Protein AF-A0A8B6GYG6-F1 (afdb_monomer_lite)

Sequence (490 aa):
MTRCTFSVINLRQDWDQYVDLRQHSDSIQEIMFWKQNIHCLKPVSLLRNNSEFNVFTDASDIGAGGYLQGTDYIAHRQWSVTEATKSSTWREIKAIELTLDSFAKVLEHSSVTFFTDNQNAVSIIKKGSKLPHLQGLALSIFNTCVSCNISLYAQWIPREENEKADALSRIIDIDDWGISFEFFDFLNSIWGPFTVDRFANMHNTKLTRFNSKYWNPTTSAIDAFTCNWHGENNWLVPPISLVSNCINHLVSCGAEGTLVVPKWQSAAFWPLIFKQNSEYACYVVDVLEFHEAERIFVAGNNLNSLFANDQFHGKILATIFSVGFWSQNEQIKHPELKSLFNSLSSTILDARAKSTVEKYAGYFKRFVKWTEKYSEIKCVLPCQELYVGLYLQNLIQSANHYSVIESAFYGIKWAHNLAGVANPCDSEMVRLIVEASRRKLNRPIEKKSPVTSEIMIKLFSKYNSIGRSLKDLRLFTMCALSYTGFLRYQ

InterPro domains:
  IPR010998 Integrase/recombinase, N-terminal [G3DSA:1.10.150.130] (338-443)
  IPR012337 Ribonuclease H-like superfamily [SSF53098] (55-171)
  IPR036397 Ribonuclease H superfamily [G3DSA:3.30.420.10] (47-168)
  IPR041373 Reverse transcriptase, RNase H-like domain [PF17917] (50-138)
  IPR052055 Hepadnavirus polymerase/reverse transcriptase [PTHR33050] (9-279)

Foldseek 3Di:
DDDQVVVQVVVDPDDPDDGDCVVPPVSVVVVVVCVVCVVLDDPDPPDPDDFPWEKEKAADLFWIKIDIPPDPAIFIDGDFPVRSPDDRLLRRLVNVLRSCVLCLVVQFLGEYEYEYQDPSNQVCLVPNDPDPSRNVSSVSSVVSCSVRVYHYHYDYDHVVVRVVRVVRNPDDPLQPKAWDLVVVVVVCVVQDPFDEEEDDDPVHDNDQAYEYCGRDPSYPYHHSLVDQQAPGAYEEEHRLVCLLVVLQSCQLSLHKYKYKDFPDCPRPCNCQQAPPVRDGDQFWLDKDKAQDLQNTMDDDSDCPHCRHDSNDRTIMITIITGFAPLSCLVVDPDPVVNVVSVVVLVVVVVVDDPVLLVLLSVLLVVLVVVLVVDPVFSHLAVGALVSLLVVLVVCLVPPQALVSSVSNLVSQQVVNVSSNGDRSSPDPSNVVSSVVSCVSRPDPDDDDDDDDPVNLVVLCVVQVDPPDDPVSVVVNVVVVCCVVPVPDDD

Structure (mmCIF, N/CA/C/O backbone):
data_AF-A0A8B6GYG6-F1
#
_entry.id   AF-A0A8B6GYG6-F1
#
loop_
_atom_site.group_PDB
_atom_site.id
_atom_site.type_symbol
_atom_site.label_atom_id
_atom_site.label_alt_id
_atom_site.label_comp_id
_atom_site.label_asym_id
_atom_site.label_entity_id
_atom_site.label_seq_id
_atom_site.pdbx_PDB_ins_code
_atom_site.Cartn_x
_atom_site.Cartn_y
_atom_site.Cartn_z
_atom_site.occupancy
_atom_site.B_iso_or_equiv
_atom_site.auth_seq_id
_atom_site.auth_comp_id
_atom_site.auth_asym_id
_atom_site.auth_atom_id
_atom_site.pdbx_PDB_model_num
ATOM 1 N N . MET A 1 1 ? 17.867 -14.714 -42.332 1.00 55.47 1 MET A N 1
ATOM 2 C CA . MET A 1 1 ? 19.253 -14.808 -41.827 1.00 55.47 1 MET A CA 1
ATOM 3 C C . MET A 1 1 ? 19.347 -13.888 -40.626 1.00 55.47 1 MET A C 1
ATOM 5 O O . MET A 1 1 ? 18.907 -12.749 -40.741 1.00 55.47 1 MET A O 1
ATOM 9 N N . THR A 1 2 ? 19.770 -14.395 -39.473 1.00 69.25 2 THR A N 1
ATOM 10 C CA . THR A 1 2 ? 19.791 -13.615 -38.230 1.00 69.25 2 THR A CA 1
ATOM 11 C C . THR A 1 2 ? 20.993 -12.668 -38.206 1.00 69.25 2 THR A C 1
ATOM 13 O O . THR A 1 2 ? 21.871 -12.736 -39.074 1.00 69.25 2 THR A O 1
ATOM 16 N N . ARG A 1 3 ? 21.012 -11.717 -37.268 1.00 71.69 3 ARG A N 1
ATOM 17 C CA . ARG A 1 3 ? 21.944 -10.586 -37.325 1.00 71.69 3 ARG A CA 1
ATOM 18 C C . ARG A 1 3 ? 23.385 -11.017 -37.055 1.00 71.69 3 ARG A C 1
ATOM 20 O O . ARG A 1 3 ? 24.283 -10.544 -37.753 1.00 71.69 3 ARG A O 1
ATOM 27 N N . CYS A 1 4 ? 23.600 -11.916 -36.095 1.00 76.56 4 CYS A N 1
ATOM 28 C CA . CYS A 1 4 ? 24.937 -12.396 -35.752 1.00 76.56 4 CYS A CA 1
ATOM 29 C C . CYS A 1 4 ? 25.490 -13.284 -36.871 1.00 76.56 4 CYS A C 1
ATOM 31 O O . CYS A 1 4 ? 26.613 -13.072 -37.331 1.00 76.56 4 CYS A O 1
ATOM 33 N N . THR A 1 5 ? 24.669 -14.176 -37.430 1.00 78.19 5 THR A N 1
ATOM 34 C CA . THR A 1 5 ? 25.094 -15.015 -38.561 1.00 78.19 5 THR A CA 1
ATOM 35 C C . THR A 1 5 ? 25.392 -14.182 -39.810 1.00 78.19 5 THR A C 1
ATOM 37 O O . THR A 1 5 ? 26.354 -14.466 -40.516 1.00 78.19 5 THR A O 1
ATOM 40 N N . PHE A 1 6 ? 24.639 -13.102 -40.054 1.00 80.62 6 PHE A N 1
ATOM 41 C CA . PHE A 1 6 ? 24.930 -12.165 -41.145 1.00 80.62 6 PHE A CA 1
ATOM 42 C C . PHE A 1 6 ? 26.272 -11.438 -40.956 1.00 80.62 6 PHE A C 1
ATOM 44 O O . PHE A 1 6 ? 27.016 -11.277 -41.920 1.00 80.62 6 PHE A O 1
ATOM 51 N N . SER A 1 7 ? 26.624 -11.031 -39.727 1.00 80.06 7 SER A N 1
ATOM 52 C CA . SER A 1 7 ? 27.938 -10.417 -39.472 1.00 80.06 7 SER A CA 1
ATOM 53 C C . SER A 1 7 ? 29.103 -11.368 -39.734 1.00 80.06 7 SER A C 1
ATOM 55 O O . SER A 1 7 ? 30.092 -10.946 -40.321 1.00 80.06 7 SER A O 1
ATOM 57 N N . VAL A 1 8 ? 28.958 -12.644 -39.373 1.00 82.12 8 VAL A N 1
ATOM 58 C CA . VAL A 1 8 ? 29.976 -13.675 -39.616 1.00 82.12 8 VAL A CA 1
ATOM 59 C C . VAL A 1 8 ? 30.114 -13.969 -41.108 1.00 82.12 8 VAL A C 1
ATOM 61 O O . VAL A 1 8 ? 31.219 -14.079 -41.625 1.00 82.12 8 VAL A O 1
ATOM 64 N N . ILE A 1 9 ? 28.994 -14.006 -41.829 1.00 81.50 9 ILE A N 1
ATOM 65 C CA . ILE A 1 9 ? 28.982 -14.181 -43.282 1.00 81.50 9 ILE A CA 1
ATOM 66 C C . ILE A 1 9 ? 29.693 -13.029 -44.001 1.00 81.50 9 ILE A C 1
ATOM 68 O O . ILE A 1 9 ? 30.381 -13.275 -44.983 1.00 81.50 9 ILE A O 1
ATOM 72 N N . ASN A 1 10 ? 29.596 -11.792 -43.510 1.00 82.44 10 ASN A N 1
ATOM 73 C CA . ASN A 1 10 ? 30.305 -10.654 -44.109 1.00 82.44 10 ASN A CA 1
ATOM 74 C C . ASN A 1 10 ? 31.829 -10.677 -43.901 1.00 82.44 10 ASN A C 1
ATOM 76 O O . ASN A 1 10 ? 32.515 -9.846 -44.486 1.00 82.44 10 ASN A O 1
ATOM 80 N N . LEU A 1 11 ? 32.365 -11.596 -43.089 1.00 80.06 11 LEU A N 1
ATOM 81 C CA . LEU A 1 11 ? 33.814 -11.782 -42.945 1.00 80.06 11 LEU A CA 1
ATOM 82 C C . LEU A 1 11 ? 34.427 -12.584 -44.102 1.00 80.06 11 LEU A C 1
ATOM 84 O O . LEU A 1 11 ? 35.651 -12.646 -44.214 1.00 80.06 11 LEU A O 1
ATOM 88 N N . ARG A 1 12 ? 33.600 -13.204 -44.952 1.00 80.81 12 ARG A N 1
ATOM 89 C CA . ARG A 1 12 ? 34.073 -13.974 -46.106 1.00 80.81 12 ARG A CA 1
ATOM 90 C C . ARG A 1 12 ? 34.601 -13.056 -47.211 1.00 80.81 12 ARG A C 1
ATOM 92 O O . ARG A 1 12 ? 34.027 -11.999 -47.472 1.00 80.81 12 ARG A O 1
ATOM 99 N N . GLN A 1 13 ? 35.657 -13.487 -47.888 1.00 77.75 13 GLN A N 1
ATOM 100 C CA . GLN A 1 13 ? 36.210 -12.812 -49.063 1.00 77.75 13 GLN A CA 1
ATOM 101 C C . GLN A 1 13 ? 35.570 -13.298 -50.369 1.00 77.75 13 GLN A C 1
ATOM 103 O O . GLN A 1 13 ? 35.493 -12.537 -51.332 1.00 77.75 13 GLN A O 1
ATOM 108 N N . ASP A 1 14 ? 35.039 -14.520 -50.383 1.00 82.06 14 ASP A N 1
ATOM 109 C CA . ASP A 1 14 ? 34.346 -15.121 -51.520 1.00 82.06 14 ASP A CA 1
ATOM 110 C C . ASP A 1 14 ? 33.135 -15.959 -51.065 1.00 82.06 14 ASP A C 1
ATOM 112 O O . ASP A 1 14 ? 32.907 -16.173 -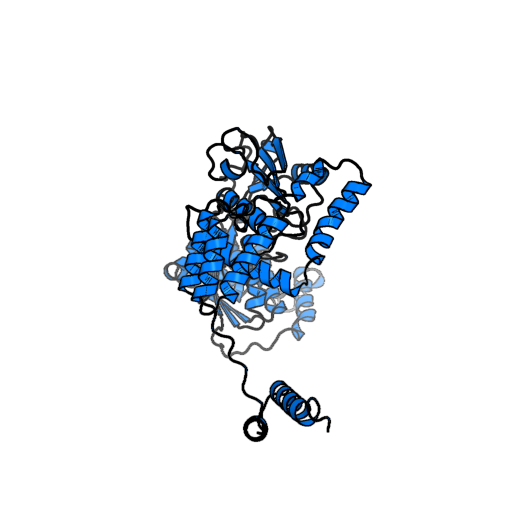49.872 1.00 82.06 14 ASP A O 1
ATOM 116 N N . TRP A 1 15 ? 32.286 -16.360 -52.016 1.00 75.06 15 TRP A N 1
ATOM 117 C CA . TRP A 1 15 ? 31.031 -17.062 -51.722 1.00 75.06 15 TRP A CA 1
ATOM 118 C C . TRP A 1 15 ? 31.221 -18.506 -51.244 1.00 75.06 15 TRP A C 1
ATOM 120 O O . TRP A 1 15 ? 30.349 -18.995 -50.522 1.00 75.06 15 TRP A O 1
ATOM 130 N N . ASP A 1 16 ? 32.330 -19.150 -51.612 1.00 81.38 16 ASP A N 1
ATOM 131 C CA . ASP A 1 16 ? 32.598 -20.568 -51.347 1.00 81.38 16 ASP A CA 1
ATOM 132 C C . ASP A 1 16 ? 33.474 -20.781 -50.099 1.00 81.38 16 ASP A C 1
ATOM 134 O O . ASP A 1 16 ? 33.673 -21.912 -49.648 1.00 81.38 16 ASP A O 1
ATOM 138 N N . GLN A 1 17 ? 33.970 -19.696 -49.497 1.00 81.50 17 GLN A N 1
ATOM 139 C CA . GLN A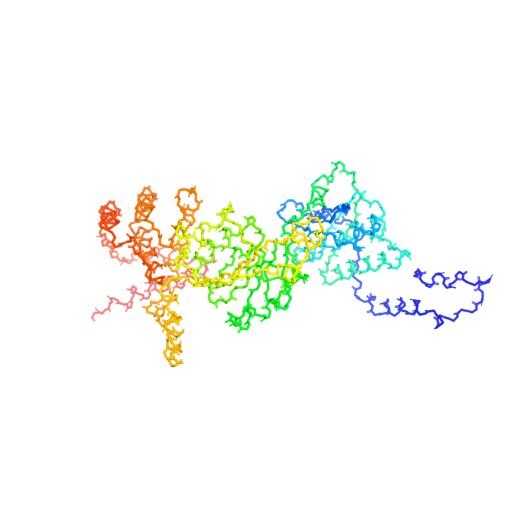 1 17 ? 34.771 -19.736 -48.285 1.00 81.50 17 GLN A CA 1
ATOM 140 C C . GLN A 1 17 ? 33.999 -20.361 -47.113 1.00 81.50 17 GLN A C 1
ATOM 142 O O . GLN A 1 17 ? 32.937 -19.892 -46.691 1.00 81.50 17 GLN A O 1
ATOM 147 N N . TYR A 1 18 ? 34.593 -21.399 -46.522 1.00 79.50 18 TYR A N 1
ATOM 148 C CA . TYR A 1 18 ? 34.073 -22.034 -45.318 1.00 79.50 18 TYR A CA 1
ATOM 149 C C . TYR A 1 18 ? 34.235 -21.118 -44.098 1.00 79.50 18 TYR A C 1
ATOM 151 O O . TYR A 1 18 ? 35.333 -20.632 -43.818 1.00 79.50 18 TYR A O 1
ATOM 159 N N . VAL A 1 19 ? 33.155 -20.932 -43.335 1.00 79.62 19 VAL A N 1
ATOM 160 C CA . VAL A 1 19 ? 33.164 -20.148 -42.094 1.00 79.62 19 VAL A CA 1
ATOM 161 C C . VAL A 1 19 ? 32.746 -21.029 -40.919 1.00 79.62 19 VAL A C 1
ATOM 163 O O . VAL A 1 19 ? 31.632 -21.552 -40.883 1.00 79.62 19 VAL A O 1
ATOM 166 N N . ASP A 1 20 ? 33.639 -21.194 -39.940 1.00 81.75 20 ASP A N 1
ATOM 167 C CA . ASP A 1 20 ? 33.365 -21.999 -38.748 1.00 81.75 20 ASP A CA 1
ATOM 168 C C . ASP A 1 20 ? 32.596 -21.193 -37.692 1.00 81.75 20 ASP A C 1
ATOM 170 O O . ASP A 1 20 ? 33.169 -20.459 -36.885 1.00 81.75 20 ASP A O 1
ATOM 174 N N . LEU A 1 21 ? 31.274 -21.376 -37.654 1.00 77.56 21 LEU A N 1
ATOM 175 C CA . LEU A 1 21 ? 30.396 -20.724 -36.678 1.00 77.56 21 LEU A CA 1
ATOM 176 C C . LEU A 1 21 ? 30.733 -21.074 -35.218 1.00 77.56 21 LEU A C 1
ATOM 178 O O . LEU A 1 21 ? 30.340 -20.325 -34.325 1.00 77.56 21 LEU A O 1
ATOM 182 N N . ARG A 1 22 ? 31.481 -22.159 -34.949 1.00 78.19 22 ARG A N 1
ATOM 183 C CA . ARG A 1 22 ? 31.887 -22.540 -33.581 1.00 78.19 22 ARG A CA 1
ATOM 184 C C . ARG A 1 22 ? 32.817 -21.519 -32.927 1.00 78.19 22 ARG A C 1
ATOM 186 O O . ARG A 1 22 ? 32.903 -21.473 -31.705 1.00 78.19 22 ARG A O 1
ATOM 193 N N . GLN A 1 23 ? 33.484 -20.695 -33.730 1.00 79.31 23 GLN A N 1
ATOM 194 C CA . GLN A 1 23 ? 34.378 -19.640 -33.255 1.00 79.31 23 GLN A CA 1
ATOM 195 C C . GLN A 1 23 ? 33.628 -18.350 -32.882 1.00 79.31 23 GLN A C 1
ATOM 197 O O . GLN A 1 23 ? 34.224 -17.425 -32.339 1.00 79.31 23 GLN A O 1
ATOM 202 N N . HIS A 1 24 ? 32.314 -18.287 -33.130 1.00 82.62 24 HIS A N 1
ATOM 203 C CA . HIS A 1 24 ? 31.483 -17.108 -32.897 1.00 82.62 24 HIS A CA 1
ATOM 204 C C . HIS A 1 24 ? 30.373 -17.420 -31.888 1.00 82.62 24 HIS A C 1
ATOM 206 O O . HIS A 1 24 ? 29.247 -17.755 -32.269 1.00 82.62 24 HIS A O 1
ATOM 212 N N . SER A 1 25 ? 30.690 -17.277 -30.596 1.00 80.56 25 SER A N 1
ATOM 213 C CA . SER A 1 25 ? 29.786 -17.561 -29.467 1.00 80.56 25 SER A CA 1
ATOM 214 C C . SER A 1 25 ? 28.391 -16.967 -29.648 1.00 80.56 25 SER A C 1
ATOM 216 O O . SER A 1 25 ? 27.398 -17.666 -29.463 1.00 80.56 25 SER A O 1
ATOM 218 N N . ASP A 1 26 ? 28.311 -15.713 -30.088 1.00 80.19 26 ASP A N 1
ATOM 219 C CA . ASP A 1 26 ? 27.052 -14.972 -30.204 1.00 80.19 26 ASP A CA 1
ATOM 220 C C . ASP A 1 26 ? 26.148 -15.558 -31.296 1.00 80.19 26 ASP A C 1
ATOM 222 O O . ASP A 1 26 ? 24.930 -15.627 -31.142 1.00 80.19 26 ASP A O 1
ATOM 226 N N . SER A 1 27 ? 26.743 -16.050 -32.390 1.00 82.44 27 SER A N 1
ATOM 227 C CA . SER A 1 27 ? 25.995 -16.719 -33.462 1.00 82.44 27 SER A CA 1
ATOM 228 C C . SER A 1 27 ? 25.462 -18.073 -33.006 1.00 82.44 27 SER A C 1
ATOM 230 O O . SER A 1 27 ? 24.329 -18.423 -33.327 1.00 82.44 27 SER A O 1
ATOM 232 N N . ILE A 1 28 ? 26.247 -18.826 -32.229 1.00 83.56 28 ILE A N 1
ATOM 233 C CA . ILE A 1 28 ? 25.799 -20.102 -31.656 1.00 83.56 28 ILE A CA 1
ATOM 234 C C . ILE A 1 28 ? 24.662 -19.866 -30.665 1.00 83.56 28 ILE A C 1
ATOM 236 O O . ILE A 1 28 ? 23.664 -20.581 -30.712 1.00 83.56 28 ILE A O 1
ATOM 240 N N . GLN A 1 29 ? 24.790 -18.867 -29.790 1.00 80.94 29 GLN A N 1
ATOM 241 C CA . GLN A 1 29 ? 23.750 -18.512 -28.825 1.00 80.94 29 GLN A CA 1
ATOM 242 C C . GLN A 1 29 ? 22.453 -18.100 -29.525 1.00 80.94 29 GLN A C 1
ATOM 244 O O . GLN A 1 29 ? 21.390 -18.592 -29.156 1.00 80.94 29 GLN A O 1
ATOM 249 N N . GLU A 1 30 ? 22.530 -17.277 -30.575 1.00 80.25 30 GLU A N 1
ATOM 250 C CA . GLU A 1 30 ? 21.361 -16.874 -31.365 1.00 80.25 30 GLU A CA 1
ATOM 251 C C . GLU A 1 30 ? 20.705 -18.084 -32.057 1.00 80.25 30 GLU A C 1
ATOM 253 O O . GLU A 1 30 ? 19.488 -18.255 -31.995 1.00 80.25 30 GLU A O 1
ATOM 258 N N . ILE A 1 31 ? 21.495 -18.982 -32.657 1.00 83.00 31 ILE A N 1
ATOM 259 C CA . ILE A 1 31 ? 20.981 -20.211 -33.285 1.00 83.00 31 ILE A CA 1
ATOM 260 C C . ILE A 1 31 ? 20.330 -21.136 -32.247 1.00 83.00 31 ILE A C 1
ATOM 262 O O . ILE A 1 31 ? 19.249 -21.675 -32.496 1.00 83.00 31 ILE A O 1
ATOM 266 N N . MET A 1 32 ? 20.957 -21.319 -31.082 1.00 83.31 32 MET A N 1
ATOM 267 C CA . MET A 1 32 ? 20.406 -22.131 -29.994 1.00 83.31 32 MET A CA 1
ATOM 268 C C . MET A 1 32 ? 19.116 -21.525 -29.440 1.00 83.31 32 MET A C 1
ATOM 270 O O . MET A 1 32 ? 18.158 -22.266 -29.225 1.00 83.31 32 MET A O 1
ATOM 274 N N . PHE A 1 33 ? 19.055 -20.198 -29.293 1.00 79.62 33 PHE A N 1
ATOM 275 C CA . PHE A 1 33 ? 17.840 -19.480 -28.921 1.00 79.62 33 PHE A CA 1
ATOM 276 C C . PHE A 1 33 ? 16.707 -19.783 -29.904 1.00 79.62 33 PHE A C 1
ATOM 278 O O . PHE A 1 33 ? 15.642 -20.229 -29.481 1.00 79.62 33 PHE A O 1
ATOM 285 N N . TRP A 1 34 ? 16.927 -19.633 -31.215 1.00 78.62 34 TRP A N 1
ATOM 286 C CA . TRP A 1 34 ? 15.881 -19.931 -32.198 1.00 78.62 34 TRP A CA 1
ATOM 287 C C . TRP A 1 34 ? 15.494 -21.409 -32.191 1.00 78.62 34 TRP A C 1
ATOM 289 O O . TRP A 1 34 ? 14.307 -21.716 -32.163 1.00 78.62 34 TRP A O 1
ATOM 299 N N . LYS A 1 35 ? 16.457 -22.336 -32.123 1.00 83.94 35 LYS A N 1
ATOM 300 C CA . LYS A 1 35 ? 16.178 -23.779 -32.020 1.00 83.94 35 LYS A CA 1
ATOM 301 C C . LYS A 1 35 ? 15.271 -24.105 -30.828 1.00 83.94 35 LYS A C 1
ATOM 303 O O . LYS A 1 35 ? 14.380 -24.942 -30.951 1.00 83.94 35 LYS A O 1
ATOM 308 N N . GLN A 1 36 ? 15.497 -23.450 -29.693 1.00 81.69 36 GLN A N 1
ATOM 309 C CA . GLN A 1 36 ? 14.724 -23.656 -28.471 1.00 81.69 36 GLN A CA 1
ATOM 310 C C . GLN A 1 36 ? 13.382 -22.923 -28.462 1.00 81.69 36 GLN A C 1
ATOM 312 O O . GLN A 1 36 ? 12.487 -23.373 -27.768 1.00 81.69 36 GLN A O 1
ATOM 317 N N . ASN A 1 37 ? 13.213 -21.830 -29.209 1.00 74.44 37 ASN A N 1
ATOM 318 C CA . ASN A 1 37 ? 12.033 -20.963 -29.082 1.00 74.44 37 ASN A CA 1
ATOM 319 C C . ASN A 1 37 ? 11.136 -20.927 -30.327 1.00 74.44 37 ASN A C 1
ATOM 321 O O . ASN A 1 37 ? 10.034 -20.387 -30.260 1.00 74.44 37 ASN A O 1
ATOM 325 N N . ILE A 1 38 ? 11.547 -21.521 -31.455 1.00 79.19 38 ILE A N 1
ATOM 326 C CA . ILE A 1 38 ? 10.784 -21.446 -32.716 1.00 79.19 38 ILE A CA 1
ATOM 327 C C . ILE A 1 38 ? 9.376 -22.043 -32.604 1.00 79.19 38 ILE A C 1
ATOM 329 O O . ILE A 1 38 ? 8.457 -21.560 -33.254 1.00 79.19 38 ILE A O 1
ATOM 333 N N . HIS A 1 39 ? 9.189 -23.052 -31.750 1.00 74.44 39 HIS A N 1
ATOM 334 C CA . HIS A 1 39 ? 7.890 -23.685 -31.510 1.00 74.44 39 HIS A CA 1
ATOM 335 C C . HIS A 1 39 ? 6.966 -22.851 -30.607 1.00 74.44 39 HIS A C 1
ATOM 337 O O . HIS A 1 39 ? 5.758 -23.065 -30.609 1.00 74.44 39 HIS A O 1
ATOM 343 N N . CYS A 1 40 ? 7.521 -21.894 -29.859 1.00 68.19 40 CYS A N 1
ATOM 344 C CA . CYS A 1 40 ? 6.771 -20.956 -29.023 1.00 68.19 40 CYS A CA 1
ATOM 345 C C . CYS A 1 40 ? 6.304 -19.717 -29.803 1.00 68.19 40 CYS A C 1
ATOM 347 O O . CYS A 1 40 ? 5.511 -18.929 -29.286 1.00 68.19 40 CYS A O 1
ATOM 349 N N . LEU A 1 41 ? 6.781 -19.525 -31.040 1.00 64.50 41 LEU A N 1
ATOM 350 C CA . LEU A 1 41 ? 6.354 -18.420 -31.891 1.00 64.50 41 LEU A CA 1
ATOM 351 C C . LEU A 1 41 ? 4.916 -18.658 -32.347 1.00 64.50 41 LEU A C 1
ATOM 353 O O . LEU A 1 41 ? 4.633 -19.529 -33.170 1.00 64.50 41 LEU A O 1
ATOM 357 N N . LYS A 1 42 ? 3.992 -17.858 -31.818 1.00 63.47 42 LYS A N 1
ATOM 358 C CA . LYS A 1 42 ? 2.610 -17.850 -32.294 1.00 63.47 42 LYS A CA 1
ATOM 359 C C . LYS A 1 42 ? 2.554 -17.213 -33.687 1.00 63.47 42 LYS A C 1
ATOM 361 O O . LYS A 1 42 ? 3.277 -16.245 -33.936 1.00 63.47 42 LYS A O 1
ATOM 366 N N . PRO A 1 43 ? 1.698 -17.709 -34.598 1.00 57.28 43 PRO A N 1
ATOM 367 C CA . PRO A 1 43 ? 1.453 -17.032 -35.863 1.00 57.28 43 PRO A CA 1
ATOM 368 C C . PRO A 1 43 ? 0.950 -15.612 -35.585 1.00 57.28 43 PRO A C 1
ATOM 370 O O . PRO A 1 43 ? -0.094 -15.417 -34.962 1.00 57.28 43 PRO A O 1
ATOM 373 N N . VAL A 1 44 ? 1.717 -14.615 -36.023 1.00 55.94 44 VAL A N 1
ATOM 374 C CA . VAL A 1 44 ? 1.323 -13.209 -35.933 1.00 55.94 44 VAL A CA 1
ATOM 375 C C . VAL A 1 44 ? 0.297 -12.950 -37.031 1.00 55.94 44 VAL A C 1
ATOM 377 O O . VAL A 1 44 ? 0.584 -13.147 -38.213 1.00 55.94 44 VAL A O 1
ATOM 380 N N . SER A 1 45 ? -0.908 -12.528 -36.647 1.00 50.31 45 SER A N 1
ATOM 381 C CA . SER A 1 45 ? -1.919 -12.078 -37.605 1.00 50.31 45 SER A CA 1
ATOM 382 C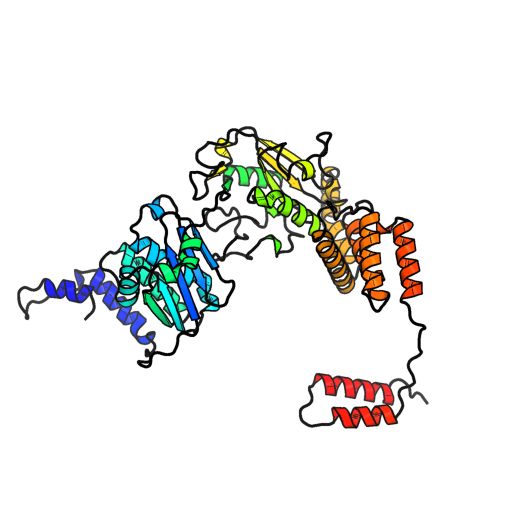 C . SER A 1 45 ? -1.362 -10.911 -38.423 1.00 50.31 45 SER A C 1
ATOM 384 O O . SER A 1 45 ? -0.936 -9.902 -37.866 1.00 50.31 45 SER A O 1
ATOM 386 N N . LEU A 1 46 ? -1.381 -11.035 -39.752 1.00 55.03 46 LEU A N 1
ATOM 387 C CA . LEU A 1 46 ? -1.030 -9.940 -40.666 1.00 55.03 46 LEU A CA 1
ATOM 388 C C . LEU A 1 46 ? -2.085 -8.822 -40.657 1.00 55.03 46 LEU A C 1
ATOM 390 O O . LEU A 1 46 ? -1.816 -7.708 -41.106 1.00 55.03 46 LEU A O 1
ATOM 394 N N . LEU A 1 47 ? -3.285 -9.115 -40.145 1.00 53.22 47 LEU A N 1
ATOM 395 C CA . LEU A 1 47 ? -4.322 -8.123 -39.908 1.00 53.22 47 LEU A CA 1
ATOM 396 C C . LEU A 1 47 ? -3.991 -7.395 -38.608 1.00 53.22 47 LEU A C 1
ATOM 398 O O . LEU A 1 47 ? -3.947 -8.004 -37.537 1.00 53.22 47 LEU A O 1
ATOM 402 N N . ARG A 1 48 ? -3.749 -6.088 -38.726 1.00 53.34 48 ARG A N 1
ATOM 403 C CA . ARG A 1 48 ? -3.576 -5.182 -37.592 1.00 53.34 48 ARG A CA 1
ATOM 404 C C . ARG A 1 48 ? -4.897 -5.163 -36.820 1.00 53.34 48 ARG A C 1
ATOM 406 O O . ARG A 1 48 ? -5.846 -4.505 -37.237 1.00 53.34 48 ARG A O 1
ATOM 413 N N . ASN A 1 49 ? -4.977 -5.923 -35.733 1.00 56.12 49 ASN A N 1
ATOM 414 C CA . ASN A 1 49 ? -6.076 -5.771 -34.788 1.00 56.12 49 ASN A CA 1
ATOM 415 C C . ASN A 1 49 ? -5.960 -4.369 -34.172 1.00 56.12 49 ASN A C 1
ATOM 417 O O . ASN A 1 49 ? -4.846 -3.914 -33.895 1.00 56.12 49 ASN A O 1
ATOM 421 N N . ASN A 1 50 ? -7.085 -3.671 -34.000 1.00 60.81 50 ASN A N 1
ATOM 422 C CA . ASN A 1 50 ? -7.090 -2.426 -33.232 1.00 60.81 50 ASN A CA 1
ATOM 423 C C . ASN A 1 50 ? -6.519 -2.718 -31.844 1.00 60.81 50 ASN A C 1
ATOM 425 O O . ASN A 1 50 ? -6.888 -3.729 -31.243 1.00 60.81 50 ASN A O 1
ATOM 429 N N . SER A 1 51 ? -5.611 -1.865 -31.364 1.00 66.50 51 SER A N 1
ATOM 430 C CA . SER A 1 51 ? -5.077 -2.027 -30.018 1.00 66.50 51 SER A CA 1
ATOM 431 C C . SER A 1 51 ? -6.207 -1.931 -29.007 1.00 66.50 51 SER A C 1
ATOM 433 O O . SER A 1 51 ? -7.007 -0.997 -29.038 1.00 66.50 51 SER A O 1
ATOM 435 N N . GLU A 1 52 ? -6.266 -2.920 -28.124 1.00 82.50 52 GLU A N 1
ATOM 436 C CA . GLU A 1 52 ? -7.214 -2.942 -27.0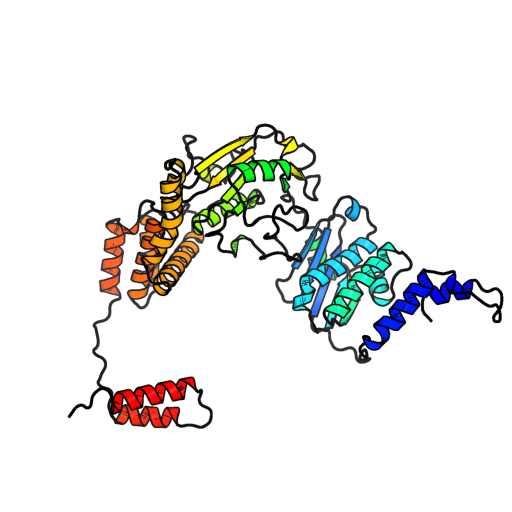12 1.00 82.50 52 GLU A CA 1
ATOM 437 C C . GLU A 1 52 ? -6.807 -1.912 -25.956 1.00 82.50 52 GLU A C 1
ATOM 439 O O . GLU A 1 52 ? -7.651 -1.241 -25.367 1.00 82.50 52 GLU A O 1
ATOM 444 N N . PHE A 1 53 ? -5.495 -1.731 -25.789 1.00 90.81 53 PHE A N 1
ATOM 445 C CA . PHE A 1 53 ? -4.916 -0.807 -24.830 1.00 90.81 53 PHE A CA 1
ATOM 446 C C . PHE A 1 53 ? -3.925 0.150 -25.487 1.00 90.81 53 PHE A C 1
ATOM 448 O O . PHE A 1 53 ? -3.092 -0.235 -26.310 1.00 90.81 53 PHE A O 1
ATOM 455 N N . ASN A 1 54 ? -3.994 1.406 -25.057 1.00 94.50 54 ASN A N 1
ATOM 456 C CA . ASN A 1 54 ? -3.090 2.471 -25.464 1.00 94.50 54 ASN A CA 1
ATOM 457 C C . ASN A 1 54 ? -2.314 2.940 -24.236 1.00 94.50 54 ASN A C 1
ATOM 459 O O . ASN A 1 54 ? -2.906 3.415 -23.264 1.00 94.50 54 ASN A O 1
ATOM 463 N N . VAL A 1 55 ? -0.997 2.796 -24.280 1.00 95.50 55 VAL A N 1
ATOM 464 C CA . VAL A 1 55 ? -0.089 3.155 -23.191 1.00 95.50 55 VAL A CA 1
ATOM 465 C C . VAL A 1 55 ? 0.819 4.270 -23.674 1.00 95.50 55 VAL A C 1
ATOM 467 O O . VAL A 1 55 ? 1.357 4.197 -24.772 1.00 95.50 55 VAL A O 1
ATOM 470 N N . PHE A 1 56 ? 0.996 5.299 -22.862 1.00 96.81 56 PHE A N 1
ATOM 471 C CA . PHE A 1 56 ? 1.851 6.440 -23.175 1.00 96.81 56 PHE A CA 1
ATOM 472 C C . PHE A 1 56 ? 3.025 6.438 -22.214 1.00 96.81 56 PHE A C 1
ATOM 474 O O . PHE A 1 56 ? 2.824 6.229 -21.018 1.00 96.81 56 PHE A O 1
ATOM 481 N N . THR A 1 57 ? 4.229 6.652 -22.730 1.00 96.25 57 THR A N 1
ATOM 482 C CA . THR A 1 57 ? 5.469 6.636 -21.950 1.00 96.25 57 THR A CA 1
ATOM 483 C C . THR A 1 57 ? 6.361 7.800 -22.330 1.00 96.25 57 THR A C 1
ATOM 485 O O . THR A 1 57 ? 6.361 8.227 -23.485 1.00 96.25 57 THR A O 1
ATOM 488 N N . ASP A 1 58 ? 7.142 8.267 -21.368 1.00 94.88 58 ASP A N 1
ATOM 489 C CA . ASP A 1 58 ? 8.138 9.313 -21.566 1.00 94.88 58 ASP A CA 1
ATOM 490 C C . ASP A 1 58 ? 9.299 9.142 -20.585 1.00 94.88 58 ASP A C 1
ATOM 492 O O . ASP A 1 58 ? 9.127 8.603 -19.478 1.00 94.88 58 ASP A O 1
ATOM 496 N N . ALA A 1 59 ? 10.479 9.620 -20.974 1.00 93.25 59 ALA A N 1
ATOM 497 C CA . ALA A 1 59 ? 11.633 9.682 -20.103 1.00 93.25 59 ALA A CA 1
ATOM 498 C C . ALA A 1 59 ? 12.298 11.064 -20.084 1.00 93.25 59 ALA A C 1
ATOM 500 O O . ALA A 1 59 ? 12.838 11.562 -21.072 1.00 93.25 59 ALA A O 1
ATOM 501 N N . SER A 1 60 ? 12.423 11.622 -18.883 1.00 91.00 60 SER A N 1
ATOM 502 C CA . SER A 1 60 ? 13.202 12.828 -18.626 1.00 91.00 60 SER A CA 1
ATOM 503 C C . SER A 1 60 ? 14.608 12.488 -18.122 1.00 91.00 60 SER A C 1
ATOM 505 O O . SER A 1 60 ? 15.007 11.325 -18.003 1.00 91.00 60 SER A O 1
ATOM 507 N N . ASP A 1 61 ? 15.414 13.516 -17.873 1.00 85.75 61 ASP A N 1
ATOM 508 C CA . ASP A 1 61 ? 16.692 13.446 -17.151 1.00 85.75 61 ASP A CA 1
ATOM 509 C C . ASP A 1 61 ? 16.536 13.094 -15.665 1.00 85.75 61 ASP A C 1
ATOM 511 O O . ASP A 1 61 ? 17.492 12.629 -15.050 1.00 85.75 61 ASP A O 1
ATOM 515 N N . ILE A 1 62 ? 15.323 13.223 -15.126 1.00 81.00 62 ILE A N 1
ATOM 516 C CA . ILE A 1 62 ? 14.970 12.923 -13.736 1.00 81.00 62 ILE A CA 1
ATOM 517 C C . ILE A 1 62 ? 14.469 11.482 -13.578 1.00 81.00 62 ILE A C 1
ATOM 519 O O . ILE A 1 62 ? 14.865 10.784 -12.646 1.00 81.00 62 ILE A O 1
ATOM 523 N N . GLY A 1 63 ? 13.583 11.027 -14.462 1.00 88.50 63 GLY A N 1
ATOM 524 C CA . GLY A 1 63 ? 12.881 9.754 -14.306 1.00 88.50 63 GLY A CA 1
ATOM 525 C C . GLY A 1 63 ? 12.144 9.296 -15.561 1.00 88.50 63 GLY A C 1
ATOM 526 O O . GLY A 1 63 ? 12.236 9.914 -16.621 1.00 88.50 63 GLY A O 1
ATOM 527 N N . ALA A 1 64 ? 11.402 8.200 -15.427 1.00 91.69 64 ALA A N 1
ATOM 528 C CA . ALA A 1 64 ? 10.442 7.718 -16.414 1.00 91.69 64 ALA A CA 1
ATOM 529 C C . ALA A 1 64 ? 9.028 7.725 -15.855 1.00 91.69 64 ALA A C 1
ATOM 531 O O . ALA A 1 64 ? 8.806 7.460 -14.671 1.00 91.69 64 ALA A O 1
ATOM 532 N N . GLY A 1 65 ? 8.077 7.967 -16.749 1.00 90.38 65 GLY A N 1
ATOM 533 C CA . GLY A 1 65 ? 6.655 7.906 -16.467 1.00 90.38 65 GLY A CA 1
ATOM 534 C C . GLY A 1 65 ? 5.910 7.178 -17.576 1.00 90.38 65 GLY A C 1
ATOM 535 O O . GLY A 1 65 ? 6.287 7.244 -18.746 1.00 90.38 65 GLY A O 1
ATOM 536 N N . GLY A 1 66 ? 4.829 6.502 -17.207 1.00 92.38 66 GLY A N 1
ATOM 537 C CA . GLY A 1 66 ? 3.905 5.920 -18.161 1.00 92.38 66 GLY A CA 1
ATOM 538 C C . GLY A 1 66 ? 2.501 5.781 -17.598 1.00 92.38 66 GLY A C 1
ATOM 539 O O . GLY A 1 66 ? 2.307 5.704 -16.386 1.00 92.38 66 GLY A O 1
ATOM 540 N N . TYR A 1 67 ? 1.496 5.777 -18.466 1.00 92.69 67 TYR A N 1
ATOM 541 C CA . TYR A 1 67 ? 0.107 5.599 -18.052 1.00 92.69 67 TYR A CA 1
ATOM 542 C C . TYR A 1 67 ? -0.709 4.841 -19.093 1.00 92.69 67 TYR A C 1
ATOM 544 O O . TYR A 1 67 ? -0.430 4.895 -20.292 1.00 92.69 67 TYR A O 1
ATOM 552 N N . LEU A 1 68 ? -1.749 4.158 -18.619 1.00 91.94 68 LEU A N 1
ATOM 553 C CA . LEU A 1 68 ? -2.719 3.472 -19.465 1.00 91.94 68 LEU A CA 1
ATOM 554 C C . LEU A 1 68 ? -3.924 4.384 -19.732 1.00 91.94 68 LEU A C 1
ATOM 556 O O . LEU A 1 68 ? -4.585 4.864 -18.806 1.00 91.94 68 LEU A O 1
ATOM 560 N N . GLN A 1 69 ? -4.215 4.637 -21.007 1.00 92.56 69 GLN A N 1
ATOM 561 C CA . GLN A 1 69 ? -5.288 5.537 -21.424 1.00 92.56 69 GLN A CA 1
ATOM 562 C C . GLN A 1 69 ? -6.659 5.063 -20.919 1.00 92.56 69 GLN A C 1
ATOM 564 O O . GLN A 1 69 ? -6.986 3.883 -20.990 1.00 92.56 69 GLN A O 1
ATOM 569 N N . GLY A 1 70 ? -7.475 6.003 -20.430 1.00 84.12 70 GLY A N 1
ATOM 570 C CA . GLY A 1 70 ? -8.827 5.713 -19.935 1.00 84.12 70 GLY A CA 1
ATOM 571 C C . GLY A 1 70 ? -8.879 5.094 -18.535 1.00 84.12 70 GLY A C 1
ATOM 572 O O . GLY A 1 70 ? -9.944 4.656 -18.111 1.00 84.12 70 GLY A O 1
ATOM 573 N N . THR A 1 71 ? -7.754 5.064 -17.815 1.00 85.75 71 THR A N 1
ATOM 574 C CA . THR A 1 71 ? -7.653 4.499 -16.464 1.00 85.75 71 THR A CA 1
ATOM 575 C C . THR A 1 71 ? -6.800 5.373 -15.540 1.00 85.75 71 THR A C 1
ATOM 577 O O . THR A 1 71 ? -6.110 6.287 -15.999 1.00 85.75 71 THR A O 1
ATOM 580 N N . ASP A 1 72 ? -6.797 5.034 -14.250 1.00 81.44 72 ASP A N 1
ATOM 581 C CA . ASP A 1 72 ? -5.927 5.645 -13.238 1.00 81.44 72 ASP A CA 1
ATOM 582 C C . ASP A 1 72 ? -4.572 4.915 -13.085 1.00 81.44 72 ASP A C 1
ATOM 584 O O . ASP A 1 72 ? -3.797 5.221 -12.179 1.00 81.44 72 ASP A O 1
ATOM 588 N N . TYR A 1 73 ? -4.257 3.941 -13.953 1.00 79.56 73 TYR A N 1
ATOM 589 C CA . TYR A 1 73 ? -2.988 3.209 -13.892 1.00 79.56 73 TYR A CA 1
ATOM 590 C C . TYR A 1 73 ? -1.823 4.084 -14.367 1.00 79.56 73 TYR A C 1
ATOM 592 O O . TYR A 1 73 ? -1.756 4.491 -15.531 1.00 79.56 73 TYR A O 1
ATOM 600 N N . ILE A 1 74 ? -0.884 4.330 -13.452 1.00 86.00 74 ILE A N 1
ATOM 601 C CA . ILE A 1 74 ? 0.328 5.122 -13.662 1.00 86.00 74 ILE A CA 1
ATOM 602 C C . ILE A 1 74 ? 1.537 4.314 -13.179 1.00 86.00 74 ILE A C 1
ATOM 604 O O . ILE A 1 74 ? 1.520 3.741 -12.088 1.00 86.00 74 ILE A O 1
ATOM 608 N N . ALA A 1 75 ? 2.587 4.293 -13.993 1.00 83.31 75 ALA A N 1
ATOM 609 C CA . ALA A 1 75 ? 3.911 3.797 -13.663 1.00 83.31 75 ALA A CA 1
ATOM 610 C C . ALA A 1 75 ? 4.874 4.989 -13.591 1.00 83.31 75 ALA A C 1
ATOM 612 O O . ALA A 1 75 ? 4.845 5.876 -14.444 1.00 83.31 75 ALA A O 1
ATOM 613 N N . HIS A 1 76 ? 5.723 5.024 -12.569 1.00 87.00 76 HIS A N 1
ATOM 614 C CA . HIS A 1 76 ? 6.732 6.066 -12.395 1.00 87.00 76 HIS A CA 1
ATOM 615 C C . HIS A 1 76 ? 7.969 5.492 -11.720 1.00 87.00 76 HIS A C 1
ATOM 617 O O . HIS A 1 76 ? 7.864 4.627 -10.847 1.00 87.00 76 HIS A O 1
ATOM 623 N N . ARG A 1 77 ? 9.142 5.981 -12.127 1.00 83.06 77 ARG A N 1
ATOM 624 C CA . ARG A 1 77 ? 10.408 5.678 -11.465 1.00 83.06 77 ARG A CA 1
ATOM 625 C C . ARG A 1 77 ? 11.401 6.810 -11.659 1.00 83.06 77 ARG A C 1
ATOM 627 O O . ARG A 1 77 ? 11.684 7.199 -12.790 1.00 83.06 77 ARG A O 1
ATOM 634 N N . GLN A 1 78 ? 11.993 7.271 -10.566 1.00 83.25 78 GLN A N 1
ATOM 635 C CA . GLN A 1 78 ? 13.118 8.197 -10.615 1.00 83.25 78 GLN A CA 1
ATOM 636 C C . GLN A 1 78 ? 14.418 7.454 -10.951 1.00 83.25 78 GLN A C 1
ATOM 638 O O . GLN A 1 78 ? 14.631 6.326 -10.502 1.00 83.25 78 GLN A O 1
ATOM 643 N N . TRP A 1 79 ? 15.287 8.077 -11.742 1.00 83.81 79 TRP A N 1
ATOM 644 C CA . TRP A 1 79 ? 16.580 7.508 -12.101 1.00 83.81 79 TRP A CA 1
ATOM 645 C C . TRP A 1 79 ? 17.568 7.559 -10.941 1.00 83.81 79 TRP A C 1
ATOM 647 O O . TRP A 1 79 ? 17.681 8.568 -10.248 1.00 83.81 79 TRP A O 1
ATOM 657 N N . SER A 1 80 ? 18.353 6.493 -10.782 1.00 77.62 80 SER A N 1
ATOM 658 C CA . SER A 1 80 ? 19.607 6.578 -10.031 1.00 77.62 80 SER A CA 1
ATOM 659 C C . SER A 1 80 ? 20.623 7.462 -10.769 1.00 77.62 80 SER A C 1
ATOM 661 O O . SER A 1 80 ? 20.525 7.675 -11.979 1.00 77.62 80 SER A O 1
ATOM 663 N N . VAL A 1 81 ? 21.677 7.906 -10.076 1.00 75.44 81 VAL A N 1
ATOM 664 C CA . VAL A 1 81 ? 22.771 8.711 -10.665 1.00 75.44 81 VAL A CA 1
ATOM 665 C C . VAL A 1 81 ? 23.368 8.041 -11.914 1.00 75.44 81 VAL A C 1
ATOM 667 O O . VAL A 1 81 ? 23.663 8.684 -12.923 1.00 75.44 81 VAL A O 1
ATOM 670 N N . THR A 1 82 ? 23.507 6.714 -11.880 1.00 81.75 82 THR A N 1
ATOM 671 C CA . THR A 1 82 ? 24.050 5.939 -13.006 1.00 81.75 82 THR A CA 1
ATOM 672 C C . THR A 1 82 ? 23.079 5.799 -14.177 1.00 81.75 82 THR A C 1
ATOM 674 O O . THR A 1 82 ? 23.518 5.629 -15.314 1.00 81.75 82 THR A O 1
ATOM 677 N N . GLU A 1 83 ? 21.773 5.859 -13.923 1.00 84.06 83 GLU A N 1
ATOM 678 C CA . GLU A 1 83 ? 20.729 5.766 -14.946 1.00 84.06 83 GLU A CA 1
ATOM 679 C C . GLU A 1 83 ? 20.454 7.131 -15.583 1.00 84.06 83 GLU A C 1
ATOM 681 O O . GLU A 1 83 ? 20.302 7.213 -16.801 1.00 84.06 83 GLU A O 1
ATOM 686 N N . ALA A 1 84 ? 20.484 8.209 -14.794 1.00 85.00 84 ALA A N 1
ATOM 687 C CA . ALA A 1 84 ? 20.309 9.580 -15.272 1.00 85.00 84 ALA A CA 1
ATOM 688 C C . ALA A 1 84 ? 21.391 9.974 -16.296 1.00 85.00 84 ALA A C 1
ATOM 690 O O . ALA A 1 84 ? 21.125 10.691 -17.260 1.00 85.00 84 ALA A O 1
ATOM 691 N N . THR A 1 85 ? 22.604 9.430 -16.140 1.00 88.12 85 THR A N 1
ATOM 692 C CA . THR A 1 85 ? 23.731 9.634 -17.069 1.00 88.12 85 THR A CA 1
ATOM 693 C C . THR A 1 85 ? 23.640 8.801 -18.353 1.00 88.12 85 THR A C 1
ATOM 695 O O . THR A 1 85 ? 24.448 8.983 -19.267 1.00 88.12 85 THR A O 1
ATOM 698 N N . LYS A 1 86 ? 22.665 7.888 -18.476 1.00 92.00 86 LYS A N 1
ATOM 699 C CA . LYS A 1 86 ? 22.459 7.116 -19.709 1.00 92.00 86 LYS A CA 1
ATOM 700 C C . LYS A 1 86 ? 21.837 7.981 -20.807 1.00 92.00 86 LYS A C 1
ATOM 702 O O . LYS A 1 86 ? 21.157 8.981 -20.570 1.00 92.00 86 LYS A O 1
ATOM 707 N N . SER A 1 87 ? 22.048 7.546 -22.051 1.00 92.69 87 SER A N 1
ATOM 708 C CA . SER A 1 87 ? 21.498 8.212 -23.238 1.00 92.69 87 SER A CA 1
ATOM 709 C C . SER A 1 87 ? 19.971 8.343 -23.174 1.00 92.69 87 SER A C 1
ATOM 711 O O . SER A 1 87 ? 19.306 7.454 -22.644 1.00 92.69 87 SER A O 1
ATOM 713 N N . SER A 1 88 ? 19.413 9.397 -23.781 1.00 91.38 88 SER A N 1
ATOM 714 C CA . SER A 1 88 ? 17.955 9.587 -23.881 1.00 91.38 88 SER A CA 1
ATOM 715 C C . SER A 1 88 ? 17.259 8.355 -24.479 1.00 91.38 88 SER A C 1
ATOM 717 O O . SER A 1 88 ? 16.320 7.849 -23.882 1.00 91.38 88 SER A O 1
ATOM 719 N N . THR A 1 89 ? 17.792 7.762 -25.555 1.00 93.94 89 THR A N 1
ATOM 720 C CA . THR A 1 89 ? 17.236 6.526 -26.141 1.00 93.94 89 THR A CA 1
ATOM 721 C C . THR A 1 89 ? 17.195 5.354 -25.154 1.00 93.94 89 THR A C 1
ATOM 723 O O . THR A 1 89 ? 16.249 4.573 -25.170 1.00 93.94 89 THR A O 1
ATOM 726 N N . TRP A 1 90 ? 18.211 5.209 -24.294 1.00 95.44 90 TRP A N 1
ATOM 727 C CA . TRP A 1 90 ? 18.201 4.180 -23.247 1.00 95.44 90 TRP A CA 1
ATOM 728 C C . TRP A 1 90 ? 17.085 4.447 -22.238 1.00 95.44 90 TRP A C 1
ATOM 730 O O . TRP A 1 90 ? 16.345 3.526 -21.904 1.00 95.44 90 TRP A O 1
ATOM 740 N N . ARG A 1 91 ? 16.947 5.702 -21.793 1.00 94.75 91 ARG A N 1
ATOM 741 C CA . ARG A 1 91 ? 15.934 6.111 -20.813 1.00 94.75 91 ARG A CA 1
ATOM 742 C C . ARG A 1 91 ? 14.515 5.910 -21.354 1.00 94.75 91 ARG A C 1
ATOM 744 O O . ARG A 1 91 ? 13.678 5.370 -20.643 1.00 94.75 91 ARG A O 1
ATOM 751 N N . GLU A 1 92 ? 14.287 6.214 -22.627 1.00 95.25 92 GLU A N 1
ATOM 752 C CA . GLU A 1 92 ? 13.011 5.988 -23.322 1.00 95.25 92 GLU A CA 1
ATOM 753 C C . GLU A 1 92 ? 12.637 4.504 -23.415 1.00 95.25 92 GLU A C 1
ATOM 755 O O . GLU A 1 92 ? 11.536 4.102 -23.048 1.00 95.25 92 GLU A O 1
ATOM 760 N N . ILE A 1 93 ? 13.571 3.642 -23.835 1.00 95.81 93 ILE A N 1
ATOM 761 C CA . ILE A 1 93 ? 13.313 2.192 -23.874 1.00 95.81 93 ILE A CA 1
ATOM 762 C C . ILE A 1 93 ? 13.092 1.653 -22.455 1.00 95.81 93 ILE A C 1
ATOM 764 O O . ILE A 1 93 ? 12.237 0.794 -22.248 1.00 95.81 93 ILE A O 1
ATOM 768 N N . LYS A 1 94 ? 13.825 2.176 -21.465 1.00 95.19 94 LYS A N 1
ATOM 769 C CA . LYS A 1 94 ? 13.646 1.807 -20.059 1.00 95.19 94 LYS A CA 1
ATOM 770 C C . LYS A 1 94 ? 12.282 2.243 -19.515 1.00 95.19 94 LYS A C 1
ATOM 772 O O . LYS A 1 94 ? 11.717 1.521 -18.701 1.00 95.19 94 LYS A O 1
ATOM 777 N N . ALA A 1 95 ? 11.736 3.373 -19.970 1.00 93.25 95 ALA A N 1
ATOM 778 C CA . ALA A 1 95 ? 10.382 3.812 -19.627 1.00 93.25 95 ALA A CA 1
ATOM 779 C C . ALA A 1 95 ? 9.315 2.849 -20.167 1.00 93.25 95 ALA A C 1
ATOM 781 O O . ALA A 1 95 ? 8.375 2.506 -19.445 1.00 93.25 95 ALA A O 1
ATOM 782 N N . ILE A 1 96 ? 9.495 2.361 -21.400 1.00 95.62 96 ILE A N 1
ATOM 783 C CA . ILE A 1 96 ? 8.633 1.330 -21.997 1.00 95.62 96 ILE A CA 1
ATOM 784 C C . ILE A 1 96 ? 8.702 0.037 -21.182 1.00 95.62 96 ILE A C 1
ATOM 786 O O . ILE A 1 96 ? 7.659 -0.494 -20.813 1.00 95.62 96 ILE A O 1
ATOM 790 N N . GLU A 1 97 ? 9.909 -0.444 -20.871 1.00 95.00 97 GLU A N 1
ATOM 791 C CA . GLU A 1 97 ? 10.111 -1.660 -20.071 1.00 95.00 97 GLU A CA 1
ATOM 792 C C . GLU A 1 97 ? 9.450 -1.550 -18.694 1.00 95.00 97 GLU A C 1
ATOM 794 O O . GLU A 1 97 ? 8.630 -2.390 -18.340 1.00 95.00 97 GLU A O 1
ATOM 799 N N . LEU A 1 98 ? 9.733 -0.470 -17.960 1.00 90.94 98 LEU A N 1
ATOM 800 C CA . LEU A 1 98 ? 9.143 -0.201 -16.650 1.00 90.94 98 LEU A CA 1
ATOM 801 C C . LEU A 1 98 ? 7.614 -0.241 -16.702 1.00 90.94 98 LEU A C 1
ATOM 803 O O . LEU A 1 98 ? 6.974 -0.899 -15.887 1.00 90.94 98 LEU A O 1
ATOM 807 N N . THR A 1 99 ? 7.031 0.479 -17.658 1.00 92.62 99 THR A N 1
ATOM 808 C CA . THR A 1 99 ? 5.578 0.610 -17.772 1.00 92.62 99 THR A CA 1
ATOM 809 C C . THR A 1 99 ? 4.934 -0.715 -18.184 1.00 92.62 99 THR A C 1
ATOM 811 O O . THR A 1 99 ? 3.875 -1.072 -17.667 1.00 92.62 99 THR A O 1
ATOM 814 N N . LEU A 1 100 ? 5.582 -1.471 -19.075 1.00 93.31 100 LEU A N 1
ATOM 815 C CA . LEU A 1 100 ? 5.140 -2.809 -19.457 1.00 93.31 100 LEU A CA 1
ATOM 816 C C . LEU A 1 100 ? 5.156 -3.757 -18.257 1.00 93.31 100 LEU A C 1
ATOM 818 O O . LEU A 1 100 ? 4.151 -4.415 -18.011 1.00 93.31 100 LEU A O 1
ATOM 822 N N . ASP A 1 101 ? 6.248 -3.794 -17.496 1.00 88.81 101 ASP A N 1
ATOM 823 C CA . ASP A 1 101 ? 6.380 -4.666 -16.329 1.00 88.81 101 ASP A CA 1
ATOM 824 C C . ASP A 1 101 ? 5.355 -4.306 -15.240 1.00 88.81 101 ASP A C 1
ATOM 826 O O . ASP A 1 101 ? 4.712 -5.191 -14.670 1.00 88.81 101 ASP A O 1
ATOM 830 N N . SER A 1 102 ? 5.128 -3.009 -14.992 1.00 85.75 102 SER A N 1
ATOM 831 C CA . SER A 1 102 ? 4.113 -2.537 -14.040 1.00 85.75 102 SER A CA 1
ATOM 832 C C . SER A 1 102 ? 2.693 -2.957 -14.427 1.00 85.75 102 SER A C 1
ATOM 834 O O . SER A 1 102 ? 1.871 -3.223 -13.549 1.00 85.75 102 SER A O 1
ATOM 836 N N . PHE A 1 103 ? 2.387 -3.018 -15.725 1.00 88.56 103 PHE A N 1
ATOM 837 C CA . PHE A 1 103 ? 1.046 -3.324 -16.228 1.00 88.56 103 PHE A CA 1
ATOM 838 C C . PHE A 1 103 ? 0.909 -4.745 -16.786 1.00 88.56 103 PHE A C 1
ATOM 840 O O . PHE A 1 103 ? -0.174 -5.105 -17.243 1.00 88.56 103 PHE A O 1
ATOM 847 N N . ALA A 1 104 ? 1.949 -5.582 -16.709 1.00 87.62 104 ALA A N 1
ATOM 848 C CA . ALA A 1 104 ? 2.014 -6.885 -17.374 1.00 87.62 104 ALA A CA 1
ATOM 849 C C . ALA A 1 104 ? 0.806 -7.786 -17.069 1.00 87.62 104 ALA A C 1
ATOM 851 O O . ALA A 1 104 ? 0.268 -8.430 -17.964 1.00 87.62 104 ALA A O 1
ATOM 852 N N . LYS A 1 105 ? 0.323 -7.768 -15.819 1.00 87.25 105 LYS A N 1
ATOM 853 C CA . LYS A 1 105 ? -0.856 -8.534 -15.384 1.00 87.25 105 LYS A CA 1
ATOM 854 C C . LYS A 1 105 ? -2.182 -7.979 -15.915 1.00 87.25 105 LYS A C 1
ATOM 856 O O . LYS A 1 105 ? -3.116 -8.735 -16.139 1.00 87.25 105 LYS A O 1
ATOM 861 N N . VAL A 1 106 ? -2.285 -6.661 -16.077 1.00 88.31 106 VAL A N 1
ATOM 862 C CA . VAL A 1 106 ? -3.487 -6.005 -16.626 1.00 88.31 106 VAL A CA 1
ATOM 863 C C . VAL A 1 106 ? -3.541 -6.184 -18.141 1.00 88.31 106 VAL A C 1
ATOM 865 O O . VAL A 1 106 ? -4.613 -6.360 -18.706 1.00 88.31 106 VAL A O 1
ATOM 868 N N . LEU A 1 107 ? -2.375 -6.165 -18.784 1.00 89.75 107 LEU A N 1
ATOM 869 C CA . LEU A 1 107 ? -2.210 -6.294 -20.228 1.00 89.75 107 LEU A CA 1
ATOM 870 C C . LEU A 1 107 ? -2.107 -7.756 -20.688 1.00 89.75 107 LEU A C 1
ATOM 872 O O . LEU A 1 107 ? -1.916 -8.005 -21.880 1.00 89.75 107 LEU A O 1
ATOM 876 N N . GLU A 1 108 ? -2.205 -8.725 -19.780 1.00 89.56 108 GLU A N 1
ATOM 877 C CA . GLU A 1 108 ? -2.028 -10.142 -20.086 1.00 89.56 108 GLU A CA 1
ATOM 878 C C . GLU A 1 108 ? -3.003 -10.596 -21.186 1.00 89.56 108 GLU A C 1
ATOM 880 O O . GLU A 1 108 ? -4.189 -10.273 -21.166 1.00 89.56 108 GLU A O 1
ATOM 885 N N . HIS A 1 109 ? -2.490 -11.335 -22.174 1.00 86.44 109 HIS A N 1
ATOM 886 C CA . HIS A 1 109 ? -3.257 -11.839 -23.324 1.00 86.44 109 HIS A CA 1
ATOM 887 C C . HIS A 1 109 ? -3.862 -10.772 -24.257 1.00 86.44 109 HIS A C 1
ATOM 889 O O . HIS A 1 109 ? -4.699 -11.112 -25.095 1.00 86.44 109 HIS A O 1
ATOM 895 N N . SER A 1 110 ? -3.428 -9.513 -24.162 1.00 88.62 110 SER A N 1
ATOM 896 C CA . SER A 1 110 ? -3.986 -8.401 -24.942 1.00 88.62 110 SER A CA 1
ATOM 897 C C . SER A 1 110 ? -3.054 -7.890 -26.051 1.00 88.62 110 SER A C 1
ATOM 899 O O . SER A 1 110 ? -1.892 -8.297 -26.185 1.00 88.62 110 SER A O 1
ATOM 901 N N . SER A 1 111 ? -3.578 -6.974 -26.873 1.00 90.06 111 SER A N 1
ATOM 902 C CA . SER A 1 111 ? -2.792 -6.205 -27.844 1.00 90.06 111 SER A CA 1
ATOM 903 C C . SER A 1 111 ? -2.670 -4.746 -27.409 1.00 90.06 111 SER A C 1
ATOM 905 O O . SER A 1 111 ? -3.670 -4.085 -27.125 1.00 90.06 111 SER A O 1
ATOM 907 N N . VAL A 1 112 ? -1.436 -4.243 -27.358 1.00 93.06 112 VAL A N 1
ATOM 908 C CA . VAL A 1 112 ? -1.115 -2.965 -26.711 1.00 93.06 112 VAL A CA 1
ATOM 909 C C . VAL A 1 112 ? -0.274 -2.103 -27.637 1.00 93.06 112 VAL A C 1
ATOM 911 O O . VAL A 1 112 ? 0.725 -2.576 -28.182 1.00 93.06 112 VAL A O 1
ATOM 914 N N . THR A 1 113 ? -0.642 -0.831 -27.780 1.00 95.06 113 THR A N 1
ATOM 915 C CA . THR A 1 113 ? 0.188 0.172 -28.459 1.00 95.06 113 THR A CA 1
ATOM 916 C C . THR A 1 113 ? 0.838 1.091 -27.433 1.00 95.06 113 THR A C 1
ATOM 918 O O . THR A 1 113 ? 0.144 1.778 -26.688 1.00 95.06 113 THR A O 1
ATOM 921 N N . PHE A 1 114 ? 2.168 1.114 -27.418 1.00 95.56 114 PHE A N 1
ATOM 922 C CA . PHE A 1 114 ? 2.986 2.068 -26.681 1.00 95.56 114 PHE A CA 1
ATOM 923 C C . PHE A 1 114 ? 3.279 3.294 -27.544 1.00 95.56 114 PHE A C 1
ATOM 925 O O . PHE A 1 114 ? 3.807 3.170 -28.654 1.00 95.56 114 PHE A O 1
ATOM 932 N N . PHE A 1 115 ? 2.965 4.466 -27.012 1.00 95.94 115 PHE A N 1
ATOM 933 C CA . PHE A 1 115 ? 3.230 5.768 -27.601 1.00 95.94 115 PHE A CA 1
ATOM 934 C C . PHE A 1 115 ? 4.399 6.439 -26.868 1.00 95.94 115 PHE A C 1
ATOM 936 O O . PHE A 1 115 ? 4.395 6.533 -25.643 1.00 95.94 115 PHE A O 1
ATOM 943 N N . THR A 1 116 ? 5.407 6.876 -27.624 1.00 94.31 116 THR A N 1
ATOM 944 C CA . THR A 1 116 ? 6.608 7.587 -27.138 1.00 94.31 116 THR A CA 1
ATOM 945 C C . THR A 1 116 ? 6.970 8.684 -28.136 1.00 94.31 116 THR A C 1
ATOM 947 O O . THR A 1 116 ? 6.723 8.541 -29.339 1.00 94.31 116 THR A O 1
ATOM 950 N N . ASP A 1 117 ? 7.581 9.765 -27.664 1.00 91.00 117 ASP A N 1
ATOM 951 C CA . ASP A 1 117 ? 8.077 10.852 -28.510 1.00 91.00 117 ASP A CA 1
ATOM 952 C C . ASP A 1 117 ? 9.460 10.547 -29.136 1.00 91.00 117 ASP A C 1
ATOM 954 O O . ASP A 1 117 ? 9.993 11.334 -29.927 1.00 91.00 117 ASP A O 1
ATOM 958 N N . ASN A 1 118 ? 10.027 9.362 -28.871 1.00 93.19 118 ASN A N 1
ATOM 959 C CA . ASN A 1 118 ? 11.347 8.970 -29.347 1.00 93.19 118 ASN A CA 1
ATOM 960 C C . ASN A 1 118 ? 11.297 7.944 -30.493 1.00 93.19 118 ASN A C 1
ATOM 962 O O . ASN A 1 118 ? 11.080 6.742 -30.313 1.00 93.19 118 ASN A O 1
ATOM 966 N N . GLN A 1 119 ? 11.602 8.404 -31.711 1.00 91.94 119 GLN A N 1
ATOM 967 C CA . GLN A 1 119 ? 11.624 7.549 -32.907 1.00 91.94 119 GLN A CA 1
ATOM 968 C C . GLN A 1 119 ? 12.668 6.420 -32.839 1.00 91.94 119 GLN A C 1
ATOM 970 O O . GLN A 1 119 ? 12.444 5.337 -33.393 1.00 91.94 119 GLN A O 1
ATOM 975 N N . ASN A 1 120 ? 13.798 6.635 -32.152 1.00 92.06 120 ASN A N 1
ATOM 976 C CA . ASN A 1 120 ? 14.823 5.602 -31.990 1.00 92.06 120 ASN A CA 1
ATOM 977 C C . ASN A 1 120 ? 14.318 4.467 -31.100 1.00 92.06 120 ASN A C 1
ATOM 979 O O . ASN A 1 120 ? 14.532 3.303 -31.441 1.00 92.06 120 ASN A O 1
ATOM 983 N N . ALA A 1 121 ? 13.610 4.788 -30.013 1.00 92.75 121 ALA A N 1
ATOM 984 C CA . ALA A 1 121 ? 12.980 3.792 -29.153 1.00 92.75 121 ALA A CA 1
ATOM 985 C C . ALA A 1 121 ? 11.988 2.937 -29.958 1.00 92.75 121 ALA A C 1
ATOM 987 O O . ALA A 1 121 ? 12.123 1.715 -29.992 1.00 92.75 121 ALA A O 1
ATOM 988 N N . VAL A 1 122 ? 11.091 3.563 -30.732 1.00 93.38 122 VAL A N 1
ATOM 989 C CA . VAL A 1 122 ? 10.141 2.851 -31.613 1.00 93.38 122 VAL A CA 1
ATOM 990 C C . VAL A 1 122 ? 10.853 1.923 -32.603 1.00 93.38 122 VAL A C 1
ATOM 992 O O . VAL A 1 122 ? 10.423 0.788 -32.823 1.00 93.38 122 VAL A O 1
ATOM 995 N N . SER A 1 123 ? 11.941 2.391 -33.218 1.00 92.00 123 SER A N 1
ATOM 996 C CA . SER A 1 123 ? 12.732 1.595 -34.162 1.00 92.00 123 SER A CA 1
ATOM 997 C C . SER A 1 123 ? 13.384 0.383 -33.486 1.00 92.00 123 SER A C 1
ATOM 999 O O . SER A 1 123 ? 13.338 -0.724 -34.029 1.00 92.00 123 SER A O 1
ATOM 1001 N N . ILE A 1 124 ? 13.938 0.568 -32.284 1.00 91.81 124 ILE A N 1
ATOM 1002 C CA . ILE A 1 124 ? 14.615 -0.489 -31.524 1.00 91.81 124 ILE A CA 1
ATOM 1003 C C . ILE A 1 124 ? 13.622 -1.536 -31.021 1.00 91.81 124 ILE A C 1
ATOM 1005 O O . ILE A 1 124 ? 13.912 -2.722 -31.140 1.00 91.81 124 ILE A O 1
ATOM 1009 N N . ILE A 1 125 ? 12.436 -1.145 -30.556 1.00 91.38 125 ILE A N 1
ATOM 1010 C CA . ILE A 1 125 ? 11.394 -2.111 -30.175 1.00 91.38 125 ILE A CA 1
ATOM 1011 C C . ILE A 1 125 ? 10.960 -2.964 -31.377 1.00 91.38 125 ILE A C 1
ATOM 1013 O O . ILE A 1 125 ? 10.724 -4.160 -31.241 1.00 91.38 125 ILE A O 1
ATOM 1017 N N . LYS A 1 126 ? 10.909 -2.378 -32.581 1.00 87.31 126 LYS A N 1
ATOM 1018 C CA . LYS A 1 126 ? 10.506 -3.097 -33.802 1.00 87.31 126 LYS A CA 1
ATOM 1019 C C . LYS A 1 126 ? 11.595 -3.992 -34.394 1.00 87.31 126 LYS A C 1
ATOM 1021 O O . LYS A 1 126 ? 11.269 -5.002 -35.010 1.00 87.31 126 LYS A O 1
ATOM 1026 N N . LYS A 1 127 ? 12.867 -3.586 -34.321 1.00 85.31 127 LYS A N 1
ATOM 1027 C CA . LYS A 1 127 ? 13.965 -4.197 -35.105 1.00 85.31 127 LYS A CA 1
ATOM 1028 C C . LYS A 1 127 ? 15.190 -4.608 -34.279 1.00 85.31 127 LYS A C 1
ATOM 1030 O O . LYS A 1 127 ? 16.112 -5.209 -34.831 1.00 85.31 127 LYS A O 1
ATOM 1035 N N . GLY A 1 128 ? 15.235 -4.272 -32.994 1.00 86.12 128 GLY A N 1
ATOM 1036 C CA . GLY A 1 128 ? 16.403 -4.439 -32.127 1.00 86.12 128 GLY A CA 1
ATOM 1037 C C . GLY A 1 128 ? 17.520 -3.415 -32.374 1.00 86.12 128 GLY A C 1
ATOM 1038 O O . GLY A 1 128 ? 17.505 -2.632 -33.327 1.00 86.12 128 GLY A O 1
ATOM 1039 N N . SER A 1 129 ? 18.545 -3.437 -31.520 1.00 88.56 129 SER A N 1
ATOM 1040 C CA . SER A 1 129 ? 19.701 -2.528 -31.551 1.00 88.56 129 SER A CA 1
ATOM 1041 C C . SER A 1 129 ? 21.026 -3.270 -31.757 1.00 88.56 129 SER A C 1
ATOM 1043 O O . SER A 1 129 ? 21.136 -4.460 -31.478 1.00 88.56 129 SER A O 1
ATOM 1045 N N . LYS A 1 130 ? 22.044 -2.578 -32.296 1.00 82.62 130 LYS A N 1
ATOM 1046 C CA . LYS A 1 130 ? 23.431 -3.098 -32.356 1.00 82.62 130 LYS A CA 1
ATOM 1047 C C . LYS A 1 130 ? 24.156 -2.942 -31.025 1.00 82.62 130 LYS A C 1
ATOM 1049 O O . LYS A 1 130 ? 25.154 -3.610 -30.792 1.00 82.62 130 LYS A O 1
ATOM 1054 N N . LEU A 1 131 ? 23.699 -2.006 -30.197 1.00 86.94 131 LEU A N 1
ATOM 1055 C CA . LEU A 1 131 ? 24.346 -1.685 -28.937 1.00 86.94 131 LEU A CA 1
ATOM 1056 C C . LEU A 1 131 ? 23.896 -2.700 -27.879 1.00 86.94 131 LEU A C 1
ATOM 1058 O O . LEU A 1 131 ? 22.693 -2.755 -27.611 1.00 86.94 131 LEU A O 1
ATOM 1062 N N . PRO A 1 132 ? 24.817 -3.460 -27.249 1.00 85.38 132 PRO A N 1
ATOM 1063 C CA . PRO A 1 132 ? 24.453 -4.541 -26.330 1.00 85.38 132 PRO A CA 1
ATOM 1064 C C . PRO A 1 132 ? 23.522 -4.096 -25.197 1.00 85.38 132 PRO A C 1
ATOM 1066 O O . PRO A 1 132 ? 22.553 -4.777 -24.885 1.00 85.38 132 PRO A O 1
ATOM 1069 N N . HIS A 1 133 ? 23.752 -2.906 -24.637 1.00 86.56 133 HIS A N 1
ATOM 1070 C CA . HIS A 1 133 ? 22.942 -2.367 -23.542 1.00 86.56 133 HIS A CA 1
ATOM 1071 C C . HIS A 1 133 ? 21.509 -1.983 -23.957 1.00 86.56 133 HIS A C 1
ATOM 1073 O O . HIS A 1 133 ? 20.599 -2.104 -23.146 1.00 86.56 133 HIS A O 1
ATOM 1079 N N . LEU A 1 134 ? 21.283 -1.543 -25.204 1.00 91.31 134 LEU A N 1
ATOM 1080 C CA . LEU A 1 134 ? 19.932 -1.273 -25.725 1.00 91.31 134 LEU A CA 1
ATOM 1081 C C . LEU A 1 134 ? 19.247 -2.562 -26.182 1.00 91.31 134 LEU A C 1
ATOM 1083 O O . LEU A 1 134 ? 18.041 -2.716 -26.017 1.00 91.31 134 LEU A O 1
ATOM 1087 N N . GLN A 1 135 ? 20.022 -3.490 -26.747 1.00 90.06 135 GLN A N 1
ATOM 1088 C CA . GLN A 1 135 ? 19.521 -4.801 -27.137 1.00 90.06 135 GLN A CA 1
ATOM 1089 C C . GLN A 1 135 ? 19.067 -5.606 -25.916 1.00 90.06 135 GLN A C 1
ATOM 1091 O O . GLN A 1 135 ? 18.036 -6.263 -25.988 1.00 90.06 135 GLN A O 1
ATOM 1096 N N . GLY A 1 136 ? 19.783 -5.510 -24.791 1.00 87.25 136 GLY A N 1
ATOM 1097 C CA . GLY A 1 136 ? 19.380 -6.128 -23.528 1.00 87.25 136 GLY A CA 1
ATOM 1098 C C . GLY A 1 136 ? 17.994 -5.672 -23.063 1.00 87.25 136 GLY A C 1
ATOM 1099 O O . GLY A 1 136 ? 17.159 -6.515 -22.756 1.00 87.25 136 GLY A O 1
ATOM 1100 N N . LEU A 1 137 ? 17.712 -4.363 -23.102 1.00 92.00 137 LEU A N 1
ATOM 1101 C CA . LEU A 1 137 ? 16.382 -3.833 -22.766 1.00 92.00 137 LEU A CA 1
ATOM 1102 C C . LEU A 1 137 ? 15.303 -4.308 -23.749 1.00 92.00 137 LEU A C 1
ATOM 1104 O O . LEU A 1 137 ? 14.225 -4.721 -23.337 1.00 92.00 137 LEU A O 1
ATOM 1108 N N . ALA A 1 138 ? 15.595 -4.294 -25.053 1.00 91.44 138 ALA A N 1
ATOM 1109 C CA . ALA A 1 138 ? 14.650 -4.770 -26.063 1.00 91.44 138 ALA A CA 1
ATOM 1110 C C . ALA A 1 138 ? 14.306 -6.261 -25.879 1.00 91.44 138 ALA A C 1
ATOM 1112 O O . ALA A 1 138 ? 13.151 -6.651 -26.038 1.00 91.44 138 ALA A O 1
ATOM 1113 N N . LEU A 1 139 ? 15.292 -7.089 -25.516 1.00 87.69 139 LEU A N 1
ATOM 1114 C CA . LEU A 1 139 ? 15.085 -8.507 -25.208 1.00 87.69 139 LEU A CA 1
ATOM 1115 C C . LEU A 1 139 ? 14.284 -8.709 -23.922 1.00 87.69 139 LEU A C 1
ATOM 1117 O O . LEU A 1 139 ? 13.442 -9.598 -23.877 1.00 87.69 139 LEU A O 1
ATOM 1121 N N . SER A 1 140 ? 14.523 -7.892 -22.899 1.00 89.62 140 SER A N 1
ATOM 1122 C CA . SER A 1 140 ? 13.759 -7.929 -21.651 1.00 89.62 140 SER A CA 1
ATOM 1123 C C . SER A 1 140 ? 12.275 -7.629 -21.895 1.00 89.62 140 SER A C 1
ATOM 1125 O O . SER A 1 140 ? 11.424 -8.455 -21.573 1.00 89.62 140 SER A O 1
ATOM 1127 N N . ILE A 1 141 ? 11.976 -6.548 -22.628 1.00 92.75 141 ILE A N 1
ATOM 1128 C CA . ILE A 1 141 ? 10.617 -6.212 -23.088 1.00 92.75 141 ILE A CA 1
ATOM 1129 C C . ILE A 1 141 ? 9.999 -7.377 -23.867 1.00 92.75 141 ILE A C 1
ATOM 1131 O O . ILE A 1 141 ? 8.871 -7.785 -23.595 1.00 92.75 141 ILE A O 1
ATOM 1135 N N . PHE A 1 142 ? 10.741 -7.941 -24.824 1.00 89.56 142 PHE A N 1
ATOM 1136 C CA . PHE A 1 142 ? 10.274 -9.076 -25.618 1.00 89.56 142 PHE A CA 1
ATOM 1137 C C . PHE A 1 142 ? 9.946 -10.295 -24.745 1.00 89.56 142 PHE A C 1
ATOM 1139 O O . PHE A 1 142 ? 8.908 -10.923 -24.941 1.00 89.56 142 PHE A O 1
ATOM 1146 N N . ASN A 1 143 ? 10.788 -10.610 -23.761 1.00 86.81 143 ASN A N 1
ATOM 1147 C CA . ASN A 1 143 ? 10.569 -11.725 -22.846 1.00 86.81 143 ASN A CA 1
ATOM 1148 C C . ASN A 1 143 ? 9.316 -11.515 -21.985 1.00 86.81 143 ASN A C 1
ATOM 1150 O O . ASN A 1 143 ? 8.538 -12.459 -21.847 1.00 86.81 143 ASN A O 1
ATOM 1154 N N . THR A 1 144 ? 9.076 -10.299 -21.476 1.00 86.38 144 THR A N 1
ATOM 1155 C CA . THR A 1 144 ? 7.829 -9.955 -20.768 1.00 86.38 144 THR A CA 1
ATOM 1156 C C . THR A 1 144 ? 6.611 -10.108 -21.686 1.00 86.38 144 THR A C 1
ATOM 1158 O O . THR A 1 144 ? 5.591 -10.675 -21.293 1.00 86.38 144 THR A O 1
ATOM 1161 N N . CYS A 1 145 ? 6.707 -9.679 -22.949 1.00 88.19 145 CYS A N 1
ATOM 1162 C CA . CYS A 1 145 ? 5.625 -9.883 -23.913 1.00 88.19 145 CYS A CA 1
ATOM 1163 C C . CYS A 1 145 ? 5.343 -11.369 -24.171 1.00 88.19 145 CYS A C 1
ATOM 1165 O O . CYS A 1 145 ? 4.183 -11.769 -24.244 1.00 88.19 145 CYS A O 1
ATOM 1167 N N . VAL A 1 146 ? 6.381 -12.199 -24.296 1.00 84.44 146 VAL A N 1
ATOM 1168 C CA . VAL A 1 146 ? 6.225 -13.643 -24.518 1.00 84.44 146 VAL A CA 1
ATOM 1169 C C . VAL A 1 146 ? 5.614 -14.326 -23.294 1.00 84.44 146 VAL A C 1
ATOM 1171 O O . VAL A 1 146 ? 4.682 -15.114 -23.454 1.00 84.44 146 VAL A O 1
ATOM 1174 N N . SER A 1 147 ? 6.091 -14.014 -22.086 1.00 85.12 147 SER A N 1
ATOM 1175 C CA . SER A 1 147 ? 5.622 -14.652 -20.850 1.00 85.12 147 SER A CA 1
ATOM 1176 C C . SER A 1 147 ? 4.162 -14.318 -20.530 1.00 85.12 147 SER A C 1
ATOM 1178 O O . SER A 1 147 ? 3.413 -15.208 -20.134 1.00 85.12 147 SER A O 1
ATOM 1180 N N . CYS A 1 148 ? 3.733 -13.078 -20.779 1.00 84.62 148 CYS A N 1
ATOM 1181 C CA . CYS A 1 148 ? 2.357 -12.620 -20.553 1.00 84.62 148 CYS A CA 1
ATOM 1182 C C . CYS A 1 148 ? 1.462 -12.722 -21.806 1.00 84.62 148 CYS A C 1
ATOM 1184 O O . CYS A 1 148 ? 0.293 -12.327 -21.784 1.00 84.62 148 CYS A O 1
ATOM 1186 N N . ASN A 1 149 ? 1.983 -13.261 -22.915 1.00 84.94 149 ASN A N 1
ATOM 1187 C CA . ASN A 1 149 ? 1.283 -13.372 -24.198 1.00 84.94 149 ASN A CA 1
ATOM 1188 C C . ASN A 1 149 ? 0.693 -12.026 -24.684 1.00 84.94 149 ASN A C 1
ATOM 1190 O O . ASN A 1 149 ? -0.475 -11.939 -25.060 1.00 84.94 149 ASN A O 1
ATOM 1194 N N . ILE A 1 150 ? 1.511 -10.975 -24.659 1.00 89.81 150 ILE A N 1
ATOM 1195 C CA . ILE A 1 150 ? 1.155 -9.606 -25.047 1.00 89.81 150 ILE A CA 1
ATOM 1196 C C . ILE A 1 150 ? 1.635 -9.340 -26.474 1.00 89.81 150 ILE A C 1
ATOM 1198 O O . ILE A 1 150 ? 2.802 -9.555 -26.801 1.00 89.81 150 ILE A O 1
ATOM 1202 N N . SER A 1 151 ? 0.753 -8.814 -27.324 1.00 90.00 151 SER A N 1
ATOM 1203 C CA . SER A 1 151 ? 1.128 -8.310 -28.651 1.00 90.00 151 SER A CA 1
ATOM 1204 C C . SER A 1 151 ? 1.447 -6.817 -28.576 1.00 90.00 151 SER A C 1
ATOM 1206 O O . SER A 1 151 ? 0.535 -5.991 -28.585 1.00 90.00 151 SER A O 1
ATOM 1208 N N . LEU A 1 152 ? 2.735 -6.475 -28.486 1.00 91.56 152 LEU A N 1
ATOM 1209 C CA . LEU A 1 152 ? 3.196 -5.095 -28.323 1.00 91.56 152 LEU A CA 1
ATOM 1210 C C . LEU A 1 152 ? 3.474 -4.410 -29.668 1.00 91.56 152 LEU A C 1
ATOM 1212 O O . LEU A 1 152 ? 4.227 -4.908 -30.506 1.00 91.56 152 LEU A O 1
ATOM 1216 N N . TYR A 1 153 ? 2.928 -3.207 -29.828 1.00 91.94 153 TYR A N 1
ATOM 1217 C CA . TYR A 1 153 ? 3.221 -2.285 -30.918 1.00 91.94 153 TYR A CA 1
ATOM 1218 C C . TYR A 1 153 ? 3.803 -0.990 -30.357 1.00 91.94 153 TYR A C 1
ATOM 1220 O O . TYR A 1 153 ? 3.347 -0.499 -29.335 1.00 91.94 153 TYR A O 1
ATOM 1228 N N . ALA A 1 154 ? 4.783 -0.406 -31.044 1.00 92.44 154 ALA A N 1
ATOM 1229 C CA . ALA A 1 154 ? 5.321 0.910 -30.699 1.00 92.44 154 ALA A CA 1
ATOM 1230 C C . ALA A 1 154 ? 4.992 1.930 -31.798 1.00 92.44 154 ALA A C 1
ATOM 1232 O O . ALA A 1 154 ? 5.192 1.662 -32.996 1.00 92.44 154 ALA A O 1
ATOM 1233 N N . GLN A 1 155 ? 4.516 3.105 -31.398 1.00 93.62 155 GLN A N 1
ATOM 1234 C CA . GLN A 1 155 ? 4.178 4.213 -32.280 1.00 93.62 155 GLN A CA 1
ATOM 1235 C C . GLN A 1 155 ? 4.793 5.513 -31.766 1.00 93.62 155 GLN A C 1
ATOM 1237 O O . GLN A 1 155 ? 4.808 5.786 -30.572 1.00 93.62 155 GLN A O 1
ATOM 1242 N N . TRP A 1 156 ? 5.325 6.296 -32.700 1.00 95.56 156 TRP A N 1
ATOM 1243 C CA . TRP A 1 156 ? 5.829 7.624 -32.393 1.00 95.56 156 TRP A CA 1
ATOM 1244 C C . TRP A 1 156 ? 4.678 8.629 -32.395 1.00 95.56 156 TRP A C 1
ATOM 1246 O O . TRP A 1 156 ? 3.822 8.549 -33.283 1.00 95.56 156 TRP A O 1
ATOM 1256 N N . ILE A 1 157 ? 4.688 9.557 -31.441 1.00 93.44 157 ILE A N 1
ATOM 1257 C CA . ILE A 1 157 ? 3.777 10.707 -31.384 1.00 93.44 157 ILE A CA 1
ATOM 1258 C C . ILE A 1 157 ? 4.563 12.013 -31.220 1.00 93.44 157 ILE A C 1
ATOM 1260 O O . ILE A 1 157 ? 5.670 11.984 -30.679 1.00 93.44 157 ILE A O 1
ATOM 1264 N N . PRO A 1 158 ? 4.020 13.153 -31.682 1.00 91.25 158 PRO A N 1
ATOM 1265 C CA . PRO A 1 158 ? 4.577 14.463 -31.368 1.00 91.25 158 PRO A CA 1
ATOM 1266 C C . PRO A 1 158 ? 4.643 14.683 -29.855 1.00 91.25 158 PRO A C 1
ATOM 1268 O O . PRO A 1 158 ? 3.799 14.189 -29.104 1.00 91.25 158 PRO A O 1
ATOM 1271 N N . ARG A 1 159 ? 5.636 15.452 -29.405 1.00 86.62 159 ARG A N 1
ATOM 1272 C CA . ARG A 1 159 ? 5.846 15.718 -27.977 1.00 86.62 159 ARG A CA 1
ATOM 1273 C C . ARG A 1 159 ? 4.655 16.446 -27.353 1.00 86.62 159 ARG A C 1
ATOM 1275 O O . ARG A 1 159 ? 4.300 16.183 -26.210 1.00 86.62 159 ARG A O 1
ATOM 1282 N N . GLU A 1 160 ? 4.013 17.310 -28.130 1.00 87.06 160 GLU A N 1
ATOM 1283 C CA . GLU A 1 160 ? 2.818 18.073 -27.766 1.00 87.06 160 GLU A CA 1
ATOM 1284 C C . GLU A 1 160 ? 1.615 17.164 -27.464 1.00 87.06 160 GLU A C 1
ATOM 1286 O O . GLU A 1 160 ? 0.707 17.550 -26.738 1.00 87.06 160 GLU A O 1
ATOM 1291 N N . GLU A 1 161 ? 1.606 15.933 -27.983 1.00 85.44 161 GLU A N 1
ATOM 1292 C CA . GLU A 1 161 ? 0.566 14.937 -27.703 1.00 85.44 161 GLU A CA 1
ATOM 1293 C C . GLU A 1 161 ? 0.933 14.020 -26.519 1.00 85.44 161 GLU A C 1
ATOM 1295 O O . GLU A 1 161 ? 0.111 13.206 -26.091 1.00 85.44 161 GLU A O 1
ATOM 1300 N N . ASN A 1 162 ? 2.144 14.155 -25.957 1.00 91.44 162 ASN A N 1
ATOM 1301 C CA . ASN A 1 162 ? 2.667 13.319 -24.869 1.00 91.44 162 ASN A CA 1
ATOM 1302 C C . ASN A 1 162 ? 2.788 14.050 -23.515 1.00 91.44 162 ASN A C 1
ATOM 1304 O O . ASN A 1 162 ? 3.451 13.554 -22.603 1.00 91.44 162 ASN A O 1
ATOM 1308 N N . GLU A 1 163 ? 2.127 15.201 -23.343 1.00 88.38 163 GLU A N 1
ATOM 1309 C CA . GLU A 1 163 ? 2.279 16.079 -22.165 1.00 88.38 163 GLU A CA 1
ATOM 1310 C C . GLU A 1 163 ? 2.076 15.361 -20.824 1.00 88.38 163 GLU A C 1
ATOM 1312 O O . GLU A 1 163 ? 2.802 15.602 -19.862 1.00 88.38 163 GLU A O 1
ATOM 1317 N N . LYS A 1 164 ? 1.101 14.447 -20.737 1.00 87.81 164 LYS A N 1
ATOM 1318 C CA . LYS A 1 164 ? 0.825 13.726 -19.486 1.00 87.81 164 LYS A CA 1
ATOM 1319 C C . LYS A 1 164 ? 1.964 12.777 -19.106 1.00 87.81 164 LYS A C 1
ATOM 1321 O O . LYS A 1 164 ? 2.311 12.708 -17.931 1.00 87.81 164 LYS A O 1
ATOM 1326 N N . ALA A 1 165 ? 2.532 12.039 -20.060 1.00 86.88 165 ALA A N 1
ATOM 1327 C CA . ALA A 1 165 ? 3.649 11.143 -19.761 1.00 86.88 165 ALA A CA 1
ATOM 1328 C C . ALA A 1 165 ? 4.920 11.947 -19.441 1.00 86.88 165 ALA A C 1
ATOM 1330 O O . ALA A 1 165 ? 5.622 11.609 -18.493 1.00 86.88 165 ALA A O 1
ATOM 1331 N N . ASP A 1 166 ? 5.140 13.055 -20.151 1.00 88.69 166 ASP A N 1
ATOM 1332 C CA . ASP A 1 166 ? 6.245 14.001 -19.944 1.00 88.69 166 ASP A CA 1
ATOM 1333 C C . ASP A 1 166 ? 6.153 14.731 -18.585 1.00 88.69 166 ASP A C 1
ATOM 1335 O O . ASP A 1 166 ? 7.160 14.942 -17.908 1.00 88.69 166 ASP A O 1
ATOM 1339 N N . ALA A 1 167 ? 4.946 15.022 -18.091 1.00 83.81 167 ALA A N 1
ATOM 1340 C CA . ALA A 1 167 ? 4.745 15.491 -16.720 1.00 83.81 167 ALA A CA 1
ATOM 1341 C C . ALA A 1 167 ? 5.067 14.400 -15.684 1.00 83.81 167 ALA A C 1
ATOM 1343 O O . ALA A 1 167 ? 5.738 14.675 -14.689 1.00 83.81 167 ALA A O 1
ATOM 1344 N N . LEU A 1 168 ? 4.624 13.159 -15.923 1.00 82.56 168 LEU A N 1
ATOM 1345 C CA . LEU A 1 168 ? 4.900 12.023 -15.038 1.00 82.56 168 LEU A CA 1
ATOM 1346 C C . LEU A 1 168 ? 6.401 11.720 -14.958 1.00 82.56 168 LEU A C 1
ATOM 1348 O O . LEU A 1 168 ? 6.916 11.494 -13.867 1.00 82.56 168 LEU A O 1
ATOM 1352 N N . SER A 1 169 ? 7.120 11.757 -16.083 1.00 85.38 169 SER A N 1
ATOM 1353 C CA . SER A 1 169 ? 8.557 11.470 -16.143 1.00 85.38 169 SER A CA 1
ATOM 1354 C C . SER A 1 169 ? 9.406 12.502 -15.394 1.00 85.38 169 SER A C 1
ATOM 1356 O O . SER A 1 169 ? 10.536 12.198 -15.009 1.00 85.38 169 SER A O 1
ATOM 1358 N N . ARG A 1 170 ? 8.871 13.704 -15.138 1.00 83.06 170 ARG A N 1
ATOM 1359 C CA . ARG A 1 170 ? 9.521 14.782 -14.373 1.00 83.06 170 ARG A CA 1
ATOM 1360 C C . ARG A 1 170 ? 9.123 14.858 -12.903 1.00 83.06 170 ARG A C 1
ATOM 1362 O O . ARG A 1 170 ? 9.585 15.759 -12.203 1.00 83.06 170 ARG A O 1
ATOM 1369 N N . ILE A 1 171 ? 8.296 13.936 -12.411 1.00 73.25 171 ILE A N 1
ATOM 1370 C CA . ILE A 1 171 ? 7.996 13.871 -10.980 1.00 73.25 171 ILE A CA 1
ATOM 1371 C C . ILE A 1 171 ? 9.287 13.518 -10.231 1.00 73.25 171 ILE A C 1
ATOM 1373 O O . ILE A 1 171 ? 9.831 12.425 -10.393 1.00 73.25 171 ILE A O 1
ATOM 1377 N N . ILE A 1 172 ? 9.762 14.456 -9.412 1.00 60.28 172 ILE A N 1
ATOM 1378 C CA . ILE A 1 172 ? 10.842 14.251 -8.444 1.00 60.28 172 ILE A CA 1
ATOM 1379 C C . ILE A 1 172 ? 10.192 13.819 -7.132 1.00 60.28 172 ILE A C 1
ATOM 1381 O O . ILE A 1 172 ? 9.372 14.560 -6.584 1.00 60.28 172 ILE A O 1
ATOM 1385 N N . ASP A 1 173 ? 10.568 12.652 -6.609 1.00 58.91 173 ASP A N 1
ATOM 1386 C CA . ASP A 1 173 ? 10.197 12.286 -5.243 1.00 58.91 173 ASP A CA 1
ATOM 1387 C C . ASP A 1 173 ? 11.184 12.958 -4.279 1.00 58.91 173 ASP A C 1
ATOM 1389 O O . ASP A 1 173 ? 12.276 12.465 -3.993 1.00 58.91 173 ASP A O 1
ATOM 1393 N N . ILE A 1 174 ? 10.839 14.173 -3.847 1.00 48.12 174 ILE A N 1
ATOM 1394 C CA . ILE A 1 174 ? 11.626 14.943 -2.871 1.00 48.12 174 ILE A CA 1
ATOM 1395 C C . ILE A 1 174 ? 11.669 14.271 -1.491 1.00 48.12 174 ILE A C 1
ATOM 1397 O O . ILE A 1 174 ? 12.571 14.561 -0.708 1.00 48.12 174 ILE A O 1
ATOM 1401 N N . ASP A 1 175 ? 10.742 13.345 -1.229 1.00 51.19 175 ASP A N 1
ATOM 1402 C CA . ASP A 1 175 ? 10.571 12.663 0.051 1.00 51.19 175 ASP A CA 1
ATOM 1403 C C . ASP A 1 175 ? 11.085 11.202 0.024 1.00 51.19 175 ASP A C 1
ATOM 1405 O O . ASP A 1 175 ? 10.774 10.434 0.935 1.00 51.19 175 ASP A O 1
ATOM 1409 N N . ASP A 1 176 ? 11.861 10.783 -0.989 1.00 60.00 176 ASP A N 1
ATOM 1410 C CA . ASP A 1 176 ? 12.487 9.447 -1.027 1.00 60.00 176 ASP A CA 1
ATOM 1411 C C . ASP A 1 176 ? 13.706 9.417 -0.088 1.00 60.00 176 ASP A C 1
ATOM 1413 O O . ASP A 1 176 ? 14.814 9.824 -0.448 1.00 60.00 176 ASP A O 1
ATOM 1417 N N . TRP A 1 177 ? 13.483 8.985 1.154 1.00 66.25 177 TRP A N 1
ATOM 1418 C CA . TRP A 1 177 ? 14.518 8.786 2.168 1.00 66.25 177 TRP A CA 1
ATOM 1419 C C . TRP A 1 177 ? 14.385 7.406 2.815 1.00 66.25 177 TRP A C 1
ATOM 1421 O O . TRP A 1 177 ? 13.316 6.798 2.843 1.00 66.25 177 TRP A O 1
ATOM 1431 N N . GLY A 1 178 ? 15.500 6.881 3.312 1.00 68.38 178 GLY A N 1
ATOM 1432 C CA . GLY A 1 178 ? 15.564 5.605 4.004 1.00 68.38 178 GLY A CA 1
ATOM 1433 C C . GLY A 1 178 ? 16.386 5.676 5.270 1.00 68.38 178 GLY A C 1
ATOM 1434 O O . GLY A 1 178 ? 17.005 6.693 5.579 1.00 68.38 178 GLY A O 1
ATOM 1435 N N . ILE A 1 179 ? 16.420 4.552 5.974 1.00 73.00 179 ILE A N 1
ATOM 1436 C CA . ILE A 1 179 ? 17.336 4.343 7.091 1.00 73.00 179 ILE A CA 1
ATOM 1437 C C . ILE A 1 179 ? 18.336 3.225 6.774 1.00 73.00 179 ILE A C 1
ATOM 1439 O O . ILE A 1 179 ? 18.069 2.378 5.914 1.00 73.00 179 ILE A O 1
ATOM 1443 N N . SER A 1 180 ? 19.475 3.213 7.461 1.00 64.69 180 SER A N 1
ATOM 1444 C CA . SER A 1 180 ? 20.501 2.175 7.335 1.00 64.69 180 SER A CA 1
ATOM 1445 C C . SER A 1 180 ? 20.029 0.831 7.901 1.00 64.69 180 SER A C 1
ATOM 1447 O O . SER A 1 180 ? 19.142 0.773 8.758 1.00 64.69 180 SER A O 1
ATOM 1449 N N . PHE A 1 181 ? 20.586 -0.273 7.393 1.00 66.81 181 PHE A N 1
ATOM 1450 C CA . PHE A 1 181 ? 20.255 -1.612 7.897 1.00 66.81 181 PHE A CA 1
ATOM 1451 C C . PHE A 1 181 ? 20.762 -1.803 9.329 1.00 66.81 181 PHE A C 1
ATOM 1453 O O . PHE A 1 181 ? 20.069 -2.403 10.137 1.00 66.81 181 PHE A O 1
ATOM 1460 N N . GLU A 1 182 ? 21.898 -1.205 9.682 1.00 56.22 182 GLU A N 1
ATOM 1461 C CA . GLU A 1 182 ? 22.467 -1.244 11.029 1.00 56.22 182 GLU A CA 1
ATOM 1462 C C . GLU A 1 182 ? 21.530 -0.591 12.054 1.00 56.22 182 GLU A C 1
ATOM 1464 O O . GLU A 1 182 ? 21.318 -1.124 13.145 1.00 56.22 182 GLU A O 1
ATOM 1469 N N . PHE A 1 183 ? 20.931 0.551 11.698 1.00 59.75 183 PHE A N 1
ATOM 1470 C CA . PHE A 1 183 ? 19.954 1.227 12.551 1.00 59.75 183 PHE A CA 1
ATOM 1471 C C . PHE A 1 183 ? 18.630 0.455 12.636 1.00 59.75 183 PHE A C 1
ATOM 1473 O O . PHE A 1 183 ? 18.038 0.358 13.714 1.00 59.75 183 PHE A O 1
ATOM 1480 N N . PHE A 1 184 ? 18.184 -0.133 11.520 1.00 72.69 184 PHE A N 1
ATOM 1481 C CA . PHE A 1 184 ? 17.026 -1.027 11.502 1.00 72.69 184 PHE A CA 1
ATOM 1482 C C . PHE A 1 184 ? 17.234 -2.233 12.426 1.00 72.69 184 PHE A C 1
ATOM 1484 O O . PHE A 1 184 ? 16.389 -2.496 13.278 1.00 72.69 184 PHE A O 1
ATOM 1491 N N . ASP A 1 185 ? 18.364 -2.931 12.302 1.00 59.78 185 ASP A N 1
ATOM 1492 C CA . ASP A 1 185 ? 18.696 -4.120 13.090 1.00 59.78 185 ASP A CA 1
ATOM 1493 C C . ASP A 1 185 ? 18.800 -3.794 14.582 1.00 59.78 185 ASP A C 1
ATOM 1495 O O . ASP A 1 185 ? 18.301 -4.548 15.422 1.00 59.78 185 ASP A O 1
ATOM 1499 N N . PHE A 1 186 ? 19.375 -2.636 14.920 1.00 56.22 186 PHE A N 1
ATOM 1500 C CA . PHE A 1 186 ? 19.398 -2.134 16.289 1.00 56.22 186 PHE A CA 1
ATOM 1501 C C . PHE A 1 186 ? 17.982 -1.976 16.858 1.00 56.22 186 PHE A C 1
ATOM 1503 O O . PHE A 1 186 ? 17.674 -2.558 17.898 1.00 56.22 186 PHE A O 1
ATOM 1510 N N . LEU A 1 187 ? 17.086 -1.260 16.173 1.00 55.91 187 LEU A N 1
ATOM 1511 C CA . LEU A 1 187 ? 15.708 -1.090 16.648 1.00 55.91 187 LEU A CA 1
ATOM 1512 C C . LEU A 1 187 ? 14.924 -2.405 16.642 1.00 55.91 187 LEU A C 1
ATOM 1514 O O . LEU A 1 187 ? 14.130 -2.646 17.548 1.00 55.91 187 LEU A O 1
ATOM 1518 N N . ASN A 1 188 ? 15.184 -3.290 15.683 1.00 66.81 188 ASN A N 1
ATOM 1519 C CA . ASN A 1 188 ? 14.578 -4.616 15.619 1.00 66.81 188 ASN A CA 1
ATOM 1520 C C . ASN A 1 188 ? 15.030 -5.507 16.792 1.00 66.81 188 ASN A C 1
ATOM 1522 O O . ASN A 1 188 ? 14.265 -6.349 17.252 1.00 66.81 188 ASN A O 1
ATOM 1526 N N . SER A 1 189 ? 16.234 -5.293 17.332 1.00 50.59 189 SER A N 1
ATOM 1527 C CA . SER A 1 189 ? 16.701 -5.991 18.538 1.00 50.59 189 SER A CA 1
ATOM 1528 C C . SER A 1 189 ? 16.016 -5.525 19.831 1.00 50.59 189 SER A C 1
ATOM 1530 O O . SER A 1 189 ? 15.976 -6.280 20.801 1.00 50.59 189 SER A O 1
ATOM 1532 N N . ILE A 1 190 ? 15.463 -4.305 19.845 1.00 52.88 190 ILE A N 1
ATOM 1533 C CA . ILE A 1 190 ? 14.820 -3.700 21.024 1.00 52.88 190 ILE A CA 1
ATOM 1534 C C . ILE A 1 190 ? 13.295 -3.853 20.956 1.00 52.88 190 ILE A C 1
ATOM 1536 O O . ILE A 1 190 ? 12.667 -4.271 21.927 1.00 52.88 190 ILE A O 1
ATOM 1540 N N . TRP A 1 191 ? 12.704 -3.518 19.808 1.00 59.84 191 TRP A N 1
ATOM 1541 C CA . TRP A 1 191 ? 11.256 -3.411 19.593 1.00 59.84 191 TRP A CA 1
ATOM 1542 C C . TRP A 1 191 ? 10.715 -4.362 18.520 1.00 59.84 191 TRP A C 1
ATOM 1544 O O . TRP A 1 191 ? 9.516 -4.360 18.241 1.00 59.84 191 TRP A O 1
ATOM 1554 N N . GLY A 1 192 ? 11.576 -5.174 17.910 1.00 65.75 192 GLY A N 1
ATOM 1555 C CA . GLY A 1 192 ? 11.173 -6.196 16.952 1.00 65.75 192 GLY A CA 1
ATOM 1556 C C . GLY A 1 192 ? 10.684 -7.502 17.605 1.00 65.75 192 GLY A C 1
ATOM 1557 O O . GLY A 1 192 ? 10.517 -7.582 18.824 1.00 65.75 192 GLY A O 1
ATOM 1558 N N . PRO A 1 193 ? 10.452 -8.557 16.801 1.00 81.69 193 PRO A N 1
ATOM 1559 C CA . PRO A 1 193 ? 10.675 -8.599 15.359 1.00 81.69 193 PRO A CA 1
ATOM 1560 C C . PRO A 1 193 ? 9.617 -7.798 14.591 1.00 81.69 193 PRO A C 1
ATOM 1562 O O . PRO A 1 193 ? 8.414 -7.974 14.801 1.00 81.69 193 PRO A O 1
ATOM 1565 N N . PHE A 1 194 ? 10.060 -6.937 13.676 1.00 85.25 194 PHE A N 1
ATOM 1566 C CA . PHE A 1 194 ? 9.173 -6.261 12.734 1.00 85.25 194 PHE A CA 1
ATOM 1567 C C . PHE A 1 194 ? 8.714 -7.222 11.638 1.00 85.25 194 PHE A C 1
ATOM 1569 O O . PHE A 1 194 ? 9.438 -8.121 11.211 1.00 85.25 194 PHE A O 1
ATOM 1576 N N . THR A 1 195 ? 7.484 -7.028 11.180 1.00 86.19 195 THR A N 1
ATOM 1577 C 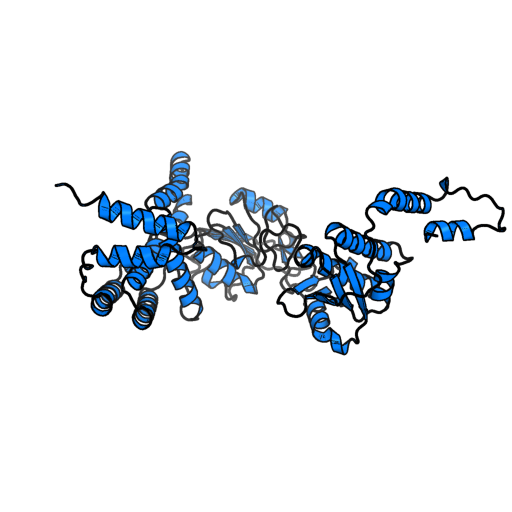CA . THR A 1 195 ? 6.781 -8.005 10.331 1.00 86.19 195 THR A CA 1
ATOM 1578 C C . THR A 1 195 ? 6.500 -7.487 8.929 1.00 86.19 195 THR A C 1
ATOM 1580 O O . THR A 1 195 ? 6.515 -8.268 7.974 1.00 86.19 195 THR A O 1
ATOM 1583 N N . VAL A 1 196 ? 6.265 -6.177 8.788 1.00 87.06 196 VAL A N 1
ATOM 1584 C CA . VAL A 1 196 ? 5.987 -5.532 7.502 1.00 87.06 196 VAL A CA 1
ATOM 1585 C C . VAL A 1 196 ? 6.551 -4.113 7.460 1.00 87.06 196 VAL A C 1
ATOM 1587 O O . VAL A 1 196 ? 6.378 -3.346 8.408 1.00 87.06 196 VAL A O 1
ATOM 1590 N N . ASP A 1 197 ? 7.173 -3.762 6.336 1.00 89.50 197 ASP A N 1
ATOM 1591 C CA . ASP A 1 197 ? 7.705 -2.429 6.041 1.00 89.50 197 ASP A CA 1
ATOM 1592 C C . ASP A 1 197 ? 6.688 -1.614 5.223 1.00 89.50 197 ASP A C 1
ATOM 1594 O O . ASP A 1 197 ? 6.392 -1.929 4.069 1.00 89.50 197 ASP A O 1
ATOM 1598 N N . ARG A 1 198 ? 6.062 -0.602 5.832 1.00 86.94 198 ARG A N 1
ATOM 1599 C CA . ARG A 1 198 ? 4.879 0.052 5.241 1.00 86.94 198 ARG A CA 1
ATOM 1600 C C . ARG A 1 198 ? 5.200 1.175 4.261 1.00 86.94 198 ARG A C 1
ATOM 1602 O O . ARG A 1 198 ? 4.313 1.564 3.513 1.00 86.94 198 ARG A O 1
ATOM 1609 N N . PHE A 1 199 ? 6.420 1.699 4.244 1.00 85.19 199 PHE A N 1
ATOM 1610 C CA . PHE A 1 199 ? 6.760 2.870 3.432 1.00 85.19 199 PHE A CA 1
ATOM 1611 C C . PHE A 1 199 ? 8.093 2.671 2.719 1.00 85.19 199 PHE A C 1
ATOM 1613 O O . PHE A 1 199 ? 9.014 3.466 2.863 1.00 85.19 199 PHE A O 1
ATOM 1620 N N . ALA A 1 200 ? 8.186 1.600 1.932 1.00 78.19 200 ALA A N 1
ATOM 1621 C CA . ALA A 1 200 ? 9.412 1.248 1.233 1.00 78.19 200 ALA A CA 1
ATOM 1622 C C . ALA A 1 200 ? 9.211 1.031 -0.267 1.00 78.19 200 ALA A C 1
ATOM 1624 O O . ALA A 1 200 ? 8.115 0.807 -0.778 1.00 78.19 200 ALA A O 1
ATOM 1625 N N . ASN A 1 201 ? 10.321 1.077 -0.992 1.00 71.31 201 ASN A N 1
ATOM 1626 C CA . ASN A 1 201 ? 10.420 0.637 -2.376 1.00 71.31 201 ASN A CA 1
ATOM 1627 C C . ASN A 1 201 ? 11.332 -0.603 -2.452 1.00 71.31 201 ASN A C 1
ATOM 1629 O O . ASN A 1 201 ? 11.971 -0.975 -1.467 1.00 71.31 201 ASN A O 1
ATOM 1633 N N . MET A 1 202 ? 11.414 -1.242 -3.623 1.00 68.56 202 MET A N 1
ATOM 1634 C CA . MET A 1 202 ? 12.213 -2.464 -3.808 1.00 68.56 202 MET A CA 1
ATOM 1635 C C . MET A 1 202 ? 13.708 -2.273 -3.479 1.00 68.56 202 MET A C 1
ATOM 1637 O O . MET A 1 202 ? 14.387 -3.237 -3.144 1.00 68.56 202 MET A O 1
ATOM 1641 N N . HIS A 1 203 ? 14.224 -1.045 -3.556 1.00 65.38 203 HIS A N 1
ATOM 1642 C CA . HIS A 1 203 ? 15.632 -0.739 -3.303 1.00 65.38 203 HIS A CA 1
ATOM 1643 C C . HIS A 1 203 ? 15.933 -0.432 -1.829 1.00 65.38 203 HIS A C 1
ATOM 1645 O O . HIS A 1 203 ? 17.070 -0.600 -1.400 1.00 65.38 203 HIS A O 1
ATOM 1651 N N . ASN A 1 204 ? 14.934 0.001 -1.056 1.00 74.62 204 ASN A N 1
ATOM 1652 C CA . ASN A 1 204 ? 15.105 0.491 0.315 1.00 74.62 204 ASN A CA 1
ATOM 1653 C C . ASN A 1 204 ? 14.359 -0.349 1.369 1.00 74.62 204 ASN A C 1
ATOM 1655 O O . ASN A 1 204 ? 14.442 -0.065 2.565 1.00 74.62 204 ASN A O 1
ATOM 1659 N N . THR A 1 205 ? 13.636 -1.389 0.955 1.00 81.94 205 THR A N 1
ATOM 1660 C CA . THR A 1 205 ? 12.898 -2.231 1.898 1.00 81.94 205 THR A CA 1
ATOM 1661 C C . THR A 1 205 ? 13.810 -2.954 2.887 1.00 81.94 205 THR A C 1
ATOM 1663 O O . THR A 1 205 ? 14.887 -3.435 2.530 1.00 81.94 205 THR A O 1
ATOM 1666 N N . LYS A 1 206 ? 13.370 -3.019 4.147 1.00 81.81 206 LYS A N 1
ATOM 1667 C CA . LYS A 1 206 ? 14.067 -3.712 5.242 1.00 81.81 206 LYS A CA 1
ATOM 1668 C C . LYS A 1 206 ? 13.499 -5.097 5.540 1.00 81.81 206 LYS A C 1
ATOM 1670 O O . LYS A 1 206 ? 14.105 -5.870 6.275 1.00 81.81 206 LYS A O 1
ATOM 1675 N N . LEU A 1 207 ? 12.344 -5.425 4.962 1.00 81.44 207 LEU A N 1
ATOM 1676 C CA . LEU A 1 207 ? 11.610 -6.661 5.217 1.00 81.44 207 LEU A CA 1
ATOM 1677 C C . LEU A 1 207 ? 11.133 -7.290 3.909 1.00 81.44 207 LEU A C 1
ATOM 1679 O O . LEU A 1 207 ? 10.893 -6.618 2.914 1.00 81.44 207 LEU A O 1
ATOM 1683 N N . THR A 1 208 ? 10.936 -8.607 3.915 1.00 81.44 208 THR A N 1
ATOM 1684 C CA . THR A 1 208 ? 10.437 -9.336 2.736 1.00 81.44 208 THR A CA 1
ATOM 1685 C C . THR A 1 208 ? 9.015 -8.926 2.350 1.00 81.44 208 THR A C 1
ATOM 1687 O O . THR A 1 208 ? 8.664 -8.939 1.171 1.00 81.44 208 THR A O 1
ATOM 1690 N N . ARG A 1 209 ? 8.189 -8.549 3.335 1.00 82.56 209 ARG A N 1
ATOM 1691 C CA . ARG A 1 209 ? 6.848 -7.987 3.138 1.00 82.56 209 ARG A CA 1
ATOM 1692 C C . ARG A 1 209 ? 6.935 -6.469 3.238 1.00 82.56 209 ARG A C 1
ATOM 1694 O O . ARG A 1 209 ? 7.251 -5.950 4.309 1.00 82.56 209 ARG A O 1
ATOM 1701 N N . PHE A 1 210 ? 6.597 -5.768 2.156 1.00 84.38 210 PHE A N 1
ATOM 1702 C CA . PHE A 1 210 ? 6.556 -4.308 2.150 1.00 84.38 210 PHE A CA 1
ATOM 1703 C C . PHE A 1 210 ? 5.418 -3.720 1.308 1.00 84.38 210 PHE A C 1
ATOM 1705 O O . PHE A 1 210 ? 4.846 -4.395 0.444 1.00 84.38 210 PHE A O 1
ATOM 1712 N N . ASN A 1 211 ? 5.086 -2.458 1.583 1.00 80.19 211 ASN A N 1
ATOM 1713 C CA . ASN A 1 211 ? 4.139 -1.646 0.824 1.00 80.19 211 ASN A CA 1
ATOM 1714 C C . ASN A 1 211 ? 4.866 -0.493 0.129 1.00 80.19 211 ASN A C 1
ATOM 1716 O O . ASN A 1 211 ? 5.688 0.183 0.744 1.00 80.19 211 ASN A O 1
ATOM 1720 N N . SER A 1 212 ? 4.527 -0.261 -1.142 1.00 75.12 212 SER A N 1
ATOM 1721 C CA . SER A 1 212 ? 5.138 0.779 -1.973 1.00 75.12 212 SER A CA 1
ATOM 1722 C C . SER A 1 212 ? 4.109 1.755 -2.540 1.00 75.12 212 SER A C 1
ATOM 1724 O O . SER A 1 212 ? 2.952 1.404 -2.772 1.00 75.12 212 SER A O 1
ATOM 1726 N N . LYS A 1 213 ? 4.551 2.992 -2.798 1.00 65.06 213 LYS A N 1
ATOM 1727 C CA . LYS A 1 213 ? 3.740 4.071 -3.396 1.00 65.06 213 LYS A CA 1
ATOM 1728 C C . LYS A 1 213 ? 3.243 3.736 -4.812 1.00 65.06 213 LYS A C 1
ATOM 1730 O O . LYS A 1 213 ? 2.136 4.118 -5.170 1.00 65.06 213 LYS A O 1
ATOM 1735 N N . TYR A 1 214 ? 4.032 2.985 -5.584 1.00 62.19 214 TYR A N 1
ATOM 1736 C CA . TYR A 1 214 ? 3.710 2.535 -6.947 1.00 62.19 214 TYR A CA 1
ATOM 1737 C C . TYR A 1 214 ? 3.762 1.003 -7.067 1.00 62.19 214 TYR A C 1
ATOM 1739 O O . TYR A 1 214 ? 4.330 0.336 -6.195 1.00 62.19 214 TYR A O 1
ATOM 1747 N N . TRP A 1 215 ? 3.181 0.443 -8.140 1.00 49.28 215 TRP A N 1
ATOM 1748 C CA . TRP A 1 215 ? 3.261 -0.992 -8.460 1.00 49.28 215 TRP A CA 1
ATOM 1749 C C . TRP A 1 215 ? 4.725 -1.409 -8.655 1.00 49.28 215 TRP A C 1
ATOM 1751 O O . TRP A 1 215 ? 5.365 -0.993 -9.616 1.00 49.28 215 TRP A O 1
ATOM 1761 N N . ASN A 1 216 ? 5.233 -2.262 -7.763 1.00 54.94 216 ASN A N 1
ATOM 1762 C CA . ASN A 1 216 ? 6.534 -2.917 -7.892 1.00 54.94 216 ASN A CA 1
ATOM 1763 C C . ASN A 1 216 ? 6.340 -4.441 -7.869 1.00 54.94 216 ASN A C 1
ATOM 1765 O O . ASN A 1 216 ? 5.446 -4.917 -7.156 1.00 54.94 216 ASN A O 1
ATOM 1769 N N . PRO A 1 217 ? 7.170 -5.226 -8.582 1.00 42.69 217 PRO A N 1
ATOM 1770 C CA . PRO A 1 217 ? 7.189 -6.673 -8.393 1.00 42.69 217 PRO A CA 1
ATOM 1771 C C . PRO A 1 217 ? 7.410 -6.961 -6.898 1.00 42.69 217 PRO A C 1
ATOM 1773 O O . PRO A 1 217 ? 8.202 -6.278 -6.268 1.00 42.69 217 PRO A O 1
ATOM 1776 N N . THR A 1 218 ? 6.671 -7.910 -6.319 1.00 53.97 218 THR A N 1
ATOM 1777 C CA . THR A 1 218 ? 6.716 -8.309 -4.888 1.00 53.97 218 THR A CA 1
ATOM 1778 C C . THR A 1 218 ? 6.094 -7.370 -3.838 1.00 53.97 218 THR A C 1
ATOM 1780 O O . THR A 1 218 ? 6.146 -7.702 -2.654 1.00 53.97 218 THR A O 1
ATOM 1783 N N . THR A 1 219 ? 5.454 -6.253 -4.208 1.00 51.25 219 THR A N 1
ATOM 1784 C CA . THR A 1 219 ? 4.742 -5.402 -3.226 1.00 51.25 219 THR A CA 1
ATOM 1785 C C . THR A 1 219 ? 3.477 -6.088 -2.685 1.00 51.25 219 THR A C 1
ATOM 1787 O O . THR A 1 219 ? 2.716 -6.689 -3.445 1.00 51.25 219 THR A O 1
ATOM 1790 N N . SER A 1 220 ? 3.231 -6.017 -1.369 1.00 55.03 220 SER A N 1
ATOM 1791 C CA . SER A 1 220 ? 2.057 -6.655 -0.736 1.00 55.03 220 SER A CA 1
ATOM 1792 C C . SER A 1 220 ? 0.755 -5.879 -0.968 1.00 55.03 220 SER A C 1
ATOM 1794 O O . SER A 1 220 ? -0.323 -6.469 -0.962 1.00 55.03 220 SER A O 1
ATOM 1796 N N . ALA A 1 221 ? 0.851 -4.563 -1.165 1.00 56.12 221 ALA A N 1
ATOM 1797 C CA . ALA A 1 221 ? -0.239 -3.683 -1.584 1.00 56.12 221 ALA A CA 1
ATOM 1798 C C . ALA A 1 221 ? 0.331 -2.328 -2.016 1.00 56.12 221 ALA A C 1
ATOM 1800 O O . ALA A 1 221 ? 1.408 -1.935 -1.555 1.00 56.12 221 ALA A O 1
ATOM 1801 N N . ILE A 1 222 ? -0.426 -1.614 -2.845 1.00 53.66 222 ILE A N 1
ATOM 1802 C CA . ILE A 1 222 ? -0.121 -0.243 -3.260 1.00 53.66 222 ILE A CA 1
ATOM 1803 C C . ILE A 1 222 ? -0.972 0.694 -2.455 1.00 53.66 222 ILE A C 1
ATOM 1805 O O . ILE A 1 222 ? -2.171 0.465 -2.318 1.00 53.66 222 ILE A O 1
ATOM 1809 N N . ASP A 1 223 ? -0.305 1.703 -1.915 1.00 68.12 223 ASP A N 1
ATOM 1810 C CA . ASP A 1 223 ? -0.788 2.524 -0.815 1.00 68.12 223 ASP A CA 1
ATOM 1811 C C . ASP A 1 223 ? -0.949 1.732 0.497 1.00 68.12 223 ASP A C 1
ATOM 1813 O O . ASP A 1 223 ? -1.870 0.935 0.700 1.00 68.12 223 ASP A O 1
ATOM 1817 N N . ALA A 1 224 ? -0.033 1.997 1.428 1.00 70.00 224 ALA A N 1
ATOM 1818 C CA . ALA A 1 224 ? -0.007 1.384 2.747 1.00 70.00 224 ALA A CA 1
ATOM 1819 C C . ALA A 1 224 ? -1.275 1.668 3.566 1.00 70.00 224 ALA A C 1
ATOM 1821 O O . ALA A 1 224 ? -1.675 0.826 4.373 1.00 70.00 224 ALA A O 1
ATOM 1822 N N . PHE A 1 225 ? -1.941 2.804 3.330 1.00 67.81 225 PHE A N 1
ATOM 1823 C CA . PHE A 1 225 ? -3.146 3.221 4.051 1.00 67.81 225 PHE A CA 1
ATOM 1824 C C . PHE A 1 225 ? -4.391 2.412 3.675 1.00 67.81 225 PHE A C 1
ATOM 1826 O O . PHE A 1 225 ? -5.397 2.422 4.384 1.00 67.81 225 PHE A O 1
ATOM 1833 N N . THR A 1 226 ? -4.340 1.650 2.583 1.00 66.94 226 THR A N 1
ATOM 1834 C CA . THR A 1 226 ? -5.446 0.764 2.192 1.00 66.94 226 THR A CA 1
ATOM 1835 C C . THR A 1 226 ? -5.494 -0.523 3.020 1.00 66.94 226 THR A C 1
ATOM 1837 O O . THR A 1 226 ? -6.528 -1.198 3.067 1.00 66.94 226 THR A O 1
ATOM 1840 N N . CYS A 1 227 ? -4.396 -0.856 3.705 1.00 65.50 227 CYS A N 1
ATOM 1841 C CA . CYS A 1 227 ? -4.245 -2.076 4.487 1.00 65.50 227 CYS A CA 1
ATOM 1842 C C . CYS A 1 227 ? -4.609 -1.863 5.958 1.00 65.50 227 CYS A C 1
ATOM 1844 O O . CYS A 1 227 ? -4.294 -0.832 6.552 1.00 65.50 227 CYS A O 1
ATOM 1846 N N . ASN A 1 228 ? -5.210 -2.884 6.575 1.00 72.19 228 ASN A N 1
ATOM 1847 C CA . ASN A 1 228 ? -5.296 -2.947 8.030 1.00 72.19 228 ASN A CA 1
ATOM 1848 C C . ASN A 1 228 ? -3.926 -3.357 8.591 1.00 72.19 228 ASN A C 1
ATOM 1850 O O . ASN A 1 228 ? -3.377 -4.375 8.171 1.00 72.19 228 ASN A O 1
ATOM 1854 N N . TRP A 1 229 ? -3.382 -2.561 9.509 1.00 77.62 229 TRP A N 1
ATOM 1855 C CA . TRP A 1 229 ? -2.071 -2.797 10.125 1.00 77.62 229 TRP A CA 1
ATOM 1856 C C . TRP A 1 229 ? -2.149 -3.559 11.456 1.00 77.62 229 TRP A C 1
ATOM 1858 O O . TRP A 1 229 ? -1.118 -3.863 12.050 1.00 77.62 229 TRP A O 1
ATOM 1868 N N . HIS A 1 230 ? -3.358 -3.859 11.936 1.00 76.25 230 HIS A N 1
ATOM 1869 C CA . HIS A 1 230 ? -3.577 -4.570 13.192 1.00 76.25 230 HIS A CA 1
ATOM 1870 C C . HIS A 1 230 ? -2.991 -5.990 13.176 1.00 76.25 230 HIS A C 1
ATOM 1872 O O . HIS A 1 230 ? -3.091 -6.695 12.171 1.00 76.25 230 HIS A O 1
ATOM 1878 N N . GLY A 1 231 ? -2.444 -6.423 14.315 1.00 73.31 231 GLY A N 1
ATOM 1879 C CA . GLY A 1 231 ? -1.854 -7.756 14.487 1.00 73.31 231 GLY A CA 1
ATOM 1880 C C . GLY A 1 231 ? -0.466 -7.929 13.861 1.00 73.31 231 GLY A C 1
ATOM 1881 O O . GLY A 1 231 ? 0.073 -9.029 13.889 1.00 73.31 231 GLY A O 1
ATOM 1882 N N . GLU A 1 232 ? 0.106 -6.860 13.310 1.00 83.69 232 GLU A N 1
ATOM 1883 C CA . GLU A 1 232 ? 1.463 -6.812 12.767 1.00 83.69 232 GLU A CA 1
ATOM 1884 C C . GLU A 1 232 ? 2.285 -5.822 13.609 1.00 83.69 232 GLU A C 1
ATOM 1886 O O . GLU A 1 232 ? 1.755 -4.813 14.079 1.00 83.69 232 GLU A O 1
ATOM 1891 N N . ASN A 1 233 ? 3.582 -6.085 13.765 1.00 84.62 233 ASN A N 1
ATOM 1892 C CA . ASN A 1 233 ? 4.537 -5.110 14.292 1.00 84.62 233 ASN A CA 1
ATOM 1893 C C . ASN A 1 233 ? 5.118 -4.319 13.111 1.00 84.62 233 ASN A C 1
ATOM 1895 O O . ASN A 1 233 ? 5.922 -4.855 12.334 1.00 84.62 233 ASN A O 1
ATOM 1899 N N . ASN A 1 234 ? 4.615 -3.100 12.912 1.00 90.50 234 ASN A N 1
ATOM 1900 C CA . ASN A 1 234 ? 4.808 -2.342 11.680 1.00 90.50 234 ASN A CA 1
ATOM 1901 C C . ASN A 1 234 ? 6.077 -1.487 11.732 1.00 90.50 234 ASN A C 1
ATOM 1903 O O . ASN A 1 234 ? 6.265 -0.687 12.647 1.00 90.50 234 ASN A O 1
ATOM 1907 N N . TRP A 1 235 ? 6.904 -1.604 10.697 1.00 91.94 235 TRP A N 1
ATOM 1908 C CA . TRP A 1 235 ? 8.046 -0.729 10.475 1.00 91.94 235 TRP A CA 1
ATOM 1909 C C . TRP A 1 235 ? 7.630 0.469 9.608 1.00 91.94 235 TRP A C 1
ATOM 1911 O O . TRP A 1 235 ? 7.088 0.282 8.512 1.00 91.94 235 TRP A O 1
ATOM 1921 N N . LEU A 1 236 ? 7.823 1.696 10.113 1.00 91.00 236 LEU A N 1
ATOM 1922 C CA . LEU A 1 236 ? 7.247 2.914 9.533 1.00 91.00 236 LEU A CA 1
ATOM 1923 C C . LEU A 1 236 ? 8.312 4.001 9.345 1.00 91.00 236 LEU A C 1
ATOM 1925 O O . LEU A 1 236 ? 8.773 4.630 10.299 1.00 91.00 236 LEU A O 1
ATOM 1929 N N . VAL A 1 237 ? 8.640 4.269 8.083 1.00 87.75 237 VAL A N 1
ATOM 1930 C CA . VAL A 1 237 ? 9.545 5.351 7.664 1.00 87.75 237 VAL A CA 1
ATOM 1931 C C . VAL A 1 237 ? 8.866 6.147 6.541 1.00 87.75 237 VAL A C 1
ATOM 1933 O O . VAL A 1 237 ? 9.252 6.047 5.380 1.00 87.75 237 VAL A O 1
ATOM 1936 N N . PRO A 1 238 ? 7.751 6.844 6.829 1.00 85.25 238 PRO A N 1
ATOM 1937 C CA . PRO A 1 238 ? 6.984 7.521 5.794 1.00 85.25 238 PRO A CA 1
ATOM 1938 C C . PRO A 1 238 ? 7.690 8.793 5.293 1.00 85.25 238 PRO A C 1
ATOM 1940 O O . PRO A 1 238 ? 8.416 9.447 6.048 1.00 85.25 238 PRO A O 1
ATOM 1943 N N . PRO A 1 239 ? 7.379 9.239 4.061 1.00 80.88 239 PRO A N 1
ATOM 1944 C CA . PRO A 1 239 ? 7.552 10.631 3.650 1.00 80.88 239 PRO A CA 1
ATOM 1945 C C . PRO A 1 239 ? 7.092 11.600 4.743 1.00 80.88 239 PRO A C 1
ATOM 1947 O O . PRO A 1 239 ? 6.045 11.379 5.358 1.00 80.88 239 PRO A O 1
ATOM 1950 N N . ILE A 1 240 ? 7.834 12.689 4.985 1.00 78.31 240 ILE A N 1
ATOM 1951 C CA . ILE A 1 240 ? 7.547 13.584 6.121 1.00 78.31 240 ILE A CA 1
ATOM 1952 C C . ILE A 1 240 ? 6.134 14.176 6.042 1.00 78.31 240 ILE A C 1
ATOM 1954 O O . ILE A 1 240 ? 5.427 14.278 7.047 1.00 78.31 240 ILE A O 1
ATOM 1958 N N . SER A 1 241 ? 5.695 14.491 4.824 1.00 75.81 241 SER A N 1
ATOM 1959 C CA . SER A 1 241 ? 4.343 14.953 4.506 1.00 75.81 241 SER A CA 1
ATOM 1960 C C . SER A 1 241 ? 3.238 13.968 4.929 1.00 75.81 241 SER A C 1
ATOM 1962 O O . SER A 1 241 ? 2.115 14.386 5.213 1.00 75.81 241 SER A O 1
ATOM 1964 N N . LEU A 1 242 ? 3.550 12.672 5.029 1.00 78.75 242 LEU A N 1
ATOM 1965 C CA . LEU A 1 242 ? 2.617 11.594 5.364 1.00 78.75 242 LEU A CA 1
ATOM 1966 C C . LEU A 1 242 ? 2.704 11.128 6.821 1.00 78.75 242 LEU A C 1
ATOM 1968 O O . LEU A 1 242 ? 1.892 10.296 7.225 1.00 78.75 242 LEU A O 1
ATOM 1972 N N . VAL A 1 243 ? 3.623 11.660 7.633 1.00 81.75 243 VAL A N 1
ATOM 1973 C CA . VAL A 1 243 ? 3.812 11.233 9.032 1.00 81.75 243 VAL A CA 1
ATOM 1974 C C . VAL A 1 243 ? 2.522 11.366 9.844 1.00 81.75 243 VAL A C 1
ATOM 1976 O O . VAL A 1 243 ? 2.126 10.422 10.525 1.00 81.75 243 VAL A O 1
ATOM 1979 N N . SER A 1 244 ? 1.818 12.496 9.741 1.00 77.00 244 SER A N 1
ATOM 1980 C CA . SER A 1 244 ? 0.552 12.691 10.462 1.00 77.00 244 SER A CA 1
ATOM 1981 C C . SER A 1 244 ? -0.505 11.662 10.052 1.00 77.00 244 SER A C 1
ATOM 1983 O O . SER A 1 244 ? -1.206 11.119 10.904 1.00 77.00 244 SER A O 1
ATOM 1985 N N . ASN A 1 245 ? -0.582 11.341 8.757 1.00 71.94 245 ASN A N 1
ATOM 1986 C CA . ASN A 1 245 ? -1.494 10.319 8.244 1.00 71.94 245 ASN A CA 1
ATOM 1987 C C . ASN A 1 245 ? -1.083 8.922 8.724 1.00 71.94 245 ASN A C 1
ATOM 1989 O O . ASN A 1 245 ? -1.946 8.138 9.102 1.00 71.94 245 ASN A O 1
ATOM 1993 N N . CYS A 1 246 ? 0.220 8.630 8.777 1.00 80.50 246 CYS A N 1
ATOM 1994 C CA . CYS A 1 246 ? 0.778 7.393 9.322 1.00 80.50 246 CYS A CA 1
ATOM 1995 C C . CYS A 1 246 ? 0.375 7.182 10.783 1.00 80.50 246 CYS A C 1
ATOM 1997 O O . CYS A 1 246 ? -0.144 6.119 11.120 1.00 80.50 246 CYS A O 1
ATOM 1999 N N . ILE A 1 247 ? 0.548 8.201 11.630 1.00 77.12 247 ILE A N 1
ATOM 2000 C CA . ILE A 1 247 ? 0.159 8.140 13.045 1.00 77.12 247 ILE A CA 1
ATOM 2001 C C . ILE A 1 247 ? -1.353 7.935 13.170 1.00 77.12 247 ILE A C 1
ATOM 2003 O O . ILE A 1 247 ? -1.799 7.022 13.863 1.00 77.12 247 ILE A O 1
ATOM 2007 N N . ASN A 1 248 ? -2.151 8.734 12.458 1.00 72.19 248 ASN A N 1
ATOM 2008 C CA . ASN A 1 248 ? -3.609 8.621 12.495 1.00 72.19 248 ASN A CA 1
ATOM 2009 C C . ASN A 1 248 ? -4.092 7.244 12.032 1.00 72.19 248 ASN A C 1
ATOM 2011 O O . ASN A 1 248 ? -4.989 6.668 12.646 1.00 72.19 248 ASN A O 1
ATOM 2015 N N . HIS A 1 249 ? -3.482 6.691 10.983 1.00 69.56 249 HIS A N 1
ATOM 2016 C CA . HIS A 1 249 ? -3.832 5.374 10.465 1.00 69.56 249 HIS A CA 1
ATOM 2017 C C . HIS A 1 249 ? -3.455 4.260 11.440 1.00 69.56 249 HIS A C 1
ATOM 2019 O O . HIS A 1 249 ? -4.287 3.391 11.704 1.00 69.56 249 HIS A O 1
ATOM 2025 N N . LEU A 1 250 ? -2.264 4.327 12.045 1.00 75.38 250 LEU A N 1
ATOM 2026 C CA . LEU A 1 250 ? -1.826 3.398 13.088 1.00 75.38 250 LEU A CA 1
ATOM 2027 C C . LEU A 1 250 ? -2.794 3.400 14.275 1.00 75.38 250 LEU A C 1
ATOM 2029 O O . LEU A 1 250 ? -3.253 2.339 14.703 1.00 75.38 250 LEU A O 1
ATOM 2033 N N . VAL A 1 251 ? -3.181 4.593 14.738 1.00 68.62 251 VAL A N 1
ATOM 2034 C CA . VAL A 1 251 ? -4.167 4.765 15.812 1.00 68.62 251 VAL A CA 1
ATOM 2035 C C . VAL A 1 251 ? -5.536 4.222 15.400 1.00 68.62 251 VAL A C 1
ATOM 2037 O O . VAL A 1 251 ? -6.175 3.511 16.173 1.00 68.62 251 VAL A O 1
ATOM 2040 N N . SER A 1 252 ? -5.983 4.502 14.173 1.00 63.62 252 SER A N 1
ATOM 2041 C CA . SER A 1 252 ? -7.285 4.048 13.664 1.00 63.62 252 SER A CA 1
ATOM 2042 C C . SER A 1 252 ? -7.374 2.528 13.506 1.00 63.62 252 SER A C 1
ATOM 2044 O O . SER A 1 252 ? -8.435 1.946 13.741 1.00 63.62 252 SER A O 1
ATOM 2046 N N . CYS A 1 253 ? -6.261 1.885 13.143 1.00 61.91 253 CYS A N 1
ATOM 2047 C CA . CYS A 1 253 ? -6.158 0.436 13.031 1.00 61.91 253 CYS A CA 1
ATOM 2048 C C . CYS A 1 253 ? -5.996 -0.238 14.400 1.00 61.91 253 CYS A C 1
ATOM 2050 O O . CYS A 1 253 ? -6.165 -1.451 14.486 1.00 61.91 253 CYS A O 1
ATOM 2052 N N . GLY A 1 254 ? -5.649 0.511 15.455 1.00 67.62 254 GLY A N 1
ATOM 2053 C CA . GLY A 1 254 ? -5.199 -0.075 16.720 1.00 67.62 254 GLY A CA 1
ATOM 2054 C C . GLY A 1 254 ? -3.994 -0.987 16.491 1.00 67.62 254 GLY A C 1
ATOM 2055 O O . GLY A 1 254 ? -3.979 -2.126 16.956 1.00 67.62 254 GLY A O 1
ATOM 2056 N N . ALA A 1 255 ? -3.062 -0.533 15.655 1.00 74.06 255 ALA A N 1
ATOM 2057 C CA . ALA A 1 255 ? -1.881 -1.282 15.261 1.00 74.06 255 ALA A CA 1
ATOM 2058 C C . ALA A 1 255 ? -0.681 -0.903 16.133 1.00 74.06 255 ALA A C 1
ATOM 2060 O O . ALA A 1 255 ? -0.639 0.186 16.702 1.00 74.06 255 ALA A O 1
ATOM 2061 N N . GLU A 1 256 ? 0.297 -1.798 16.208 1.00 82.81 256 GLU A N 1
ATOM 2062 C CA . GLU A 1 256 ? 1.583 -1.538 16.851 1.00 82.81 256 GLU A CA 1
ATOM 2063 C C . GLU A 1 256 ? 2.622 -1.215 15.782 1.00 82.81 256 GLU A C 1
ATOM 2065 O O . GLU A 1 256 ? 2.574 -1.738 14.663 1.00 82.81 256 GLU A O 1
ATOM 2070 N N . GLY A 1 257 ? 3.568 -0.342 16.098 1.00 89.50 257 GLY A N 1
ATOM 2071 C CA . GLY A 1 257 ? 4.649 -0.074 15.167 1.00 89.50 257 GLY A CA 1
ATOM 2072 C C . GLY A 1 257 ? 5.671 0.920 15.670 1.00 89.50 257 GLY A C 1
ATOM 2073 O O . GLY A 1 257 ? 5.421 1.706 16.587 1.00 89.50 257 GLY A O 1
ATOM 2074 N N . THR A 1 258 ? 6.825 0.886 15.019 1.00 86.75 258 THR A N 1
ATOM 2075 C CA . THR A 1 258 ? 7.917 1.824 15.237 1.00 86.75 258 THR A CA 1
ATOM 2076 C C . THR A 1 258 ? 7.941 2.823 14.096 1.00 86.75 258 THR A C 1
ATOM 2078 O O . THR A 1 258 ? 8.129 2.461 12.935 1.00 86.75 258 THR A O 1
ATOM 2081 N N . LEU A 1 259 ? 7.750 4.090 14.450 1.00 89.75 259 LEU A N 1
ATOM 2082 C CA . LEU A 1 259 ? 7.843 5.226 13.549 1.00 89.75 259 LEU A CA 1
ATOM 2083 C C . LEU A 1 259 ? 9.185 5.919 13.736 1.00 89.75 259 LEU A C 1
ATOM 2085 O O . LEU A 1 259 ? 9.513 6.345 14.842 1.00 89.75 259 LEU A O 1
ATOM 2089 N N . VAL A 1 260 ? 9.927 6.082 12.648 1.00 82.31 260 VAL A N 1
ATOM 2090 C CA . VAL A 1 260 ? 11.155 6.879 12.634 1.00 82.31 260 VAL A CA 1
ATOM 2091 C C . VAL A 1 260 ? 10.864 8.221 11.981 1.00 82.31 260 VAL A C 1
ATOM 2093 O O . VAL A 1 260 ? 10.371 8.272 10.856 1.00 82.31 260 VAL A O 1
ATOM 2096 N N . VAL A 1 261 ? 11.165 9.313 12.685 1.00 84.12 261 VAL A N 1
ATOM 2097 C CA . VAL A 1 261 ? 10.952 10.687 12.210 1.00 84.12 261 VAL A CA 1
ATOM 2098 C C . VAL A 1 261 ? 12.069 11.621 12.675 1.00 84.12 261 VAL A C 1
ATOM 2100 O O . VAL A 1 261 ? 12.678 11.397 13.723 1.00 84.12 261 VAL A O 1
ATOM 2103 N N . PRO A 1 262 ? 12.342 12.715 11.948 1.00 76.88 262 PRO A N 1
ATOM 2104 C CA . PRO A 1 262 ? 13.244 13.747 12.433 1.00 76.88 262 PRO A CA 1
ATOM 2105 C C . PRO A 1 262 ? 12.636 14.493 13.629 1.00 76.88 262 PRO A C 1
ATOM 2107 O O . PRO A 1 262 ? 11.424 14.715 13.716 1.00 76.88 262 PRO A O 1
ATOM 2110 N N . LYS A 1 263 ? 13.491 14.943 14.552 1.00 77.81 263 LYS A N 1
ATOM 2111 C CA . LYS A 1 263 ? 13.089 15.738 15.715 1.00 77.81 263 LYS A CA 1
ATOM 2112 C C . LYS A 1 263 ? 12.772 17.180 15.307 1.00 77.81 263 LYS A C 1
ATOM 2114 O O . LYS A 1 263 ? 13.590 18.081 15.494 1.00 77.81 263 LYS A O 1
ATOM 2119 N N . TRP A 1 264 ? 11.585 17.413 14.754 1.00 78.62 264 TRP A N 1
ATOM 2120 C CA . TRP A 1 264 ? 11.141 18.737 14.304 1.00 78.62 264 TRP A CA 1
ATOM 2121 C C . TRP A 1 264 ? 9.970 19.260 15.128 1.00 78.62 264 TRP A C 1
ATOM 2123 O O . TRP A 1 264 ? 8.815 18.961 14.846 1.00 78.62 264 TRP A O 1
ATOM 2133 N N . GLN A 1 265 ? 10.271 20.111 16.111 1.00 77.50 265 GLN A N 1
ATOM 2134 C CA . GLN A 1 265 ? 9.269 20.691 17.018 1.00 77.50 265 GLN A CA 1
ATOM 2135 C C . GLN A 1 265 ? 8.191 21.519 16.308 1.00 77.50 265 GLN A C 1
ATOM 2137 O O . GLN A 1 265 ? 7.047 21.559 16.751 1.00 77.50 265 GLN A O 1
ATOM 2142 N N . SER A 1 266 ? 8.546 22.150 15.188 1.00 73.25 266 SER A N 1
ATOM 2143 C CA . SER A 1 266 ? 7.626 22.967 14.390 1.00 73.25 266 SER A CA 1
ATOM 2144 C C . SER A 1 266 ? 6.808 22.159 13.375 1.00 73.25 266 SER A C 1
ATOM 2146 O O . SER A 1 266 ? 5.985 22.739 12.669 1.00 73.25 266 SER A O 1
ATOM 2148 N N . ALA A 1 267 ? 7.041 20.848 13.244 1.00 72.50 267 ALA A N 1
ATOM 2149 C CA . ALA A 1 267 ? 6.353 20.032 12.250 1.00 72.50 267 ALA A CA 1
ATOM 2150 C C . ALA A 1 267 ? 4.914 19.707 12.672 1.00 72.50 267 ALA A C 1
ATOM 2152 O O . ALA A 1 267 ? 4.620 19.507 13.849 1.00 72.50 267 ALA A O 1
ATOM 2153 N N . ALA A 1 268 ? 4.014 19.580 11.694 1.00 72.50 268 ALA A N 1
ATOM 2154 C CA . ALA A 1 268 ? 2.592 19.325 11.940 1.00 72.50 268 ALA A CA 1
ATOM 2155 C C . ALA A 1 268 ? 2.315 18.008 12.691 1.00 72.50 268 ALA A C 1
ATOM 2157 O O . ALA A 1 268 ? 1.290 17.894 13.360 1.00 72.50 268 ALA A O 1
ATOM 2158 N N . PHE A 1 269 ? 3.220 17.028 12.598 1.00 77.56 269 PHE A N 1
ATOM 2159 C CA . PHE A 1 269 ? 3.117 15.761 13.324 1.00 77.56 269 PHE A CA 1
ATOM 2160 C C . PHE A 1 269 ? 3.620 15.845 14.772 1.00 77.56 269 PHE A C 1
ATOM 2162 O O . PHE A 1 269 ? 3.302 14.970 15.572 1.00 77.56 269 PHE A O 1
ATOM 2169 N N . TRP A 1 270 ? 4.391 16.876 15.136 1.00 78.12 270 TRP A N 1
ATOM 2170 C CA . TRP A 1 270 ? 4.994 16.991 16.466 1.00 78.12 270 TRP A CA 1
ATOM 2171 C C . TRP A 1 270 ? 3.964 16.930 17.605 1.00 78.12 270 TRP A C 1
ATOM 2173 O O . TRP A 1 270 ? 4.171 16.149 18.537 1.00 78.12 270 TRP A O 1
ATOM 2183 N N . PRO A 1 271 ? 2.810 17.631 17.519 1.00 76.06 271 PRO A N 1
ATOM 2184 C CA . PRO A 1 271 ? 1.768 17.562 18.543 1.00 76.06 271 PRO A CA 1
ATOM 2185 C C . PRO A 1 271 ? 1.066 16.199 18.652 1.00 76.06 271 PRO A C 1
ATOM 2187 O O . PRO A 1 271 ? 0.333 15.972 19.613 1.00 76.06 271 PRO A O 1
ATOM 2190 N N . LEU A 1 272 ? 1.236 15.314 17.661 1.00 71.69 272 LEU A N 1
ATOM 2191 C CA . LEU A 1 272 ? 0.705 13.948 17.694 1.00 71.69 272 LEU A CA 1
ATOM 2192 C C . LEU A 1 272 ? 1.620 13.006 18.485 1.00 71.69 272 LEU A C 1
ATOM 2194 O O . LEU A 1 272 ? 1.159 11.988 18.981 1.00 71.69 272 LEU A O 1
ATOM 2198 N N . ILE A 1 273 ? 2.904 13.341 18.630 1.00 76.12 273 ILE A N 1
ATOM 2199 C CA . ILE A 1 273 ? 3.861 12.549 19.415 1.00 76.12 273 ILE A CA 1
ATOM 2200 C C . ILE A 1 273 ? 4.007 13.139 20.823 1.00 76.12 273 ILE A C 1
ATOM 2202 O O . ILE A 1 273 ? 3.940 12.407 21.810 1.00 76.12 273 ILE A O 1
ATOM 2206 N N . PHE A 1 274 ? 4.144 14.465 20.922 1.00 75.75 274 PHE A N 1
ATOM 2207 C CA . PHE A 1 274 ? 4.372 15.189 22.173 1.00 75.75 274 PHE A CA 1
ATOM 2208 C C . PHE A 1 274 ? 3.248 16.185 22.460 1.00 75.75 274 PHE A C 1
ATOM 2210 O O . PHE A 1 274 ? 2.875 16.999 21.618 1.00 75.75 274 PHE A O 1
ATOM 2217 N N . LYS A 1 275 ? 2.743 16.179 23.692 1.00 72.50 275 LYS A N 1
ATOM 2218 C CA . LYS A 1 275 ? 1.811 17.188 24.207 1.00 72.50 275 LYS A CA 1
ATOM 2219 C C . LYS A 1 275 ? 2.554 18.474 24.589 1.00 72.50 275 LYS A C 1
ATOM 2221 O O . LYS A 1 275 ? 3.779 18.503 24.673 1.00 72.50 275 LYS A O 1
ATOM 2226 N N . GLN A 1 276 ? 1.800 19.536 24.895 1.00 62.19 276 GLN A N 1
ATOM 2227 C CA . GLN A 1 276 ? 2.334 20.865 25.254 1.00 62.19 276 GLN A CA 1
ATOM 2228 C C . GLN A 1 276 ? 3.348 20.858 26.421 1.00 62.19 276 GLN A C 1
ATOM 2230 O O . GLN A 1 276 ? 4.182 21.754 26.487 1.00 62.19 276 GLN A O 1
ATOM 2235 N N . ASN A 1 277 ? 3.340 19.830 27.280 1.00 59.84 277 ASN A N 1
ATOM 2236 C CA . ASN A 1 277 ? 4.269 19.676 28.409 1.00 59.84 277 ASN A CA 1
ATOM 2237 C C . ASN A 1 277 ? 5.449 18.723 28.131 1.00 59.84 277 ASN A C 1
ATOM 2239 O O . ASN A 1 277 ? 6.108 18.285 29.066 1.00 59.84 277 ASN A O 1
ATOM 2243 N N . SER A 1 278 ? 5.718 18.362 26.871 1.00 59.22 278 SER A N 1
ATOM 2244 C CA . SER A 1 278 ? 6.700 17.324 26.486 1.00 59.22 278 SER A CA 1
ATOM 2245 C C . SER A 1 278 ? 6.378 15.903 26.978 1.00 59.22 278 SER A C 1
ATOM 2247 O O . SER A 1 278 ? 7.196 15.003 26.822 1.00 59.22 278 SER A O 1
ATOM 2249 N N . GLU A 1 279 ? 5.178 15.678 27.518 1.00 68.31 279 GLU A N 1
ATOM 2250 C CA . GLU A 1 279 ? 4.639 14.338 27.761 1.00 68.31 279 GLU A CA 1
ATOM 2251 C C . GLU A 1 279 ? 4.223 13.674 26.447 1.00 68.31 279 GLU A C 1
ATOM 2253 O O . GLU A 1 279 ? 3.731 14.341 25.532 1.00 68.31 279 GLU A O 1
ATOM 2258 N N . TYR A 1 280 ? 4.357 12.353 26.366 1.00 73.38 280 TYR A N 1
ATOM 2259 C CA . TYR A 1 280 ? 3.951 11.597 25.188 1.00 73.38 280 TYR A CA 1
ATOM 2260 C C . TYR A 1 280 ? 2.423 11.582 25.003 1.00 73.38 280 TYR A C 1
ATOM 2262 O O . TYR A 1 280 ? 1.629 11.676 25.952 1.00 73.38 280 TYR A O 1
ATOM 2270 N N . ALA A 1 281 ? 1.983 11.476 23.750 1.00 66.75 281 ALA A N 1
ATOM 2271 C CA . ALA A 1 281 ? 0.598 11.138 23.447 1.00 66.75 281 ALA A CA 1
ATOM 2272 C C . ALA A 1 281 ? 0.243 9.768 24.054 1.00 66.75 281 ALA A C 1
ATOM 2274 O O . ALA A 1 281 ? 1.095 8.905 24.209 1.00 66.75 281 ALA A O 1
ATOM 2275 N N . CYS A 1 282 ? -1.027 9.541 24.404 1.00 65.31 282 CYS A N 1
ATOM 2276 C CA . CYS A 1 282 ? -1.441 8.330 25.135 1.00 65.31 282 CYS A CA 1
ATOM 2277 C C . CYS A 1 282 ? -1.247 7.009 24.369 1.00 65.31 282 CYS A C 1
ATOM 2279 O O . CYS A 1 282 ? -1.398 5.942 24.956 1.00 65.31 282 CYS A O 1
ATOM 2281 N N . TYR A 1 283 ? -0.969 7.089 23.070 1.00 70.88 283 TYR A N 1
ATOM 2282 C CA . TYR A 1 283 ? -0.697 5.965 22.179 1.00 70.88 283 TYR A CA 1
ATOM 2283 C C . TYR A 1 283 ? 0.792 5.823 21.825 1.00 70.88 283 TYR A C 1
ATOM 2285 O O . TYR A 1 283 ? 1.149 4.979 21.007 1.00 70.88 283 TYR A O 1
ATOM 2293 N N . VAL A 1 284 ? 1.650 6.664 22.400 1.00 72.62 284 VAL A N 1
ATOM 2294 C CA . VAL A 1 284 ? 3.107 6.575 22.298 1.00 72.62 284 VAL A CA 1
ATOM 2295 C C . VAL A 1 284 ? 3.617 5.916 23.576 1.00 72.62 284 VAL A C 1
ATOM 2297 O O . VAL A 1 284 ? 3.329 6.395 24.672 1.00 72.62 284 VAL A O 1
ATOM 2300 N N . VAL A 1 285 ? 4.336 4.804 23.429 1.00 68.69 285 VAL A N 1
ATOM 2301 C CA . VAL A 1 285 ? 4.870 4.015 24.550 1.00 68.69 285 VAL A CA 1
ATOM 2302 C C . VAL A 1 285 ? 6.213 4.569 24.997 1.00 68.69 285 VAL A C 1
ATOM 2304 O O . VAL A 1 285 ? 6.397 4.851 26.175 1.00 68.69 285 VAL A O 1
ATOM 2307 N N . ASP A 1 286 ? 7.120 4.776 24.048 1.00 62.81 286 ASP A N 1
ATOM 2308 C CA . ASP A 1 286 ? 8.479 5.227 24.313 1.00 62.81 286 ASP A CA 1
ATOM 2309 C C . ASP A 1 286 ? 9.044 5.979 23.100 1.00 62.81 286 ASP A C 1
ATOM 2311 O O . ASP A 1 286 ? 8.575 5.831 21.960 1.00 62.81 286 ASP A O 1
ATOM 2315 N N . VAL A 1 287 ? 10.048 6.815 23.358 1.00 71.88 287 VAL A N 1
ATOM 2316 C CA . VAL A 1 287 ? 10.759 7.592 22.348 1.00 71.88 287 VAL A CA 1
ATOM 2317 C C . VAL A 1 287 ? 12.258 7.521 22.604 1.00 71.88 287 VAL A C 1
ATOM 2319 O O . VAL A 1 287 ? 12.760 8.067 23.585 1.00 71.88 287 VAL A O 1
ATOM 2322 N N . LEU A 1 288 ? 12.993 6.951 21.652 1.00 59.44 288 LEU A N 1
ATOM 2323 C CA . LEU A 1 288 ? 14.451 6.999 21.634 1.00 59.44 288 LEU A CA 1
ATOM 2324 C C . LEU A 1 288 ? 14.923 8.175 20.780 1.00 59.44 288 LEU A C 1
ATOM 2326 O O . LEU A 1 288 ? 14.538 8.310 19.616 1.00 59.44 288 LEU A O 1
ATOM 2330 N N . GLU A 1 289 ? 15.768 9.023 21.365 1.00 65.75 289 GLU A N 1
ATOM 2331 C CA . GLU A 1 289 ? 16.386 10.166 20.694 1.00 65.75 289 GLU A CA 1
ATOM 2332 C C . GLU A 1 289 ? 17.824 9.834 20.296 1.00 65.75 289 GLU A C 1
ATOM 2334 O O . GLU A 1 289 ? 18.661 9.517 21.140 1.00 65.75 289 GLU A O 1
ATOM 2339 N N . PHE A 1 290 ? 18.118 9.956 19.005 1.00 58.25 290 PHE A N 1
ATOM 2340 C CA . PHE A 1 290 ? 19.445 9.718 18.449 1.00 58.25 290 PHE A CA 1
ATOM 2341 C C . PHE A 1 290 ? 20.066 11.029 17.981 1.00 58.25 290 PHE A C 1
ATOM 2343 O O . PHE A 1 290 ? 19.408 11.875 17.368 1.00 58.25 290 PHE A O 1
ATOM 2350 N N . HIS A 1 291 ? 21.349 11.190 18.293 1.00 50.69 291 HIS A N 1
ATOM 2351 C CA . HIS A 1 291 ? 22.101 12.423 18.073 1.00 50.69 291 HIS A CA 1
ATOM 2352 C C . HIS A 1 291 ? 23.022 12.367 16.840 1.00 50.69 291 HIS A C 1
ATOM 2354 O O . HIS A 1 291 ? 23.491 13.412 16.406 1.00 50.69 291 HIS A O 1
ATOM 2360 N N . GLU A 1 292 ? 23.246 11.182 16.259 1.00 53.81 292 GLU A N 1
ATOM 2361 C CA . GLU A 1 292 ? 24.140 10.958 15.110 1.00 53.81 292 GLU A CA 1
ATOM 2362 C C . GLU A 1 292 ? 23.344 10.569 13.852 1.00 53.81 292 GLU A C 1
ATOM 2364 O O . GLU A 1 292 ? 23.261 9.399 13.483 1.00 53.81 292 GLU A O 1
ATOM 2369 N N . ALA A 1 293 ? 22.722 11.547 13.189 1.00 51.28 293 ALA A N 1
ATOM 2370 C CA . ALA A 1 293 ? 21.877 11.295 12.019 1.00 51.28 293 ALA A CA 1
ATOM 2371 C C . ALA A 1 293 ? 22.630 10.816 10.762 1.00 51.28 293 ALA A C 1
ATOM 2373 O O . ALA A 1 293 ? 22.059 10.077 9.960 1.00 51.28 293 ALA A O 1
ATOM 2374 N N . GLU A 1 294 ? 23.903 11.185 10.614 1.00 47.81 294 GLU A N 1
ATOM 2375 C CA . GLU A 1 294 ? 24.735 10.910 9.426 1.00 47.81 294 GLU A CA 1
ATOM 2376 C C . GLU A 1 294 ? 24.890 9.406 9.134 1.00 47.81 294 GLU A C 1
ATOM 2378 O O . GLU A 1 294 ? 24.995 8.993 7.987 1.00 47.81 294 GLU A O 1
ATOM 2383 N N . ARG A 1 295 ? 24.829 8.547 10.161 1.00 50.03 295 ARG A N 1
ATOM 2384 C CA . ARG A 1 295 ? 24.917 7.078 10.002 1.00 50.03 295 ARG A CA 1
ATOM 2385 C C . ARG A 1 295 ? 23.561 6.377 9.933 1.00 50.03 295 ARG A C 1
ATOM 2387 O O . ARG A 1 295 ? 23.496 5.161 9.741 1.00 50.03 295 ARG A O 1
ATOM 2394 N N . ILE A 1 296 ? 22.485 7.127 10.152 1.00 56.75 296 ILE A N 1
ATOM 2395 C CA . ILE A 1 296 ? 21.131 6.589 10.261 1.00 56.75 296 ILE A CA 1
ATOM 2396 C C . ILE A 1 296 ? 20.391 6.734 8.936 1.00 56.75 296 ILE A C 1
ATOM 2398 O O . ILE A 1 296 ? 19.662 5.817 8.571 1.00 56.75 296 ILE A O 1
ATOM 2402 N N . PHE A 1 297 ? 20.582 7.832 8.202 1.00 61.34 297 PHE A N 1
ATOM 2403 C CA . PHE A 1 297 ? 19.909 8.044 6.922 1.00 61.34 297 PHE A CA 1
ATOM 2404 C C . PHE A 1 297 ? 20.623 7.350 5.763 1.00 61.34 297 PHE A C 1
ATOM 2406 O O . PHE A 1 297 ? 21.845 7.363 5.651 1.00 61.34 297 PHE A O 1
ATOM 2413 N N . VAL A 1 298 ? 19.829 6.785 4.856 1.00 58.59 298 VAL A N 1
ATOM 2414 C CA . VAL A 1 298 ? 20.284 6.365 3.530 1.00 58.59 298 VAL A CA 1
ATOM 2415 C C . VAL A 1 298 ? 19.539 7.217 2.514 1.00 58.59 298 VAL A C 1
ATOM 2417 O O . VAL A 1 298 ? 18.306 7.252 2.508 1.00 58.59 298 VAL A O 1
ATOM 2420 N N . ALA A 1 299 ? 20.291 7.927 1.674 1.00 55.62 299 ALA A N 1
ATOM 2421 C CA . ALA A 1 299 ? 19.722 8.739 0.608 1.00 55.62 299 ALA A CA 1
ATOM 2422 C C . ALA A 1 299 ? 18.900 7.860 -0.349 1.00 55.62 299 ALA A C 1
ATOM 2424 O O . ALA A 1 299 ? 19.367 6.801 -0.776 1.00 55.62 299 ALA A O 1
ATOM 2425 N N . GLY A 1 300 ? 17.695 8.311 -0.713 1.00 56.34 300 GLY A N 1
ATOM 2426 C CA . GLY A 1 300 ? 16.995 7.776 -1.879 1.00 56.34 300 GLY A CA 1
ATOM 2427 C C . GLY A 1 300 ? 17.704 8.167 -3.180 1.00 56.34 300 GLY A C 1
ATOM 2428 O O . GLY A 1 300 ? 18.799 8.733 -3.183 1.00 56.34 300 GLY A O 1
ATOM 2429 N N . ASN A 1 301 ? 17.068 7.926 -4.326 1.00 54.56 301 ASN A N 1
ATOM 2430 C CA . ASN A 1 301 ? 17.685 8.247 -5.625 1.00 54.56 301 ASN A CA 1
ATOM 2431 C C . ASN A 1 301 ? 17.823 9.765 -5.885 1.00 54.56 301 ASN A C 1
ATOM 2433 O O . ASN A 1 301 ? 18.461 10.173 -6.858 1.00 54.56 301 ASN A O 1
ATOM 2437 N N . ASN A 1 302 ? 17.241 10.611 -5.029 1.00 54.06 302 ASN A N 1
ATOM 2438 C CA . ASN A 1 302 ? 17.373 12.063 -5.079 1.00 54.06 302 ASN A CA 1
ATOM 2439 C C . ASN A 1 302 ? 18.512 12.566 -4.173 1.00 54.06 302 ASN A C 1
ATOM 2441 O O . ASN A 1 302 ? 18.335 12.710 -2.966 1.00 54.06 302 ASN A O 1
ATOM 2445 N N . LEU A 1 303 ? 19.656 12.926 -4.764 1.00 51.19 303 LEU A N 1
ATOM 2446 C CA . LEU A 1 303 ? 20.798 13.495 -4.030 1.00 51.19 303 LEU A CA 1
ATOM 2447 C C . LEU A 1 303 ? 20.567 14.921 -3.491 1.00 51.19 303 LEU A C 1
ATOM 2449 O O . LEU A 1 303 ? 21.374 15.397 -2.698 1.00 51.19 303 LEU A O 1
ATOM 2453 N N . ASN A 1 304 ? 19.490 15.593 -3.916 1.00 48.50 304 ASN A N 1
ATOM 2454 C CA . ASN A 1 304 ? 19.076 16.910 -3.415 1.00 48.50 304 ASN A CA 1
ATOM 2455 C C . ASN A 1 304 ? 17.981 16.810 -2.335 1.00 48.50 304 ASN A C 1
ATOM 2457 O O . ASN A 1 304 ? 17.399 17.828 -1.960 1.00 48.50 304 ASN A O 1
ATOM 2461 N N . SER A 1 305 ? 17.646 15.600 -1.874 1.00 55.31 305 SER A N 1
ATOM 2462 C CA . SER A 1 305 ? 16.756 15.421 -0.725 1.00 55.31 305 SER A CA 1
ATOM 2463 C C . SER A 1 305 ? 17.430 15.941 0.546 1.00 55.31 305 SER A C 1
ATOM 2465 O O . SER A 1 305 ? 18.639 15.799 0.713 1.00 55.31 305 SER A O 1
ATOM 2467 N N . LEU A 1 306 ? 16.642 16.495 1.472 1.00 52.84 306 LEU A N 1
ATOM 2468 C CA . LEU A 1 306 ? 17.120 16.968 2.778 1.00 52.84 306 LEU A CA 1
ATOM 2469 C C . LEU A 1 306 ? 17.878 15.878 3.560 1.00 52.84 306 LEU A C 1
ATOM 2471 O O . LEU A 1 306 ? 18.732 16.186 4.384 1.00 52.84 306 LEU A O 1
ATOM 2475 N N . PHE A 1 307 ? 17.555 14.611 3.295 1.00 53.75 307 PHE A N 1
ATOM 2476 C CA . PHE A 1 307 ? 18.145 13.438 3.940 1.00 53.75 307 PHE A CA 1
ATOM 2477 C C . PHE A 1 307 ? 19.254 12.777 3.099 1.00 53.75 307 PHE A C 1
ATOM 2479 O O . PHE A 1 307 ? 19.675 11.666 3.414 1.00 53.75 307 PHE A O 1
ATOM 2486 N N . ALA A 1 308 ? 19.719 13.427 2.024 1.00 49.44 308 ALA A N 1
ATOM 2487 C CA . ALA A 1 308 ? 20.812 12.945 1.184 1.00 49.44 308 ALA A CA 1
ATOM 2488 C C . ALA A 1 308 ? 22.162 13.602 1.536 1.00 49.44 308 ALA A C 1
ATOM 2490 O O . ALA A 1 308 ? 22.213 14.763 1.936 1.00 49.44 308 ALA A O 1
ATOM 2491 N N . ASN A 1 309 ? 23.265 12.866 1.332 1.00 50.22 309 ASN A N 1
ATOM 2492 C CA . ASN A 1 309 ? 24.655 13.351 1.419 1.00 50.22 309 ASN A CA 1
ATOM 2493 C C . ASN A 1 309 ? 25.036 14.057 2.739 1.00 50.22 309 ASN A C 1
ATOM 2495 O O . ASN A 1 309 ? 25.597 15.151 2.696 1.00 50.22 309 ASN A O 1
ATOM 2499 N N . ASP A 1 310 ? 24.722 13.462 3.895 1.00 50.78 310 ASP A N 1
ATOM 2500 C CA . ASP A 1 310 ? 25.099 13.983 5.225 1.00 50.78 310 ASP A CA 1
ATOM 2501 C C . ASP A 1 310 ? 24.629 15.427 5.513 1.00 50.78 310 ASP A C 1
ATOM 2503 O O . ASP A 1 310 ? 25.115 16.080 6.432 1.00 50.78 310 ASP A O 1
ATOM 2507 N N . GLN A 1 311 ? 23.656 15.948 4.751 1.00 50.16 311 GLN A N 1
ATOM 2508 C CA . GLN A 1 311 ? 23.185 17.335 4.884 1.00 50.16 311 GLN A CA 1
ATOM 2509 C C . GLN A 1 311 ? 22.311 17.561 6.127 1.00 50.16 311 GLN A C 1
ATOM 2511 O O . GLN A 1 311 ? 22.097 18.702 6.547 1.00 50.16 311 GLN A O 1
ATOM 2516 N N . PHE A 1 312 ? 21.790 16.489 6.729 1.00 52.50 312 PHE A N 1
ATOM 2517 C CA . PHE A 1 312 ? 20.943 16.565 7.911 1.00 52.50 312 PHE A CA 1
ATOM 2518 C C . PHE A 1 312 ? 21.737 16.310 9.199 1.00 52.50 312 PHE A C 1
ATOM 2520 O O . PHE A 1 312 ? 21.984 15.169 9.576 1.00 52.50 312 PHE A O 1
ATOM 2527 N N . HIS A 1 313 ? 22.037 17.380 9.938 1.00 52.78 313 HIS A N 1
ATOM 2528 C CA . HIS A 1 313 ? 22.672 17.314 11.267 1.00 52.78 313 HIS A CA 1
ATOM 2529 C C . HIS A 1 313 ? 21.661 17.365 12.434 1.00 52.78 313 HIS A C 1
ATOM 2531 O O . HIS A 1 313 ? 22.009 17.693 13.569 1.00 52.78 313 HIS A O 1
ATOM 2537 N N . GLY A 1 314 ? 20.374 17.124 12.162 1.00 54.75 314 GLY A N 1
ATOM 2538 C CA . GLY A 1 314 ? 19.324 17.150 13.181 1.00 54.75 314 GLY A CA 1
ATOM 2539 C C . GLY A 1 314 ? 19.236 15.847 13.978 1.00 54.75 314 GLY A C 1
ATOM 2540 O O . GLY A 1 314 ? 19.812 14.827 13.619 1.00 54.75 314 GLY A O 1
ATOM 2541 N N . LYS A 1 315 ? 18.476 15.861 15.074 1.00 57.12 315 LYS A N 1
ATOM 2542 C CA . LYS A 1 315 ? 18.229 14.659 15.884 1.00 57.12 315 LYS A CA 1
ATOM 2543 C C . LYS A 1 315 ? 17.108 13.809 15.289 1.00 57.12 315 LYS A C 1
ATOM 2545 O O . LYS A 1 315 ? 16.224 14.344 14.619 1.00 57.12 315 LYS A O 1
ATOM 2550 N N . ILE A 1 316 ? 17.107 12.514 15.584 1.00 48.94 316 ILE A N 1
ATOM 2551 C CA . ILE A 1 316 ? 16.093 11.555 15.119 1.00 48.94 316 ILE A CA 1
ATOM 2552 C C . ILE A 1 316 ? 15.326 11.011 16.316 1.00 48.94 316 ILE A C 1
ATOM 2554 O O . ILE A 1 316 ? 15.908 10.790 17.376 1.00 48.94 316 ILE A O 1
ATOM 2558 N N . LEU A 1 317 ? 14.027 10.795 16.134 1.00 55.12 317 LEU A N 1
ATOM 2559 C CA . LEU A 1 317 ? 13.177 10.098 17.083 1.00 55.12 317 LEU A CA 1
ATOM 2560 C C . LEU A 1 317 ? 12.734 8.770 16.481 1.00 55.12 317 LEU A C 1
ATOM 2562 O O . LEU A 1 317 ? 12.146 8.741 15.399 1.00 55.12 317 LEU A O 1
ATOM 2566 N N . ALA A 1 318 ? 12.991 7.686 17.202 1.00 49.38 318 ALA A N 1
ATOM 2567 C CA . ALA A 1 318 ? 12.277 6.439 16.999 1.00 49.38 318 ALA A CA 1
ATOM 2568 C C . ALA A 1 318 ? 11.182 6.373 18.065 1.00 49.38 318 ALA A C 1
ATOM 2570 O O . ALA A 1 318 ? 11.469 6.413 19.260 1.00 49.38 318 ALA A O 1
ATOM 2571 N N . THR A 1 319 ? 9.930 6.341 17.634 1.00 59.16 319 THR A N 1
ATOM 2572 C CA . THR A 1 319 ? 8.757 6.370 18.505 1.00 59.16 319 THR A CA 1
ATOM 2573 C C . THR A 1 319 ? 8.014 5.056 18.357 1.00 59.16 319 THR A C 1
ATOM 2575 O O . THR A 1 319 ? 7.561 4.720 17.261 1.00 59.16 319 THR A O 1
ATOM 2578 N N . ILE A 1 320 ? 7.881 4.313 19.453 1.00 57.16 320 ILE A N 1
ATOM 2579 C CA . ILE A 1 320 ? 7.055 3.108 19.487 1.00 57.16 320 ILE A CA 1
ATOM 2580 C C . ILE A 1 320 ? 5.630 3.488 19.878 1.00 57.16 320 ILE A C 1
ATOM 2582 O O . ILE A 1 320 ? 5.385 4.190 20.863 1.00 57.16 320 ILE A O 1
ATOM 2586 N N . PHE A 1 321 ? 4.678 3.033 19.073 1.00 55.09 321 PHE A N 1
ATOM 2587 C CA . PHE A 1 321 ? 3.262 3.256 19.296 1.00 55.09 321 PHE A CA 1
ATOM 2588 C C . PHE A 1 321 ? 2.602 1.971 19.797 1.00 55.09 321 PHE A C 1
ATOM 2590 O O . PHE A 1 321 ? 2.738 0.913 19.183 1.00 55.09 321 PHE A O 1
ATOM 2597 N N . SER A 1 322 ? 1.833 2.087 20.878 1.00 52.62 322 SER A N 1
ATOM 2598 C CA . SER A 1 322 ? 0.860 1.084 21.317 1.00 52.62 322 SER A CA 1
ATOM 2599 C C . SER A 1 322 ? -0.364 1.832 21.810 1.00 52.62 322 SER A C 1
ATOM 2601 O O . SER A 1 322 ? -0.289 2.706 22.676 1.00 52.62 322 SER A O 1
ATOM 2603 N N . VAL A 1 323 ? -1.505 1.539 21.202 1.00 45.31 323 VAL A N 1
ATOM 2604 C CA . VAL A 1 323 ? -2.739 2.271 21.460 1.00 45.31 323 VAL A CA 1
ATOM 2605 C C . VAL A 1 323 ? -3.491 1.584 22.593 1.00 45.31 323 VAL A C 1
ATOM 2607 O O . VAL A 1 323 ? -3.943 0.447 22.447 1.00 45.31 323 VAL A O 1
ATOM 2610 N N . GLY A 1 324 ? -3.719 2.313 23.689 1.00 47.91 324 GLY A N 1
ATOM 2611 C CA . GLY A 1 324 ? -4.757 1.950 24.649 1.00 47.91 324 GLY A CA 1
ATOM 2612 C C . GLY A 1 324 ? -4.322 1.140 25.870 1.00 47.91 324 GLY A C 1
ATOM 2613 O O . GLY A 1 324 ? -3.155 1.158 26.217 1.00 47.91 324 GLY A O 1
ATOM 2614 N N . PHE A 1 325 ? -5.245 0.417 26.526 1.00 38.38 325 PHE A N 1
ATOM 2615 C CA . PHE A 1 325 ? -4.979 -0.496 27.669 1.00 38.38 325 PHE A CA 1
ATOM 2616 C C . PHE A 1 325 ? -3.790 -1.448 27.439 1.00 38.38 325 PHE A C 1
ATOM 2618 O O . PHE A 1 325 ? -3.126 -1.870 28.383 1.00 38.38 325 PHE A O 1
ATOM 2625 N N . TRP A 1 326 ? -3.474 -1.715 26.174 1.00 48.00 326 TRP A N 1
ATOM 2626 C CA . TRP A 1 326 ? -2.351 -2.528 25.719 1.00 48.00 326 TRP A CA 1
ATOM 2627 C C . TRP A 1 326 ? -0.969 -1.878 25.917 1.00 48.00 326 TRP A C 1
ATOM 2629 O O . TRP A 1 326 ? 0.028 -2.594 25.983 1.00 48.00 326 TRP A O 1
ATOM 2639 N N . SER A 1 327 ? -0.898 -0.561 26.146 1.00 48.72 327 SER A N 1
ATOM 2640 C CA . SER A 1 327 ? 0.341 0.157 26.490 1.00 48.72 327 SER A CA 1
ATOM 2641 C C . SER A 1 327 ? 0.878 -0.175 27.891 1.00 48.72 327 SER A C 1
ATOM 2643 O O . SER A 1 327 ? 2.019 0.149 28.209 1.00 48.72 327 SER A O 1
ATOM 2645 N N . GLN A 1 328 ? 0.103 -0.879 28.730 1.00 51.84 328 GLN A N 1
ATOM 2646 C CA . GLN A 1 328 ? 0.529 -1.329 30.065 1.00 51.84 328 GLN A CA 1
ATOM 2647 C C . GLN A 1 328 ? 1.485 -2.537 30.040 1.00 51.84 328 GLN A C 1
ATOM 2649 O O . GLN A 1 328 ? 1.955 -2.957 31.098 1.00 51.84 328 GLN A O 1
ATOM 2654 N N . ASN A 1 329 ? 1.805 -3.082 28.858 1.00 49.81 329 ASN A N 1
ATOM 2655 C CA . ASN A 1 329 ? 2.683 -4.248 28.693 1.00 49.81 329 ASN A CA 1
ATOM 2656 C C . ASN A 1 329 ? 4.038 -4.081 29.413 1.00 49.81 329 ASN A C 1
ATOM 2658 O O . ASN A 1 329 ? 4.549 -5.016 30.026 1.00 49.81 329 ASN A O 1
ATOM 2662 N N . GLU A 1 330 ? 4.601 -2.869 29.419 1.00 50.53 330 GLU A N 1
ATOM 2663 C CA . GLU A 1 330 ? 5.897 -2.588 30.055 1.00 50.53 330 GLU A CA 1
ATOM 2664 C C . GLU A 1 330 ? 5.870 -2.607 31.591 1.00 50.53 330 GLU A C 1
ATOM 2666 O O . GLU A 1 330 ? 6.902 -2.808 32.236 1.00 50.53 330 GLU A O 1
ATOM 2671 N N . GLN A 1 331 ? 4.694 -2.462 32.209 1.00 55.06 331 GLN A N 1
ATOM 2672 C CA . GLN A 1 331 ? 4.548 -2.600 33.662 1.00 55.06 331 GLN A CA 1
ATOM 2673 C C . GLN A 1 331 ? 4.630 -4.073 34.099 1.00 55.06 331 GLN A C 1
ATOM 2675 O O . GLN A 1 331 ? 4.916 -4.370 35.263 1.00 55.06 331 GLN A O 1
ATOM 2680 N N . ILE A 1 332 ? 4.433 -5.010 33.165 1.00 59.97 332 ILE A N 1
ATOM 2681 C CA . ILE A 1 332 ? 4.386 -6.448 33.421 1.00 59.97 332 ILE A CA 1
ATOM 2682 C C . ILE A 1 332 ? 5.767 -7.064 33.163 1.00 59.97 332 ILE A C 1
ATOM 2684 O O . ILE A 1 332 ? 6.095 -7.529 32.073 1.00 59.97 332 ILE A O 1
ATOM 2688 N N . LYS A 1 333 ? 6.599 -7.087 34.209 1.00 67.75 333 LYS A N 1
ATOM 2689 C CA . LYS A 1 333 ? 7.978 -7.610 34.138 1.00 67.75 333 LYS A CA 1
ATOM 2690 C C . LYS A 1 333 ? 8.076 -9.138 34.242 1.00 67.75 333 LYS A C 1
ATOM 2692 O O . LYS A 1 333 ? 9.081 -9.710 33.832 1.00 67.75 333 LYS A O 1
ATOM 2697 N N . HIS A 1 334 ? 7.066 -9.806 34.805 1.00 76.94 334 HIS A N 1
ATOM 2698 C CA . HIS A 1 334 ? 7.096 -11.257 35.015 1.00 76.94 334 HIS A CA 1
ATOM 2699 C C . HIS A 1 334 ? 6.792 -12.013 33.703 1.00 76.94 334 HIS A C 1
ATOM 2701 O O . HIS A 1 334 ? 5.737 -11.764 33.114 1.00 76.94 334 HIS A O 1
ATOM 2707 N N . PRO A 1 335 ? 7.638 -12.963 33.254 1.00 74.31 335 PRO A N 1
ATOM 2708 C CA . PRO A 1 335 ? 7.487 -13.637 31.956 1.00 74.31 335 PRO A CA 1
ATOM 2709 C C . PRO A 1 335 ? 6.136 -14.341 31.763 1.00 74.31 335 PRO A C 1
ATOM 2711 O O . PRO A 1 335 ? 5.538 -14.265 30.692 1.00 74.31 335 PRO A O 1
ATOM 2714 N N . GLU A 1 336 ? 5.622 -14.982 32.814 1.00 79.44 336 GLU A N 1
ATOM 2715 C CA . GLU A 1 336 ? 4.322 -15.665 32.783 1.00 79.44 336 GLU A CA 1
ATOM 2716 C C . GLU A 1 336 ? 3.157 -14.676 32.642 1.00 79.44 336 GLU A C 1
ATOM 2718 O O . GLU A 1 336 ? 2.248 -14.891 31.845 1.00 79.44 336 GLU A O 1
ATOM 2723 N N . LEU A 1 337 ? 3.219 -13.540 33.345 1.00 68.19 337 LEU A N 1
ATOM 2724 C CA . LEU A 1 337 ? 2.193 -12.502 33.249 1.00 68.19 337 LEU A CA 1
ATOM 2725 C C . LEU A 1 337 ? 2.233 -11.812 31.883 1.00 68.19 337 LEU A C 1
ATOM 2727 O O . LEU A 1 337 ? 1.187 -11.452 31.356 1.00 68.19 337 LEU A O 1
ATOM 2731 N N . LYS A 1 338 ? 3.420 -11.679 31.282 1.00 71.81 338 LYS A N 1
ATOM 2732 C CA . LYS A 1 338 ? 3.589 -11.147 29.926 1.00 71.81 338 LYS A CA 1
ATOM 2733 C C . LYS A 1 338 ? 3.006 -12.093 28.870 1.00 71.81 338 LYS A C 1
ATOM 2735 O O . LYS A 1 338 ? 2.316 -11.649 27.960 1.00 71.81 338 LYS A O 1
ATOM 2740 N N . SER A 1 339 ? 3.199 -13.404 29.036 1.00 70.12 339 SER A N 1
ATOM 2741 C CA . SER A 1 339 ? 2.554 -14.433 28.204 1.00 70.12 339 SER A CA 1
ATOM 2742 C C . SER A 1 339 ? 1.020 -14.390 28.311 1.00 70.12 339 SER A C 1
ATOM 2744 O O . SER A 1 339 ? 0.313 -14.419 27.299 1.00 70.12 339 SER A O 1
ATOM 2746 N N . LEU A 1 340 ? 0.497 -14.237 29.534 1.00 70.62 340 LEU A N 1
ATOM 2747 C CA . LEU A 1 340 ? -0.937 -14.072 29.781 1.00 70.62 340 LEU A CA 1
ATOM 2748 C C . LEU A 1 340 ? -1.479 -12.768 29.180 1.00 70.62 340 LEU A C 1
ATOM 2750 O O . LEU A 1 340 ? -2.541 -12.788 28.566 1.00 70.62 340 LEU A O 1
ATOM 2754 N N . PHE A 1 341 ? -0.743 -11.660 29.294 1.00 60.59 341 PHE A N 1
ATOM 2755 C CA . PHE A 1 341 ? -1.111 -10.371 28.704 1.00 60.59 341 PHE A CA 1
ATOM 2756 C C . PHE A 1 341 ? -1.169 -10.432 27.172 1.00 60.59 341 PHE A C 1
ATOM 2758 O O . PHE A 1 341 ? -2.139 -9.972 26.576 1.00 60.59 341 PHE A O 1
ATOM 2765 N N . ASN A 1 342 ? -0.197 -11.087 26.531 1.00 60.12 342 ASN A N 1
ATOM 2766 C CA . ASN A 1 342 ? -0.195 -11.290 25.079 1.00 60.12 342 ASN A CA 1
ATOM 2767 C C . ASN A 1 342 ? -1.381 -12.152 24.606 1.00 60.12 342 ASN A C 1
ATOM 2769 O O . ASN A 1 342 ? -1.903 -11.946 23.514 1.00 60.12 342 ASN A O 1
ATOM 2773 N N . SER A 1 343 ? -1.833 -13.093 25.440 1.00 61.16 343 SER A N 1
ATOM 2774 C CA . SER A 1 343 ? -3.003 -13.945 25.167 1.00 61.16 343 SER A CA 1
ATOM 2775 C C . SER A 1 343 ? -4.339 -13.277 25.531 1.00 61.16 343 SER A C 1
ATOM 2777 O O . SER A 1 343 ? -5.415 -13.772 25.187 1.00 61.16 343 SER A O 1
ATOM 2779 N N . LEU A 1 344 ? -4.300 -12.153 26.250 1.00 59.25 344 LEU A N 1
ATOM 2780 C CA . LEU A 1 344 ? -5.485 -11.460 26.744 1.00 59.25 344 LEU A CA 1
ATOM 2781 C C . LEU A 1 344 ? -6.231 -10.750 25.608 1.00 59.25 344 LEU A C 1
ATOM 2783 O O . LEU A 1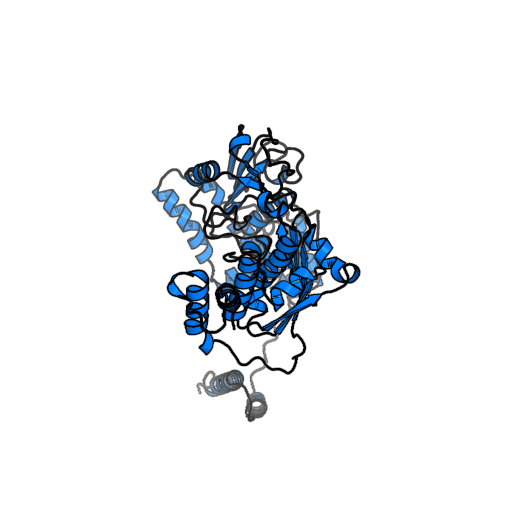 344 ? -7.458 -10.711 25.621 1.00 59.25 344 LEU A O 1
ATOM 2787 N N . SER A 1 345 ? -5.522 -10.224 24.606 1.00 50.34 345 SER A N 1
ATOM 2788 C CA . SER A 1 345 ? -6.119 -9.496 23.476 1.00 50.34 345 SER A CA 1
ATOM 2789 C C . SER A 1 345 ? -6.994 -10.394 22.602 1.00 50.34 345 SER A C 1
ATOM 2791 O O . SER A 1 345 ? -8.144 -10.045 22.327 1.00 50.34 345 SER A O 1
ATOM 2793 N N . SER A 1 346 ? -6.506 -11.586 22.248 1.00 55.66 346 SER A N 1
ATOM 2794 C CA . SER A 1 346 ? -7.282 -12.602 21.528 1.00 55.66 346 SER A CA 1
ATOM 2795 C C . SER A 1 346 ? -8.484 -13.073 22.349 1.00 55.66 346 SER A C 1
ATOM 2797 O O . SER A 1 346 ? -9.601 -13.096 21.841 1.00 55.66 346 SER A O 1
ATOM 2799 N N . THR A 1 347 ? -8.293 -13.319 23.647 1.00 60.53 347 THR A N 1
ATOM 2800 C CA . THR A 1 347 ? -9.371 -13.731 24.562 1.00 60.53 347 THR A CA 1
ATOM 2801 C C . THR A 1 347 ? -10.466 -12.661 24.698 1.00 60.53 347 THR A C 1
ATOM 2803 O O . THR A 1 347 ? -11.657 -12.975 24.720 1.00 60.53 347 THR A O 1
ATOM 2806 N N . ILE A 1 348 ? -10.093 -11.377 24.762 1.00 54.84 348 ILE A N 1
ATOM 2807 C CA . ILE A 1 348 ? -11.046 -10.257 24.822 1.00 54.84 348 ILE A CA 1
ATOM 2808 C C . ILE A 1 348 ? -11.802 -10.100 23.496 1.00 54.84 348 ILE A C 1
ATOM 2810 O O . ILE A 1 348 ? -12.995 -9.785 23.508 1.00 54.84 348 ILE A O 1
ATOM 2814 N N . LEU A 1 349 ? -11.150 -10.340 22.354 1.00 50.38 349 LEU A N 1
ATOM 2815 C CA . LEU A 1 349 ? -11.816 -10.356 21.049 1.00 50.38 349 LEU A CA 1
ATOM 2816 C C . LEU A 1 349 ? -12.800 -11.534 20.925 1.00 50.38 349 LEU A C 1
ATOM 2818 O O . LEU A 1 349 ? -13.913 -11.338 20.430 1.00 50.38 349 LEU A O 1
ATOM 2822 N N . ASP A 1 350 ? -12.447 -12.704 21.463 1.00 55.41 350 ASP A N 1
ATOM 2823 C CA . ASP A 1 350 ? -13.292 -13.907 21.498 1.00 55.41 350 ASP A CA 1
ATOM 2824 C C . ASP A 1 350 ? -14.503 -13.781 22.438 1.00 55.41 350 ASP A C 1
ATOM 2826 O O . ASP A 1 350 ? -15.475 -14.532 22.319 1.00 55.41 350 ASP A O 1
ATOM 2830 N N . ALA A 1 351 ? -14.528 -12.773 23.318 1.00 62.00 351 ALA A N 1
ATOM 2831 C CA . ALA A 1 351 ? -15.691 -12.465 24.153 1.00 62.00 351 ALA A CA 1
ATOM 2832 C C . ALA A 1 351 ? -16.944 -12.079 23.334 1.00 62.00 351 ALA A C 1
ATOM 2834 O O . ALA A 1 351 ? -18.044 -11.933 23.881 1.00 62.00 351 ALA A O 1
ATOM 2835 N N . ARG A 1 352 ? -16.808 -11.877 22.015 1.00 66.62 352 ARG A N 1
ATOM 2836 C CA . ARG A 1 352 ? -17.909 -11.611 21.085 1.00 66.62 352 ARG A CA 1
ATOM 2837 C C . ARG A 1 352 ? -17.833 -12.552 19.886 1.00 66.62 352 ARG A C 1
ATOM 2839 O O . ARG A 1 352 ? -16.771 -12.823 19.347 1.00 66.62 352 ARG A O 1
ATOM 2846 N N . ALA A 1 353 ? -18.998 -12.970 19.389 1.00 70.25 353 ALA A N 1
ATOM 2847 C CA . ALA A 1 353 ? -19.074 -13.711 18.132 1.00 70.25 353 ALA A CA 1
ATOM 2848 C C . ALA A 1 353 ? -18.427 -12.917 16.981 1.00 70.25 353 ALA A C 1
ATOM 2850 O O . ALA A 1 353 ? -18.668 -11.712 16.850 1.00 70.25 353 ALA A O 1
ATOM 2851 N N . LYS A 1 354 ? -17.689 -13.605 16.102 1.00 63.84 354 LYS A N 1
ATOM 2852 C CA . LYS A 1 354 ? -16.983 -13.013 14.951 1.00 63.84 354 LYS A CA 1
ATOM 2853 C C . LYS A 1 354 ? -17.866 -12.080 14.109 1.00 63.84 354 LYS A C 1
ATOM 2855 O O . LYS A 1 354 ? -17.467 -10.964 13.796 1.00 63.84 354 LYS A O 1
ATOM 2860 N N . SER A 1 355 ? -19.112 -12.479 13.843 1.00 70.06 355 SER A N 1
ATOM 2861 C CA . SER A 1 355 ? -20.090 -11.661 13.106 1.00 70.06 355 SER A CA 1
ATOM 2862 C C . SER A 1 355 ? -20.429 -10.332 13.796 1.00 70.06 355 SER A C 1
ATOM 2864 O O . SER A 1 355 ? -20.747 -9.343 13.139 1.00 70.06 355 SER A O 1
ATOM 2866 N N . THR A 1 356 ? -20.387 -10.293 15.130 1.00 69.62 356 THR A N 1
ATOM 2867 C CA . THR A 1 356 ? -20.628 -9.083 15.929 1.00 69.62 356 THR A CA 1
ATOM 2868 C C . THR A 1 356 ? -19.417 -8.158 15.892 1.00 69.62 356 THR A C 1
ATOM 2870 O O . THR A 1 356 ? -19.593 -6.949 15.753 1.00 69.62 356 THR A O 1
ATOM 2873 N N . VAL A 1 357 ? -18.205 -8.720 15.957 1.00 64.94 357 VAL A N 1
ATOM 2874 C CA . VAL A 1 357 ? -16.946 -7.972 15.815 1.00 64.94 357 VAL A CA 1
ATOM 2875 C C . VAL A 1 357 ? -16.876 -7.305 14.442 1.00 64.94 357 VAL A C 1
ATOM 2877 O O . VAL A 1 357 ? -16.716 -6.091 14.361 1.00 64.94 357 VAL A O 1
ATOM 2880 N N . GLU A 1 358 ? -17.105 -8.060 13.364 1.00 67.06 358 GLU A N 1
ATOM 2881 C CA . GLU A 1 358 ? -17.119 -7.540 11.988 1.00 67.06 358 GLU A CA 1
ATOM 2882 C C . GLU A 1 358 ? -18.159 -6.427 11.805 1.00 67.06 358 GLU A C 1
ATOM 2884 O O . GLU A 1 358 ? -17.883 -5.391 11.192 1.00 67.06 358 GLU A O 1
ATOM 2889 N N . LYS A 1 359 ? -19.352 -6.604 12.389 1.00 76.12 359 LYS A N 1
ATOM 2890 C CA . LYS A 1 359 ? -20.400 -5.581 12.384 1.00 76.12 359 LYS A CA 1
ATOM 2891 C C . LYS A 1 359 ? -19.921 -4.304 13.077 1.00 76.12 359 LYS A C 1
ATOM 2893 O O . LYS A 1 359 ? -19.992 -3.234 12.475 1.00 76.12 359 LYS A O 1
ATOM 2898 N N . TYR A 1 360 ? -19.452 -4.389 14.320 1.00 76.88 360 TYR A N 1
ATOM 2899 C CA . TYR A 1 360 ? -19.014 -3.225 15.098 1.00 76.88 360 TYR A CA 1
ATOM 2900 C C . TYR A 1 360 ? -17.818 -2.515 14.468 1.00 76.88 360 TYR A C 1
ATOM 2902 O O . TYR A 1 360 ? -17.866 -1.292 14.327 1.00 76.88 360 TYR A O 1
ATOM 2910 N N . ALA A 1 361 ? -16.824 -3.260 13.985 1.00 63.16 361 ALA A N 1
ATOM 2911 C CA . ALA A 1 361 ? -15.699 -2.715 13.232 1.00 63.16 361 ALA A CA 1
ATOM 2912 C C . ALA A 1 361 ? -16.166 -1.967 11.973 1.00 63.16 361 ALA A C 1
ATOM 2914 O O . ALA A 1 361 ? -15.727 -0.848 11.708 1.00 63.16 361 ALA A O 1
ATOM 2915 N N . GLY A 1 362 ? -17.125 -2.529 11.227 1.00 65.25 362 GLY A N 1
ATOM 2916 C CA . GLY A 1 362 ? -17.705 -1.876 10.054 1.00 65.25 362 GLY A CA 1
ATOM 2917 C C . GLY A 1 362 ? -18.411 -0.553 10.376 1.00 65.25 362 GLY A C 1
ATOM 2918 O O . GLY A 1 362 ? -18.265 0.421 9.635 1.00 65.25 362 GLY A O 1
ATOM 2919 N N . TYR A 1 363 ? -19.156 -0.487 11.483 1.00 82.50 363 TYR A N 1
ATOM 2920 C CA . TYR A 1 363 ? -19.801 0.752 11.931 1.00 82.50 363 TYR A CA 1
ATOM 2921 C C . TYR A 1 363 ? -18.798 1.777 12.469 1.00 82.50 363 TYR A C 1
ATOM 2923 O O . TYR A 1 363 ? -18.928 2.962 12.167 1.00 82.50 363 TYR A O 1
ATOM 2931 N N . PHE A 1 364 ? -17.767 1.335 13.187 1.00 75.81 364 PHE A N 1
ATOM 2932 C CA . PHE A 1 364 ? -16.695 2.211 13.646 1.00 75.81 364 PHE A CA 1
ATOM 2933 C C . PHE A 1 364 ? -15.897 2.802 12.472 1.00 75.81 364 PHE A C 1
ATOM 2935 O O . PHE A 1 364 ? -15.686 4.009 12.422 1.00 75.81 364 PHE A O 1
ATOM 2942 N N . LYS A 1 365 ? -15.577 2.009 11.441 1.00 69.25 365 LYS A N 1
ATOM 2943 C CA . LYS A 1 365 ? -14.931 2.503 10.210 1.00 69.25 365 LYS A CA 1
ATOM 2944 C C . LYS A 1 365 ? -15.756 3.583 9.500 1.00 69.25 365 LYS A C 1
ATOM 2946 O O . LYS A 1 365 ? -15.205 4.532 8.949 1.00 69.25 365 LYS A O 1
ATOM 2951 N N . ARG A 1 366 ? -17.090 3.471 9.515 1.00 85.38 366 ARG A N 1
ATOM 2952 C CA . ARG A 1 366 ? -17.983 4.515 8.973 1.00 85.38 366 ARG A CA 1
ATOM 2953 C C . ARG A 1 366 ? -17.941 5.799 9.795 1.00 85.38 366 ARG A C 1
ATOM 2955 O O . ARG A 1 366 ? -18.073 6.871 9.212 1.00 85.38 366 ARG A O 1
ATOM 2962 N N . PHE A 1 367 ? -17.786 5.687 11.111 1.00 84.56 367 PHE A N 1
ATOM 2963 C CA . PHE A 1 367 ? -17.583 6.832 11.991 1.00 84.56 367 PHE A CA 1
ATOM 2964 C C . PHE A 1 367 ? -16.245 7.522 11.696 1.00 84.56 367 PHE A C 1
ATOM 2966 O O . PHE A 1 367 ? -16.261 8.714 11.416 1.00 84.56 367 PHE A O 1
ATOM 2973 N N . VAL A 1 368 ? -15.136 6.775 11.610 1.00 67.31 368 VAL A N 1
ATOM 2974 C CA . VAL A 1 368 ? -13.806 7.305 11.228 1.00 67.31 368 VAL A CA 1
ATOM 2975 C C . VAL A 1 368 ? -13.872 8.063 9.893 1.00 67.31 368 VAL A C 1
ATOM 2977 O O . VAL A 1 368 ? -13.500 9.230 9.802 1.00 67.31 368 VAL A O 1
ATOM 2980 N N . LYS A 1 369 ? -14.475 7.456 8.863 1.00 78.00 369 LYS A N 1
ATOM 2981 C CA . LYS A 1 369 ? -14.643 8.104 7.552 1.00 78.00 369 LYS A CA 1
ATOM 2982 C C . LYS A 1 369 ? -15.512 9.367 7.602 1.00 78.00 369 LYS A C 1
ATOM 2984 O O . LYS A 1 369 ? -15.399 10.253 6.758 1.00 78.00 369 LYS A O 1
ATOM 2989 N N . TRP A 1 370 ? -16.456 9.436 8.538 1.00 91.25 370 TRP A N 1
ATOM 2990 C CA . TRP A 1 370 ? -17.244 10.646 8.748 1.00 91.25 370 TRP A CA 1
ATOM 2991 C C . TRP A 1 370 ? -16.415 11.728 9.445 1.00 91.25 370 TRP A C 1
ATOM 2993 O O . TRP A 1 370 ? -16.515 12.884 9.043 1.00 91.25 370 TRP A O 1
ATOM 3003 N N . THR A 1 371 ? -15.571 11.363 10.418 1.00 79.81 371 THR A N 1
ATOM 3004 C CA . THR A 1 371 ? -14.707 12.319 11.122 1.00 79.81 371 THR A CA 1
ATOM 3005 C C . THR A 1 371 ? -13.651 12.942 10.213 1.00 79.81 371 THR A C 1
ATOM 3007 O O . THR A 1 371 ? -13.401 14.133 10.326 1.00 79.81 371 THR A O 1
ATOM 3010 N N . GLU A 1 372 ? -13.120 12.188 9.244 1.00 80.06 372 GLU A N 1
ATOM 3011 C CA . GLU A 1 372 ? -12.136 12.665 8.251 1.00 80.06 372 GLU A CA 1
ATOM 3012 C C . GLU A 1 372 ? -12.623 13.853 7.403 1.00 80.06 372 GLU A C 1
ATOM 3014 O O . GLU A 1 372 ? -11.820 14.555 6.794 1.00 80.06 372 GLU A O 1
ATOM 3019 N N . LYS A 1 373 ? -13.938 14.100 7.349 1.00 88.50 373 LYS A N 1
ATOM 3020 C CA . LYS A 1 373 ? -14.517 15.221 6.594 1.00 88.50 373 LYS A CA 1
ATOM 3021 C C . LYS A 1 373 ? -14.349 16.575 7.285 1.00 88.50 373 LYS A C 1
ATOM 3023 O O . LYS A 1 373 ? -14.610 17.593 6.649 1.00 88.50 373 LYS A O 1
ATOM 3028 N N . TYR A 1 374 ? -13.983 16.585 8.565 1.00 83.06 374 TYR A N 1
ATOM 3029 C CA . TYR A 1 374 ? -13.977 17.774 9.413 1.00 83.06 374 TYR A CA 1
ATOM 3030 C C . TYR A 1 374 ? -12.605 17.931 10.070 1.00 83.06 374 TYR A C 1
ATOM 3032 O O . TYR A 1 374 ? -12.158 17.058 10.813 1.00 83.06 374 TYR A O 1
ATOM 3040 N N . SER A 1 375 ? -11.930 19.049 9.807 1.00 77.25 375 SER A N 1
ATOM 3041 C CA . SER A 1 375 ? -10.578 19.318 10.316 1.00 77.25 375 SER A CA 1
ATOM 3042 C C . SER A 1 375 ? -10.548 19.607 11.823 1.00 77.25 375 SER A C 1
ATOM 3044 O O . SER A 1 375 ? -9.490 19.536 12.451 1.00 77.25 375 SER A O 1
ATOM 3046 N N . GLU A 1 376 ? -11.701 19.900 12.428 1.00 81.25 376 GLU A N 1
ATOM 3047 C CA . GLU A 1 376 ? -11.863 20.129 13.864 1.00 81.25 376 GLU A CA 1
ATOM 3048 C C . GLU A 1 376 ? -11.728 18.838 14.691 1.00 81.25 376 GLU A C 1
ATOM 3050 O O . GLU A 1 376 ? -11.396 18.888 15.882 1.00 81.25 376 GLU A O 1
ATOM 3055 N N . ILE A 1 377 ? -11.944 17.671 14.073 1.00 76.69 377 ILE A N 1
ATOM 3056 C CA . ILE A 1 377 ? -11.894 16.369 14.744 1.00 76.69 377 ILE A CA 1
ATOM 3057 C C . ILE A 1 377 ? -10.474 15.810 14.654 1.00 76.69 377 ILE A C 1
ATOM 3059 O O . ILE A 1 377 ? -10.106 15.116 13.713 1.00 76.69 377 ILE A O 1
ATOM 3063 N N . LYS A 1 378 ? -9.664 16.116 15.670 1.00 62.69 378 LYS A N 1
ATOM 3064 C CA . LYS A 1 378 ? -8.232 15.766 15.694 1.00 62.69 378 LYS A CA 1
ATOM 3065 C C . LYS A 1 378 ? -7.937 14.323 16.106 1.00 62.69 378 LYS A C 1
ATOM 3067 O O . LYS A 1 378 ? -6.923 13.777 15.694 1.00 62.69 378 LYS A O 1
ATOM 3072 N N . CYS A 1 379 ? -8.798 13.721 16.930 1.00 56.69 379 CYS A N 1
ATOM 3073 C CA . CYS A 1 379 ? -8.592 12.382 17.487 1.00 56.69 379 CYS A CA 1
ATOM 3074 C C . CYS A 1 379 ? -9.890 11.569 17.447 1.00 56.69 379 CYS A C 1
ATOM 3076 O O . CYS A 1 379 ? -10.940 12.035 17.899 1.00 56.69 379 CYS A O 1
ATOM 3078 N N . VAL A 1 380 ? -9.804 10.332 16.948 1.00 62.88 380 VAL A N 1
ATOM 3079 C CA . VAL A 1 380 ? -10.940 9.392 16.887 1.00 62.88 380 VAL A CA 1
ATOM 3080 C C . VAL A 1 380 ? -10.932 8.396 18.056 1.00 62.88 380 VAL A C 1
ATOM 3082 O O . VAL A 1 380 ? -11.976 7.841 18.394 1.00 62.88 380 VAL A O 1
ATOM 3085 N N . LEU A 1 381 ? -9.781 8.204 18.712 1.00 51.50 381 LEU A N 1
ATOM 3086 C CA . LEU A 1 381 ? -9.612 7.376 19.910 1.00 51.50 381 LEU A CA 1
ATOM 3087 C C . LEU A 1 381 ? -8.630 8.052 20.893 1.00 51.50 381 LEU A C 1
ATOM 3089 O O . LEU A 1 381 ? -7.443 8.135 20.580 1.00 51.50 381 LEU A O 1
ATOM 3093 N N . PRO A 1 382 ? -9.084 8.520 22.074 1.00 65.81 382 PRO A N 1
ATOM 3094 C CA . PRO A 1 382 ? -10.483 8.748 22.438 1.00 65.81 382 PRO A CA 1
ATOM 3095 C C . PRO A 1 382 ? -11.073 9.925 21.645 1.00 65.81 382 PRO A C 1
ATOM 3097 O O . PRO A 1 382 ? -10.463 10.991 21.550 1.00 65.81 382 PRO A O 1
ATOM 3100 N N . CYS A 1 383 ? -12.268 9.748 21.084 1.00 72.56 383 CYS A N 1
ATOM 3101 C CA . CYS A 1 383 ? -13.019 10.856 20.500 1.00 72.56 383 CYS A CA 1
ATOM 3102 C C . CYS A 1 383 ? -13.765 11.627 21.596 1.00 72.56 383 CYS A C 1
ATOM 3104 O O . CYS A 1 383 ? -14.285 11.021 22.532 1.00 72.56 383 CYS A O 1
ATOM 3106 N N . GLN A 1 384 ? -13.868 12.952 21.462 1.00 83.00 384 GLN A N 1
ATOM 3107 C CA . GLN A 1 384 ? -14.683 13.757 22.376 1.00 83.00 384 GLN A CA 1
ATOM 3108 C C . GLN A 1 384 ? -16.170 13.410 22.224 1.00 83.00 384 GLN A C 1
ATOM 3110 O O . GLN A 1 384 ? -16.669 13.215 21.109 1.00 83.00 384 GLN A O 1
ATOM 3115 N N . GLU A 1 385 ? -16.906 13.399 23.336 1.00 91.69 385 GLU A N 1
ATOM 3116 C CA . GLU A 1 385 ? -18.331 13.057 23.360 1.00 91.69 385 GLU A CA 1
ATOM 3117 C C . GLU A 1 385 ? -19.190 13.964 22.470 1.00 91.69 385 GLU A C 1
ATOM 3119 O O . GLU A 1 385 ? -20.182 13.502 21.900 1.00 91.69 385 GLU A O 1
ATOM 3124 N N . LEU A 1 386 ? -18.781 15.224 22.280 1.00 92.94 386 LEU A N 1
ATOM 3125 C CA . LEU A 1 386 ? -19.440 16.178 21.386 1.00 92.94 386 LEU A CA 1
ATOM 3126 C C . LEU A 1 386 ? -19.500 15.659 19.945 1.00 92.94 386 LEU A C 1
ATOM 3128 O O . LEU A 1 386 ? -20.573 15.631 19.341 1.00 92.94 386 LEU A O 1
ATOM 3132 N N . TYR A 1 387 ? -18.371 15.204 19.401 1.00 93.00 387 TYR A N 1
ATOM 3133 C CA . TYR A 1 387 ? -18.289 14.755 18.010 1.00 93.00 387 TYR A CA 1
ATOM 3134 C C . TYR A 1 387 ? -19.000 13.419 17.791 1.00 93.00 387 TYR A C 1
ATOM 3136 O O . TYR A 1 387 ? -19.622 13.216 16.747 1.00 93.00 387 TYR A O 1
ATOM 3144 N N . VAL A 1 388 ? -18.996 12.538 18.796 1.00 94.88 388 VAL A N 1
ATOM 3145 C CA . VAL A 1 388 ? -19.825 11.324 18.777 1.00 94.88 388 VAL A CA 1
ATOM 3146 C C . VAL A 1 388 ? -21.311 11.689 18.764 1.00 94.88 388 VAL A C 1
ATOM 3148 O O . VAL A 1 388 ? -22.068 11.138 17.965 1.00 94.88 388 VAL A O 1
ATOM 3151 N N . GLY A 1 389 ? -21.735 12.656 19.581 1.00 95.75 389 GLY A N 1
ATOM 3152 C CA . GLY A 1 389 ? -23.107 13.164 19.580 1.00 95.75 389 GLY A CA 1
ATOM 3153 C C . GLY A 1 389 ? -23.531 13.734 18.221 1.00 95.75 389 GLY A C 1
ATOM 3154 O O . GLY A 1 389 ? -24.591 13.372 17.708 1.00 95.75 389 GLY A O 1
ATOM 3155 N N . LEU A 1 390 ? -22.679 14.557 17.598 1.00 96.31 390 LEU A N 1
ATOM 3156 C CA . LEU A 1 390 ? -22.917 15.123 16.263 1.00 96.31 390 LEU A CA 1
ATOM 3157 C C . LEU A 1 390 ? -23.027 14.041 15.182 1.00 96.31 390 LEU A C 1
ATOM 3159 O O . LEU A 1 390 ? -23.918 14.102 14.332 1.00 96.31 390 LEU A O 1
ATOM 3163 N N . TYR A 1 391 ? -22.175 13.016 15.240 1.00 97.00 391 TYR A N 1
ATOM 3164 C CA . TYR A 1 391 ? -22.256 11.888 14.319 1.00 97.00 391 TYR A CA 1
ATOM 3165 C C . TYR A 1 391 ? -23.586 11.138 14.443 1.00 97.00 391 TYR A C 1
ATOM 3167 O O . TYR A 1 391 ? -24.253 10.881 13.438 1.00 97.00 391 TYR A O 1
ATOM 3175 N N . LEU A 1 392 ? -24.005 10.814 15.671 1.00 96.44 392 LEU A N 1
ATOM 3176 C CA . LEU A 1 392 ? -25.284 10.142 15.899 1.00 96.44 392 LEU A CA 1
ATOM 3177 C C . LEU A 1 392 ? -26.461 11.021 15.459 1.00 96.44 392 LEU A C 1
ATOM 3179 O O . LEU A 1 392 ? -27.402 10.511 14.856 1.00 96.44 392 LEU A O 1
ATOM 3183 N N . GLN A 1 393 ? -26.392 12.335 15.674 1.00 95.44 393 GLN A N 1
ATOM 3184 C CA . GLN A 1 393 ? -27.401 13.282 15.197 1.00 95.44 393 GLN A CA 1
ATOM 3185 C C . GLN A 1 393 ? -27.504 13.297 13.662 1.00 95.44 393 GLN A C 1
ATOM 3187 O O . GLN A 1 393 ? -28.611 13.276 13.121 1.00 95.44 393 GLN A O 1
ATOM 3192 N N . ASN A 1 394 ? -26.373 13.258 12.955 1.00 95.31 394 ASN A N 1
ATOM 3193 C CA . ASN A 1 394 ? -26.339 13.126 11.497 1.00 95.31 394 ASN A CA 1
ATOM 3194 C C . ASN A 1 394 ? -26.938 11.784 11.021 1.00 95.31 394 ASN A C 1
ATOM 3196 O O . ASN A 1 394 ? -27.670 11.729 10.028 1.00 95.31 394 ASN A O 1
ATOM 3200 N N . LEU A 1 395 ? -26.694 10.688 11.749 1.00 94.94 395 LEU A N 1
ATOM 3201 C CA . LEU A 1 395 ? -27.337 9.403 11.454 1.00 94.94 395 LEU A CA 1
ATOM 3202 C C . LEU A 1 395 ? -28.849 9.453 11.677 1.00 94.94 395 LEU A C 1
ATOM 3204 O O . LEU A 1 395 ? -29.588 8.917 10.862 1.00 94.94 395 LEU A O 1
ATOM 3208 N N . ILE A 1 396 ? -29.332 10.119 12.726 1.00 93.56 396 ILE A N 1
ATOM 3209 C CA . ILE A 1 396 ? -30.774 10.264 12.982 1.00 93.56 396 ILE A CA 1
ATOM 3210 C C . ILE A 1 396 ? -31.478 10.985 11.824 1.00 93.56 396 ILE A C 1
ATOM 3212 O O . ILE A 1 396 ? -32.619 10.656 11.513 1.00 93.56 396 ILE A O 1
ATOM 3216 N N . GLN A 1 397 ? -30.810 11.943 11.175 1.00 90.56 397 GLN A N 1
ATOM 3217 C CA . GLN A 1 397 ? -31.370 12.683 10.037 1.00 90.56 397 GLN A CA 1
ATOM 3218 C C . GLN A 1 397 ? -31.434 11.864 8.742 1.00 90.56 397 GLN A C 1
ATOM 3220 O O . GLN A 1 397 ? -32.259 12.154 7.882 1.00 90.56 397 GLN A O 1
ATOM 3225 N N . SER A 1 398 ? -30.570 10.859 8.593 1.00 89.50 398 SER A N 1
ATOM 3226 C CA . SER A 1 398 ? -30.411 10.101 7.344 1.00 89.50 398 SER A CA 1
ATOM 3227 C C . SER A 1 398 ? -30.886 8.646 7.426 1.00 89.50 398 SER A C 1
ATOM 3229 O O . SER A 1 398 ? -31.126 8.016 6.396 1.00 89.50 398 SER A O 1
ATOM 3231 N N . ALA A 1 399 ? -31.021 8.080 8.627 1.00 88.00 399 ALA A N 1
ATOM 3232 C CA . ALA A 1 399 ? -31.348 6.676 8.824 1.00 88.00 399 ALA A CA 1
ATOM 3233 C C . ALA A 1 399 ? -32.859 6.419 8.887 1.00 88.00 399 ALA A C 1
ATOM 3235 O O . ALA A 1 399 ? -33.603 7.078 9.606 1.00 88.00 399 ALA A O 1
ATOM 3236 N N . ASN A 1 400 ? -33.289 5.345 8.221 1.00 83.31 400 ASN A N 1
ATOM 3237 C CA . ASN A 1 400 ? -34.685 4.894 8.228 1.00 83.31 400 ASN A CA 1
ATOM 3238 C C . ASN A 1 400 ? -35.058 4.035 9.451 1.00 83.31 400 ASN A C 1
ATOM 3240 O O . ASN A 1 400 ? -36.241 3.799 9.698 1.00 83.31 400 ASN A O 1
ATOM 3244 N N . HIS A 1 401 ? -34.064 3.516 10.181 1.00 88.00 401 HIS A N 1
ATOM 3245 C CA . HIS A 1 401 ? -34.259 2.544 11.258 1.00 88.00 401 HIS A CA 1
ATOM 3246 C C . HIS A 1 401 ? -33.318 2.805 12.439 1.00 88.00 401 HIS A C 1
ATOM 3248 O O . HIS A 1 401 ? -32.120 3.026 12.250 1.00 88.00 401 HIS A O 1
ATOM 3254 N N . TYR A 1 402 ? -33.847 2.666 13.661 1.00 91.50 402 TYR A N 1
ATOM 3255 C CA . TYR A 1 402 ? -33.089 2.790 14.916 1.00 91.50 402 TYR A CA 1
ATOM 3256 C C . TYR A 1 402 ? -31.869 1.853 14.982 1.00 91.50 402 TYR A C 1
ATOM 3258 O O . TYR A 1 402 ? -30.825 2.232 15.510 1.00 91.50 402 TYR A O 1
ATOM 3266 N N . SER A 1 403 ? -31.946 0.666 14.370 1.00 90.69 403 SER A N 1
ATOM 3267 C CA . SER A 1 403 ? -30.857 -0.321 14.368 1.00 90.69 403 SER A CA 1
ATOM 3268 C C . SER A 1 403 ? -29.535 0.209 13.798 1.00 90.69 403 SER A C 1
ATOM 3270 O O . SER A 1 403 ? -28.472 -0.312 14.140 1.00 90.69 403 SER A O 1
ATOM 3272 N N . VAL A 1 404 ? -29.581 1.223 12.924 1.00 92.69 404 VAL A N 1
ATOM 3273 C CA . VAL A 1 404 ? -28.385 1.883 12.373 1.00 92.69 404 VAL A CA 1
ATOM 3274 C C . VAL A 1 404 ? -27.679 2.698 13.458 1.00 92.69 404 VAL A C 1
ATOM 3276 O O . VAL A 1 404 ? -26.467 2.570 13.617 1.00 92.69 404 VAL A O 1
ATOM 3279 N N . ILE A 1 405 ? -28.441 3.477 14.232 1.00 95.00 405 ILE A N 1
ATOM 3280 C CA . ILE A 1 405 ? -27.932 4.311 15.328 1.00 95.00 405 ILE A CA 1
ATOM 3281 C C . ILE A 1 405 ? -27.398 3.413 16.439 1.00 95.00 405 ILE A C 1
ATOM 3283 O O . ILE A 1 405 ? -26.290 3.617 16.922 1.00 95.00 405 ILE A O 1
ATOM 3287 N N . GLU A 1 406 ? -28.152 2.374 16.794 1.00 94.75 406 GLU A N 1
ATOM 3288 C CA . GLU A 1 406 ? -27.749 1.409 17.814 1.00 94.75 406 GLU A CA 1
ATOM 3289 C C . GLU A 1 406 ? -26.433 0.710 17.455 1.00 94.75 406 GLU A C 1
ATOM 3291 O O . GLU A 1 406 ? -25.522 0.613 18.276 1.00 94.75 406 GLU A O 1
ATOM 3296 N N . SER A 1 407 ? -26.295 0.265 16.204 1.00 93.06 407 SER A N 1
ATOM 3297 C CA . SER A 1 407 ? -25.073 -0.408 15.756 1.00 93.06 407 SER A CA 1
ATOM 3298 C C . SER A 1 407 ? -23.877 0.545 15.688 1.00 93.06 407 SER A C 1
ATOM 3300 O O . SER A 1 407 ? -22.762 0.130 15.996 1.00 93.06 407 SER A O 1
ATOM 3302 N N . ALA A 1 408 ? -24.100 1.811 15.323 1.00 93.19 408 ALA A N 1
ATOM 3303 C CA . ALA A 1 408 ? -23.080 2.854 15.360 1.00 93.19 408 ALA A CA 1
ATOM 3304 C C . ALA A 1 408 ? -22.616 3.148 16.793 1.00 93.19 408 ALA A C 1
ATOM 3306 O O . ALA A 1 408 ? -21.417 3.114 17.063 1.00 93.19 408 ALA A O 1
ATOM 3307 N N . PHE A 1 409 ? -23.558 3.349 17.718 1.00 95.69 409 PHE A N 1
ATOM 3308 C CA . PHE A 1 409 ? -23.276 3.559 19.136 1.00 95.69 409 PHE A CA 1
ATOM 3309 C C . PHE A 1 409 ? -22.456 2.407 19.723 1.00 95.69 409 PHE A C 1
ATOM 3311 O O . PHE A 1 409 ? -21.398 2.638 20.305 1.00 95.69 409 PHE A O 1
ATOM 3318 N N . TYR A 1 410 ? -22.890 1.158 19.525 1.00 88.75 410 TYR A N 1
ATOM 3319 C CA . TYR A 1 410 ? -22.152 0.010 20.048 1.00 88.75 410 TYR A CA 1
ATOM 3320 C C . TYR A 1 410 ? -20.822 -0.233 19.332 1.00 88.75 410 TYR A C 1
ATOM 3322 O O . TYR A 1 410 ? -19.892 -0.697 19.982 1.00 88.75 410 TYR A O 1
ATOM 3330 N N . GLY A 1 411 ? -20.693 0.119 18.049 1.00 75.25 411 GLY A N 1
ATOM 3331 C CA . GLY A 1 411 ? -19.417 0.071 17.332 1.00 75.25 411 GLY A CA 1
ATOM 3332 C C . GLY A 1 411 ? -18.380 1.029 17.920 1.00 75.25 411 GLY A C 1
ATOM 3333 O O . GLY A 1 411 ? -17.257 0.620 18.206 1.00 75.25 411 GLY A O 1
ATOM 3334 N N . ILE A 1 412 ? -18.779 2.278 18.180 1.00 80.62 412 ILE A N 1
ATOM 3335 C CA . ILE A 1 412 ? -17.921 3.298 18.805 1.00 80.62 412 ILE A CA 1
ATOM 3336 C C . ILE A 1 412 ? -17.585 2.907 20.247 1.00 80.62 412 ILE A C 1
ATOM 3338 O O . ILE A 1 412 ? -16.413 2.933 20.630 1.00 80.62 412 ILE A O 1
ATOM 3342 N N . LYS A 1 413 ? -18.593 2.480 21.023 1.00 83.94 413 LYS A N 1
ATOM 3343 C CA . LYS A 1 413 ? -18.422 2.021 22.406 1.00 83.94 413 LYS A CA 1
ATOM 3344 C C . LYS A 1 413 ? -17.462 0.833 22.490 1.00 83.94 413 LYS A C 1
ATOM 3346 O O . LYS A 1 413 ? -16.611 0.805 23.374 1.00 83.94 413 LYS A O 1
ATOM 3351 N N . TRP A 1 414 ? -17.598 -0.134 21.583 1.00 78.88 414 TRP A N 1
ATOM 3352 C CA . TRP A 1 414 ? -16.735 -1.311 21.501 1.00 78.88 414 TRP A CA 1
ATOM 3353 C C . TRP A 1 414 ? -15.286 -0.932 21.191 1.00 78.88 414 TRP A C 1
ATOM 3355 O O . TRP A 1 414 ? -14.401 -1.373 21.916 1.00 78.88 414 TRP A O 1
ATOM 3365 N N . ALA A 1 415 ? -15.049 -0.076 20.193 1.00 64.19 415 ALA A N 1
ATOM 3366 C CA . ALA A 1 415 ? -13.699 0.346 19.818 1.00 64.19 415 ALA A CA 1
ATOM 3367 C C . ALA A 1 415 ? -12.974 1.081 20.961 1.00 64.19 415 ALA A C 1
ATOM 3369 O O . ALA A 1 415 ? -11.824 0.772 21.255 1.00 64.19 415 ALA A O 1
ATOM 3370 N N . HIS A 1 416 ? -13.660 1.990 21.666 1.00 72.38 416 HIS A N 1
ATOM 3371 C CA . HIS A 1 416 ? -13.075 2.715 22.803 1.00 72.38 416 HIS A CA 1
ATOM 3372 C C . HIS A 1 416 ? -12.796 1.802 24.004 1.00 72.38 416 HIS A C 1
ATOM 3374 O O . HIS A 1 416 ? -11.761 1.946 24.646 1.00 72.38 416 HIS A O 1
ATOM 3380 N N . ASN A 1 417 ? -13.680 0.833 24.275 1.00 65.19 417 ASN A N 1
ATOM 3381 C CA . ASN A 1 417 ? -13.461 -0.167 25.323 1.00 65.19 417 ASN A CA 1
ATOM 3382 C C . ASN A 1 417 ? -12.301 -1.111 24.994 1.00 65.19 417 ASN A C 1
ATOM 3384 O O . ASN A 1 417 ? -11.515 -1.426 25.878 1.00 65.19 417 ASN A O 1
ATOM 3388 N N . LEU A 1 418 ? -12.190 -1.559 23.740 1.00 59.41 418 LEU A N 1
ATOM 3389 C CA . LEU A 1 418 ? -11.103 -2.431 23.293 1.00 59.41 418 LEU A CA 1
ATOM 3390 C C . LEU A 1 418 ? -9.751 -1.711 23.343 1.00 59.41 418 LEU A C 1
ATOM 3392 O O . LEU A 1 418 ? -8.750 -2.299 23.743 1.00 59.41 418 LEU A O 1
ATOM 3396 N N . ALA A 1 419 ? -9.744 -0.428 22.982 1.00 53.81 419 ALA A N 1
ATOM 3397 C CA . ALA A 1 419 ? -8.604 0.452 23.173 1.00 53.81 419 ALA A CA 1
ATOM 3398 C C . ALA A 1 419 ? -8.425 0.864 24.646 1.00 53.81 419 ALA A C 1
ATOM 3400 O O . ALA A 1 419 ? -7.463 1.536 24.967 1.00 53.81 419 ALA A O 1
ATOM 3401 N N . GLY A 1 420 ? -9.322 0.523 25.573 1.00 54.34 420 GLY A N 1
ATOM 3402 C CA . GLY A 1 420 ? -9.215 0.902 26.987 1.00 54.34 420 GLY A CA 1
ATOM 3403 C C . GLY A 1 420 ? -8.946 2.388 27.246 1.00 54.34 420 GLY A C 1
ATOM 3404 O O . GLY A 1 420 ? -8.241 2.744 28.188 1.00 54.34 420 GLY A O 1
ATOM 3405 N N . VAL A 1 421 ? -9.486 3.250 26.386 1.00 58.78 421 VAL A N 1
ATOM 3406 C CA . VAL A 1 421 ? -9.452 4.709 26.532 1.00 58.78 421 VAL A CA 1
ATOM 3407 C C . VAL A 1 421 ? -10.799 5.205 27.059 1.00 58.78 421 VAL A C 1
ATOM 3409 O O . VAL A 1 421 ? -11.780 4.459 27.093 1.00 58.78 421 VAL A O 1
ATOM 3412 N N . ALA A 1 422 ? -10.869 6.477 27.463 1.00 74.38 422 ALA A N 1
ATOM 3413 C CA . ALA A 1 422 ? -12.121 7.088 27.905 1.00 74.38 422 ALA A CA 1
ATOM 3414 C C . ALA A 1 422 ? -13.228 6.896 26.853 1.00 74.38 422 ALA A C 1
ATOM 3416 O O . ALA A 1 422 ? -13.030 7.180 25.670 1.00 74.38 422 ALA A O 1
ATOM 3417 N N . ASN A 1 423 ? -14.385 6.391 27.287 1.00 81.88 423 ASN A N 1
ATOM 3418 C CA . ASN A 1 423 ? -15.462 6.014 26.385 1.00 81.88 423 ASN A CA 1
ATOM 3419 C C . ASN A 1 423 ? -16.507 7.139 26.249 1.00 81.88 423 ASN A C 1
ATOM 3421 O O . ASN A 1 423 ? -17.294 7.354 27.175 1.00 81.88 423 ASN A O 1
ATOM 3425 N N . PRO A 1 424 ? -16.601 7.820 25.092 1.00 86.75 424 PRO A N 1
ATOM 3426 C CA . PRO A 1 424 ? -17.560 8.908 24.896 1.00 86.75 424 PRO A CA 1
ATOM 3427 C C . PRO A 1 424 ? -19.019 8.434 24.964 1.00 86.75 424 PRO A C 1
ATOM 3429 O O . PRO A 1 424 ? -19.916 9.218 25.282 1.00 86.75 424 PRO A O 1
ATOM 3432 N N . CYS A 1 425 ? -19.279 7.147 24.710 1.00 90.25 425 CYS A N 1
ATOM 3433 C CA . CYS A 1 425 ? -20.610 6.546 24.788 1.00 90.25 425 CYS A CA 1
ATOM 3434 C C . CYS A 1 425 ? -21.110 6.338 26.227 1.00 90.25 425 CYS A C 1
ATOM 3436 O O . CYS A 1 425 ? -22.273 5.970 26.422 1.00 90.25 425 CYS A O 1
ATOM 3438 N N . ASP A 1 426 ? -20.259 6.555 27.232 1.00 90.50 426 ASP A N 1
ATOM 3439 C CA . ASP A 1 426 ? -20.672 6.561 28.634 1.00 90.50 426 ASP A CA 1
ATOM 3440 C C . ASP A 1 426 ? -21.124 7.936 29.131 1.00 90.50 426 ASP A C 1
ATOM 3442 O O . ASP A 1 426 ? -21.749 8.009 30.188 1.00 90.50 426 ASP A O 1
ATOM 3446 N N . SER A 1 427 ? -20.915 8.995 28.341 1.00 94.12 427 SER A N 1
ATOM 3447 C CA . SER A 1 427 ? -21.455 10.323 28.637 1.00 94.12 427 SER A CA 1
ATOM 3448 C C . SER A 1 427 ? -22.988 10.346 28.583 1.00 94.12 427 SER A C 1
ATOM 3450 O O . SER A 1 427 ? -23.621 9.728 27.717 1.00 94.12 427 SER A O 1
ATOM 3452 N N . GLU A 1 428 ? -23.595 11.112 29.491 1.00 94.81 428 GLU A N 1
ATOM 3453 C CA . GLU A 1 428 ? -25.054 11.245 29.576 1.00 94.81 428 GLU A CA 1
ATOM 3454 C C . GLU A 1 428 ? -25.643 11.852 28.296 1.00 94.81 428 GLU A C 1
ATOM 3456 O O . GLU A 1 428 ? -26.651 11.376 27.778 1.00 94.81 428 GLU A O 1
ATOM 3461 N N . MET A 1 429 ? -24.959 12.839 27.711 1.00 96.31 429 MET A N 1
ATOM 3462 C CA . MET A 1 429 ? -25.366 13.465 26.451 1.00 96.31 429 MET A CA 1
ATOM 3463 C C . MET A 1 429 ? -25.510 12.439 25.318 1.00 96.31 429 MET A C 1
ATOM 3465 O O . MET A 1 429 ? -26.536 12.411 24.637 1.00 96.31 429 MET A O 1
ATOM 3469 N N . VAL A 1 430 ? -24.512 11.570 25.117 1.00 96.06 430 VAL A N 1
ATOM 3470 C CA . VAL A 1 430 ? -24.553 10.573 24.035 1.00 96.06 430 VAL A CA 1
ATOM 3471 C C . VAL A 1 430 ? -25.652 9.538 24.292 1.00 96.06 430 VAL A C 1
ATOM 3473 O O . VAL A 1 430 ? -26.361 9.151 23.360 1.00 96.06 430 VAL A O 1
ATOM 3476 N N . ARG A 1 431 ? -25.865 9.132 25.550 1.00 95.12 431 ARG A N 1
ATOM 3477 C CA . ARG A 1 431 ? -26.950 8.209 25.926 1.00 95.12 431 ARG A CA 1
ATOM 3478 C C . ARG A 1 431 ? -28.335 8.805 25.671 1.00 95.12 431 ARG A C 1
ATOM 3480 O O . ARG A 1 431 ? -29.187 8.127 25.093 1.00 95.12 431 ARG A O 1
ATOM 3487 N N . LEU A 1 432 ? -28.542 10.077 26.011 1.00 95.88 432 LEU A N 1
ATOM 3488 C CA . LEU A 1 432 ? -29.794 10.789 25.746 1.00 95.88 432 LEU A CA 1
ATOM 3489 C C . LEU A 1 432 ? -30.093 10.894 24.244 1.00 95.88 432 LEU A C 1
ATOM 3491 O O . LEU A 1 432 ? -31.244 10.718 23.839 1.00 95.88 432 LEU A O 1
ATOM 3495 N N . ILE A 1 433 ? -29.075 11.106 23.401 1.00 95.06 433 ILE A N 1
ATOM 3496 C CA . ILE A 1 433 ? -29.232 11.113 21.936 1.00 95.06 433 ILE A CA 1
ATOM 3497 C C . ILE A 1 433 ? -29.705 9.743 21.429 1.00 95.06 433 ILE A C 1
ATOM 3499 O O . ILE A 1 433 ? -30.623 9.669 20.606 1.00 95.06 433 ILE A O 1
ATOM 3503 N N . VAL A 1 434 ? -29.129 8.647 21.934 1.00 94.75 434 VAL A N 1
ATOM 3504 C CA . VAL A 1 434 ? -29.536 7.286 21.547 1.00 94.75 434 VAL A CA 1
ATOM 3505 C C . VAL A 1 434 ? -30.967 6.987 21.990 1.00 94.75 434 VAL A C 1
ATOM 3507 O O . VAL A 1 434 ? -31.762 6.510 21.178 1.00 94.75 434 VAL A O 1
ATOM 3510 N N . GLU A 1 435 ? -31.345 7.318 23.224 1.00 92.88 435 GLU A N 1
ATOM 3511 C CA . GLU A 1 435 ? -32.723 7.141 23.702 1.00 92.88 435 GLU A CA 1
ATOM 3512 C C . GLU A 1 435 ? -33.726 7.983 22.896 1.00 92.88 435 GLU A C 1
ATOM 3514 O O . GLU A 1 435 ? -34.784 7.491 22.489 1.00 92.88 435 GLU A O 1
ATOM 3519 N N . ALA A 1 436 ? -33.376 9.230 22.566 1.00 92.38 436 ALA A N 1
ATOM 3520 C CA . ALA A 1 436 ? -34.189 10.070 21.690 1.00 92.38 436 ALA A CA 1
ATOM 3521 C C . ALA A 1 436 ? -34.338 9.458 20.286 1.00 92.38 436 ALA A C 1
ATOM 3523 O O . ALA A 1 436 ? -35.436 9.456 19.723 1.00 92.38 436 ALA A O 1
ATOM 3524 N N . SER A 1 437 ? -33.263 8.888 19.730 1.00 92.62 437 SER A N 1
ATOM 3525 C CA . SER A 1 437 ? -33.298 8.207 18.430 1.00 92.62 437 SER A CA 1
ATOM 3526 C C . SER A 1 437 ? -34.220 6.988 18.438 1.00 92.62 437 SER A C 1
ATOM 3528 O O . SER A 1 437 ? -34.966 6.778 17.479 1.00 92.62 437 SER A O 1
ATOM 3530 N N . ARG A 1 438 ? -34.235 6.225 19.541 1.00 91.12 438 ARG A N 1
ATOM 3531 C CA . ARG A 1 438 ? -35.112 5.066 19.712 1.00 91.12 438 ARG A CA 1
ATOM 3532 C C . ARG A 1 438 ? -36.570 5.493 19.644 1.00 91.12 438 ARG A C 1
ATOM 3534 O O . ARG A 1 438 ? -37.346 4.877 18.928 1.00 91.12 438 ARG A O 1
ATOM 3541 N N . ARG A 1 439 ? -36.946 6.582 20.314 1.00 87.88 439 ARG A N 1
ATOM 3542 C CA . ARG A 1 439 ? -38.329 7.089 20.276 1.00 87.88 439 ARG A CA 1
ATOM 3543 C C . ARG A 1 439 ? -38.732 7.623 18.900 1.00 87.88 439 ARG A C 1
ATOM 3545 O O . ARG A 1 439 ? -39.880 7.457 18.512 1.00 87.88 439 ARG A O 1
ATOM 3552 N N . LYS A 1 440 ? -37.804 8.247 18.167 1.00 87.38 440 LYS A N 1
ATOM 3553 C CA . LYS A 1 440 ? -38.076 8.831 16.841 1.00 87.38 440 LYS A CA 1
ATOM 3554 C C . LYS A 1 440 ? -38.167 7.796 15.718 1.00 87.38 440 LYS A C 1
ATOM 3556 O O . LYS A 1 440 ? -38.965 7.968 14.805 1.00 87.38 440 LYS A O 1
ATOM 3561 N N . LEU A 1 441 ? -37.320 6.768 15.751 1.00 85.94 441 LEU A N 1
ATOM 3562 C CA . LEU A 1 441 ? -37.109 5.861 14.614 1.00 85.94 441 LEU A CA 1
ATOM 3563 C C . LEU A 1 441 ? -37.654 4.450 14.835 1.00 85.94 441 LEU A C 1
ATOM 3565 O O . LEU A 1 441 ? -37.682 3.655 13.890 1.00 85.94 441 LEU A O 1
ATOM 3569 N N . ASN A 1 442 ? -38.042 4.095 16.061 1.00 79.00 442 ASN A N 1
ATOM 3570 C CA . ASN A 1 442 ? -38.621 2.786 16.312 1.00 79.00 442 ASN A CA 1
ATOM 3571 C C . ASN A 1 442 ? -40.073 2.765 15.829 1.00 79.00 442 ASN A C 1
ATOM 3573 O O . ASN A 1 442 ? -40.876 3.629 16.175 1.00 79.00 442 ASN A O 1
ATOM 3577 N N . ARG A 1 443 ? -40.403 1.768 15.011 1.00 70.19 443 ARG A N 1
ATOM 3578 C CA . ARG A 1 443 ? -41.775 1.537 14.557 1.00 70.19 443 ARG A CA 1
ATOM 3579 C C . ARG A 1 443 ? -42.470 0.613 15.559 1.00 70.19 443 ARG A C 1
ATOM 3581 O O . ARG A 1 443 ? -41.795 -0.237 16.145 1.00 70.19 443 ARG A O 1
ATOM 3588 N N . PRO A 1 444 ? -43.790 0.744 15.766 1.00 67.50 444 PRO A N 1
ATOM 3589 C CA . PRO A 1 444 ? -44.533 -0.242 16.537 1.00 67.50 444 PRO A CA 1
ATOM 3590 C C . PRO A 1 444 ? -44.300 -1.639 15.950 1.00 67.50 444 PRO A C 1
ATOM 3592 O O . PRO A 1 444 ? -44.198 -1.811 14.734 1.00 67.50 444 PRO A O 1
ATOM 3595 N N . ILE A 1 445 ? -44.174 -2.637 16.824 1.00 63.78 445 ILE A N 1
ATOM 3596 C CA . ILE A 1 445 ? -43.993 -4.028 16.409 1.00 63.78 445 ILE A CA 1
ATOM 3597 C C . ILE A 1 445 ? -45.304 -4.495 15.767 1.00 63.78 445 ILE A C 1
ATOM 3599 O O . ILE A 1 445 ? -46.245 -4.874 16.462 1.00 63.78 445 ILE A O 1
ATOM 3603 N N . GLU A 1 446 ? -45.369 -4.479 14.437 1.00 69.69 446 GLU A N 1
ATOM 3604 C CA . GLU A 1 446 ? -46.442 -5.138 13.696 1.00 69.69 446 GLU A CA 1
ATOM 3605 C C . GLU A 1 446 ? -46.200 -6.649 13.713 1.00 69.69 446 GLU A C 1
ATOM 3607 O O . GLU A 1 446 ? -45.200 -7.157 13.191 1.00 69.69 446 GLU A O 1
ATOM 3612 N N . LYS A 1 447 ? -47.115 -7.396 14.337 1.00 71.44 447 LYS A N 1
ATOM 3613 C CA . LYS A 1 447 ? -47.094 -8.857 14.255 1.00 71.44 447 LYS A CA 1
ATOM 3614 C C . LYS A 1 447 ? -47.310 -9.252 12.794 1.00 71.44 447 LYS A C 1
ATOM 3616 O O . LYS A 1 447 ? -48.317 -8.881 12.197 1.00 71.44 447 LYS A O 1
ATOM 3621 N N . LYS A 1 448 ? -46.371 -10.015 12.225 1.00 73.38 448 LYS A N 1
ATOM 3622 C CA . LYS A 1 448 ? -46.512 -10.566 10.869 1.00 73.38 448 LYS A CA 1
ATOM 3623 C C . LYS A 1 448 ? -47.817 -11.360 10.781 1.00 73.38 448 LYS A C 1
ATOM 3625 O O . LYS A 1 448 ? -48.083 -12.190 11.651 1.00 73.38 448 LYS A O 1
ATOM 3630 N N . SER A 1 449 ? -48.607 -11.117 9.738 1.00 76.38 449 SER A N 1
ATOM 3631 C CA . SER A 1 449 ? -49.820 -11.891 9.476 1.00 76.38 449 SER A CA 1
ATOM 3632 C C . SER A 1 449 ? -49.483 -13.379 9.293 1.00 76.38 449 SER A C 1
ATOM 3634 O O . SER A 1 449 ? -48.406 -13.694 8.771 1.00 76.38 449 SER A O 1
ATOM 3636 N N . PRO A 1 450 ? -50.375 -14.301 9.697 1.00 78.12 450 PRO A N 1
ATOM 3637 C CA . PRO A 1 450 ? -50.171 -15.729 9.485 1.00 78.12 450 PRO A CA 1
ATOM 3638 C C . PRO A 1 450 ? -49.934 -16.047 8.006 1.00 78.12 450 PRO A C 1
ATOM 3640 O O . PRO A 1 450 ? -50.586 -15.483 7.126 1.00 78.12 450 PRO A O 1
ATOM 3643 N N . VAL A 1 451 ? -49.023 -16.979 7.727 1.00 77.94 451 VAL A N 1
ATOM 3644 C CA . VAL A 1 451 ? -48.850 -17.511 6.370 1.00 77.94 451 VAL A CA 1
ATOM 3645 C C . VAL A 1 451 ? -50.082 -18.353 6.036 1.00 77.94 451 VAL A C 1
ATOM 3647 O O . VAL A 1 451 ? -50.345 -19.355 6.697 1.00 77.94 451 VAL A O 1
ATOM 3650 N N . THR A 1 452 ? -50.852 -17.946 5.027 1.00 85.00 452 THR A N 1
ATOM 3651 C CA . THR A 1 452 ? -52.052 -18.662 4.570 1.00 85.00 452 THR A CA 1
ATOM 3652 C C . THR A 1 452 ? -51.727 -19.643 3.440 1.00 85.00 452 THR A C 1
ATOM 3654 O O . THR A 1 452 ? -50.694 -19.534 2.771 1.00 85.00 452 THR A O 1
ATOM 3657 N N . SER A 1 453 ? -52.626 -20.599 3.192 1.00 83.00 453 SER A N 1
ATOM 3658 C CA . SER A 1 453 ? -52.528 -21.530 2.055 1.00 83.00 453 SER A CA 1
ATOM 3659 C C . SER A 1 453 ? -52.480 -20.792 0.712 1.00 83.00 453 SER A C 1
ATOM 3661 O O . SER A 1 453 ? -51.721 -21.166 -0.177 1.00 83.00 453 SER A O 1
ATOM 3663 N N . GLU A 1 454 ? -53.220 -19.694 0.578 1.00 86.56 454 GLU A N 1
ATOM 3664 C CA . GLU A 1 454 ? -53.223 -18.847 -0.619 1.00 86.56 454 GLU A CA 1
ATOM 3665 C C . GLU A 1 454 ? -51.857 -18.204 -0.889 1.00 86.56 454 GLU A C 1
ATOM 3667 O O . GLU A 1 454 ? -51.414 -18.142 -2.037 1.00 86.56 454 GLU A O 1
ATOM 3672 N N . ILE A 1 455 ? -51.158 -17.754 0.162 1.00 85.31 455 ILE A N 1
ATOM 3673 C CA . ILE A 1 455 ? -49.796 -17.213 0.041 1.00 85.31 455 ILE A CA 1
ATOM 3674 C C . ILE A 1 455 ? -48.845 -18.305 -0.460 1.00 85.31 455 ILE A C 1
ATOM 3676 O O . ILE A 1 455 ? -48.027 -18.045 -1.344 1.00 85.31 455 ILE A O 1
ATOM 3680 N N . MET A 1 456 ? -48.987 -19.536 0.038 1.00 86.12 456 MET A N 1
ATOM 3681 C CA . MET A 1 456 ? -48.189 -20.677 -0.421 1.00 86.12 456 MET A CA 1
ATOM 3682 C C . MET A 1 456 ? -48.445 -21.023 -1.891 1.00 86.12 456 MET A C 1
ATOM 3684 O O . MET A 1 456 ? -47.490 -21.265 -2.629 1.00 86.12 456 MET A O 1
ATOM 3688 N N . ILE A 1 457 ? -49.701 -20.973 -2.340 1.00 86.06 457 ILE A N 1
ATOM 3689 C CA . ILE A 1 457 ? -50.068 -21.190 -3.748 1.00 86.06 457 ILE A CA 1
ATOM 3690 C C . ILE A 1 457 ? -49.448 -20.106 -4.641 1.00 86.06 457 ILE A C 1
ATOM 3692 O O . ILE A 1 457 ? -48.854 -20.427 -5.671 1.00 86.06 457 ILE A O 1
ATOM 3696 N N . LYS A 1 458 ? -49.496 -18.834 -4.222 1.00 86.62 458 LYS A N 1
ATOM 3697 C CA . LYS A 1 458 ? -48.864 -17.721 -4.957 1.00 86.62 458 LYS A CA 1
ATOM 3698 C C . LYS A 1 458 ? -47.341 -17.855 -5.032 1.00 86.62 458 LYS A C 1
ATOM 3700 O O . LYS A 1 458 ? -46.733 -17.512 -6.048 1.00 86.62 458 LYS A O 1
ATOM 3705 N N . LEU A 1 459 ? -46.708 -18.345 -3.965 1.00 85.25 459 LEU A N 1
ATOM 3706 C CA . LEU A 1 459 ? -45.274 -18.635 -3.963 1.00 85.25 459 LEU A CA 1
ATOM 3707 C C . LEU A 1 459 ? -44.951 -19.788 -4.920 1.00 85.25 459 LEU A C 1
ATOM 3709 O O . LEU A 1 459 ? -44.019 -19.659 -5.711 1.00 85.25 459 LEU A O 1
ATOM 3713 N N . PHE A 1 460 ? -45.750 -20.857 -4.921 1.00 83.62 460 PHE A N 1
ATOM 3714 C CA . PHE A 1 460 ? -45.576 -21.973 -5.852 1.00 83.62 460 PHE A CA 1
ATOM 3715 C C . PHE A 1 460 ? -45.670 -21.495 -7.302 1.00 83.62 460 PHE A C 1
ATOM 3717 O O . PHE A 1 460 ? -44.741 -21.709 -8.073 1.00 83.62 460 PHE A O 1
ATOM 3724 N N . SER A 1 461 ? -46.713 -20.741 -7.662 1.00 82.81 461 SER A N 1
ATOM 3725 C CA . SER A 1 461 ? -46.858 -20.212 -9.025 1.00 82.81 461 SER A CA 1
ATOM 3726 C C . SER A 1 461 ? -45.708 -19.289 -9.441 1.00 82.81 461 SER A C 1
ATOM 3728 O O . SER A 1 461 ? -45.346 -19.244 -10.612 1.00 82.81 461 SER A O 1
ATOM 3730 N N . LYS A 1 462 ? -45.111 -18.557 -8.491 1.00 82.38 462 LYS A N 1
ATOM 3731 C CA . LYS A 1 462 ? -43.996 -17.640 -8.763 1.00 82.38 462 LYS A CA 1
ATOM 3732 C C . LYS A 1 462 ? -42.666 -18.365 -8.988 1.00 82.38 462 LYS A C 1
ATOM 3734 O O . LYS A 1 462 ? -41.847 -17.894 -9.777 1.00 82.38 462 LYS A O 1
ATOM 3739 N N . TYR A 1 463 ? -42.433 -19.462 -8.270 1.00 80.50 463 TYR A N 1
ATOM 3740 C CA . TYR A 1 463 ? -41.146 -20.163 -8.259 1.00 80.50 463 TYR A CA 1
ATOM 3741 C C . TYR A 1 463 ? -41.128 -21.454 -9.098 1.00 80.50 463 TYR A C 1
ATOM 3743 O O . TYR A 1 463 ? -40.045 -21.939 -9.410 1.00 80.50 463 TYR A O 1
ATOM 3751 N N . ASN A 1 464 ? -42.285 -21.959 -9.541 1.00 72.50 464 ASN A N 1
ATOM 3752 C CA . ASN A 1 464 ? -42.441 -23.165 -10.370 1.00 72.50 464 ASN A CA 1
ATOM 3753 C C . ASN A 1 464 ? -42.251 -22.922 -11.891 1.00 72.50 464 ASN A C 1
ATOM 3755 O O . ASN A 1 464 ? -42.915 -23.539 -12.719 1.00 72.50 464 ASN A O 1
ATOM 3759 N N . SER A 1 465 ? -41.376 -21.992 -12.288 1.00 70.94 465 SER A N 1
ATOM 3760 C CA . SER A 1 465 ? -41.097 -21.678 -13.701 1.00 70.94 465 SER A CA 1
ATOM 3761 C C . SER A 1 465 ? -39.702 -22.152 -14.120 1.00 70.94 465 SER A C 1
ATOM 3763 O O . SER A 1 465 ? -38.742 -21.967 -13.368 1.00 70.94 465 SER A O 1
ATOM 3765 N N . ILE A 1 466 ? -39.565 -22.676 -15.342 1.00 66.94 466 ILE A N 1
ATOM 3766 C CA . ILE A 1 466 ? -38.277 -23.078 -15.937 1.00 66.94 466 ILE A CA 1
ATOM 3767 C C . ILE A 1 466 ? -37.314 -21.873 -15.946 1.00 66.94 466 ILE A C 1
ATOM 3769 O O . ILE A 1 466 ? -37.689 -20.785 -16.377 1.00 66.94 466 ILE A O 1
ATOM 3773 N N . GLY A 1 467 ? -36.088 -22.055 -15.436 1.00 70.56 467 GLY A N 1
ATOM 3774 C CA . GLY A 1 467 ? -35.038 -21.021 -15.407 1.00 70.56 467 GLY A CA 1
ATOM 3775 C C . GLY A 1 467 ? -34.793 -20.322 -14.059 1.00 70.56 467 GLY A C 1
ATOM 3776 O O . GLY A 1 467 ? -34.049 -19.345 -14.010 1.00 70.56 467 GLY A O 1
ATOM 3777 N N . ARG A 1 468 ? -35.394 -20.783 -12.951 1.00 78.25 468 ARG A N 1
ATOM 3778 C CA . ARG A 1 468 ? -35.127 -20.225 -11.608 1.00 78.25 468 ARG A CA 1
ATOM 3779 C C . ARG A 1 468 ? -33.865 -20.795 -10.967 1.00 78.25 468 ARG A C 1
ATOM 3781 O O . ARG A 1 468 ? -33.464 -21.925 -11.228 1.00 78.25 468 ARG A O 1
ATOM 3788 N N . SER A 1 469 ? -33.247 -19.990 -10.103 1.00 81.12 469 SER A N 1
ATOM 3789 C CA . SER A 1 469 ? -32.010 -20.369 -9.427 1.00 81.12 469 SER A CA 1
ATOM 3790 C C . SER A 1 469 ? -32.253 -21.461 -8.379 1.00 81.12 469 SER A C 1
ATOM 3792 O O . SER A 1 469 ? -33.307 -21.517 -7.740 1.00 81.12 469 SER A O 1
ATOM 3794 N N . LEU A 1 470 ? -31.238 -22.290 -8.126 1.00 81.88 470 LEU A N 1
ATOM 3795 C CA . LEU A 1 470 ? -31.281 -23.318 -7.078 1.00 81.88 470 LEU A CA 1
ATOM 3796 C C . LEU A 1 470 ? -31.600 -22.722 -5.688 1.00 81.88 470 LEU A C 1
ATOM 3798 O O . LEU A 1 470 ? -32.240 -23.358 -4.852 1.00 81.88 470 LEU A O 1
ATOM 3802 N N . LYS A 1 471 ? -31.184 -21.470 -5.448 1.00 82.31 471 LYS A N 1
ATOM 3803 C CA . LYS A 1 471 ? -31.456 -20.715 -4.217 1.00 82.31 471 LYS A CA 1
ATOM 3804 C C . LYS A 1 471 ? -32.949 -20.441 -4.032 1.00 82.31 471 LYS A C 1
ATOM 3806 O O . LYS A 1 471 ? -33.446 -20.567 -2.913 1.00 82.31 471 LYS A O 1
ATOM 3811 N N . ASP A 1 472 ? -33.642 -20.086 -5.111 1.00 82.38 472 ASP A N 1
ATOM 3812 C CA . ASP A 1 472 ? -35.073 -19.781 -5.094 1.00 82.38 472 ASP A CA 1
ATOM 3813 C C . ASP A 1 472 ? -35.906 -21.039 -4.831 1.00 82.38 472 ASP A C 1
ATOM 3815 O O . ASP A 1 472 ? -36.791 -21.028 -3.975 1.00 82.38 472 ASP A O 1
ATOM 3819 N N . LEU A 1 473 ? -35.563 -22.146 -5.500 1.00 83.75 473 LEU A N 1
ATOM 3820 C CA . LEU A 1 473 ? -36.202 -23.446 -5.280 1.00 83.75 473 LEU A CA 1
ATOM 3821 C C . LEU A 1 473 ? -35.977 -23.943 -3.847 1.00 83.75 473 LEU A C 1
ATOM 3823 O O . LEU A 1 473 ? -36.927 -24.351 -3.185 1.00 83.75 473 LEU A O 1
ATOM 3827 N N . ARG A 1 474 ? -34.748 -23.825 -3.318 1.00 85.50 474 ARG A N 1
ATOM 3828 C CA . ARG A 1 474 ? -34.441 -24.169 -1.919 1.00 85.50 474 ARG A CA 1
ATOM 3829 C C . ARG A 1 474 ? -35.287 -23.358 -0.936 1.00 85.50 474 ARG A C 1
ATOM 3831 O O . ARG A 1 474 ? -35.814 -23.922 0.019 1.00 85.50 474 ARG A O 1
ATOM 3838 N N . LEU A 1 475 ? -35.419 -22.047 -1.154 1.00 82.75 475 LEU A N 1
ATOM 3839 C CA . LEU A 1 475 ? -36.216 -21.174 -0.290 1.00 82.75 475 LEU A CA 1
ATOM 3840 C C . LEU A 1 475 ? -37.699 -21.553 -0.321 1.00 82.75 475 LEU A C 1
ATOM 3842 O O . LEU A 1 475 ? -38.313 -21.682 0.736 1.00 82.75 475 LEU A O 1
ATOM 3846 N N . PHE A 1 476 ? -38.248 -21.784 -1.514 1.00 85.75 476 PHE A N 1
ATOM 3847 C CA . PHE A 1 476 ? -39.631 -22.217 -1.667 1.00 85.75 476 PHE A CA 1
ATOM 3848 C C . PHE A 1 476 ? -39.893 -23.552 -0.953 1.00 85.75 476 PHE A C 1
ATOM 3850 O O . PHE A 1 476 ? -40.834 -23.646 -0.163 1.00 85.75 476 PHE A O 1
ATOM 3857 N N . THR A 1 477 ? -39.032 -24.552 -1.156 1.00 84.38 477 THR A N 1
ATOM 3858 C CA . THR A 1 477 ? -39.156 -25.864 -0.506 1.00 84.38 477 THR A CA 1
ATOM 3859 C C . THR A 1 477 ? -39.106 -25.747 1.016 1.00 84.38 477 THR A C 1
ATOM 3861 O O . THR A 1 477 ? -39.932 -26.350 1.693 1.00 84.38 477 THR A O 1
ATOM 3864 N N . MET A 1 478 ? -38.216 -24.919 1.579 1.00 84.00 478 MET A N 1
ATOM 3865 C CA . MET A 1 478 ? -38.183 -24.669 3.028 1.00 84.00 478 MET A CA 1
ATOM 3866 C C . MET A 1 478 ? -39.466 -24.006 3.542 1.00 84.00 478 MET A C 1
ATOM 3868 O O . MET A 1 478 ? -39.939 -24.372 4.616 1.00 84.00 478 MET A O 1
ATOM 3872 N N . CYS A 1 479 ? -40.053 -23.064 2.795 1.00 82.56 479 CYS A N 1
ATOM 3873 C CA . CYS A 1 479 ? -41.335 -22.451 3.154 1.00 82.56 479 CYS A CA 1
ATOM 3874 C C . CYS A 1 479 ? -42.482 -23.469 3.104 1.00 82.56 479 CYS A C 1
ATOM 3876 O O . CYS A 1 479 ? -43.296 -23.505 4.023 1.00 82.56 479 CYS A O 1
ATOM 3878 N N . ALA A 1 480 ? -42.526 -24.321 2.076 1.00 82.75 480 ALA A N 1
ATOM 3879 C CA . ALA A 1 480 ? -43.547 -25.356 1.928 1.00 82.75 480 ALA A CA 1
ATOM 3880 C C . ALA A 1 480 ? -43.432 -26.438 3.007 1.00 82.75 480 ALA A C 1
ATOM 3882 O O . ALA A 1 480 ? -44.434 -26.788 3.626 1.00 82.75 480 ALA A O 1
ATOM 3883 N N . LEU A 1 481 ? -42.216 -26.909 3.296 1.00 82.00 481 LEU A N 1
ATOM 3884 C CA . LEU A 1 481 ? -41.950 -27.858 4.378 1.00 82.00 481 LEU A CA 1
ATOM 3885 C C . LEU A 1 481 ? -42.237 -27.248 5.752 1.00 82.00 481 LEU A C 1
ATOM 3887 O O . LEU A 1 481 ? -42.833 -27.907 6.590 1.00 82.00 481 LEU A O 1
ATOM 3891 N N . SER A 1 482 ? -41.897 -25.978 5.982 1.00 77.06 482 SER A N 1
ATOM 3892 C CA . SER A 1 482 ? -42.242 -25.295 7.239 1.00 77.06 482 SER A CA 1
ATOM 3893 C C . SER A 1 482 ? -43.756 -25.130 7.408 1.00 77.06 482 SER A C 1
ATOM 3895 O O . SER A 1 482 ? -44.279 -25.359 8.496 1.00 77.06 482 SER A O 1
ATOM 3897 N N . TYR A 1 483 ? -44.468 -24.775 6.331 1.00 79.69 483 TYR A N 1
ATOM 3898 C CA . TYR A 1 483 ? -45.929 -24.639 6.328 1.00 79.69 483 TYR A CA 1
ATOM 3899 C C . TYR A 1 483 ? -46.646 -25.980 6.553 1.00 79.69 483 TYR A C 1
ATOM 3901 O O . TYR A 1 483 ? -47.677 -26.024 7.220 1.00 79.69 483 TYR A O 1
ATOM 3909 N N . THR A 1 484 ? -46.104 -27.070 6.003 1.00 76.81 484 THR A N 1
ATOM 3910 C CA . THR A 1 484 ? -46.702 -28.413 6.088 1.00 76.81 484 THR A CA 1
ATOM 3911 C C . THR A 1 484 ? -46.265 -29.199 7.324 1.00 76.81 484 THR A C 1
ATOM 3913 O O . THR A 1 484 ? -47.068 -29.961 7.852 1.00 76.81 484 THR A O 1
ATOM 3916 N N . GLY A 1 485 ? -45.032 -29.007 7.801 1.00 63.78 485 GLY A N 1
ATOM 3917 C CA . GLY A 1 485 ? -44.380 -29.890 8.770 1.00 63.78 485 GLY A CA 1
ATOM 3918 C C . GLY A 1 485 ? -44.053 -29.291 10.139 1.00 63.78 485 GLY A C 1
ATOM 3919 O O . GLY A 1 485 ? -43.884 -30.060 11.076 1.00 63.78 485 GLY A O 1
ATOM 3920 N N . PHE A 1 486 ? -43.978 -27.963 10.313 1.00 52.91 486 PHE A N 1
ATOM 3921 C CA . PHE A 1 486 ? -43.518 -27.384 11.593 1.00 52.91 486 PHE A CA 1
ATOM 3922 C C . PHE A 1 486 ? -44.638 -26.858 12.512 1.00 52.91 486 PHE A C 1
ATOM 3924 O O . PHE A 1 486 ? -44.372 -26.539 13.666 1.00 52.91 486 PHE A O 1
ATOM 3931 N N . LEU A 1 487 ? -45.888 -26.763 12.037 1.00 50.28 487 LEU A N 1
ATOM 3932 C CA . LEU A 1 487 ? -47.014 -26.199 12.810 1.00 50.28 487 LEU A CA 1
ATOM 3933 C C . LEU A 1 487 ? -48.335 -26.978 12.681 1.00 50.28 487 LEU A C 1
ATOM 3935 O O . LEU A 1 487 ? -49.402 -26.439 12.966 1.00 50.28 487 LEU A O 1
ATOM 3939 N N . ARG A 1 488 ? -48.294 -28.248 12.268 1.00 52.69 488 ARG A N 1
ATOM 3940 C CA . ARG A 1 488 ? -49.467 -29.134 12.307 1.00 52.69 488 ARG A CA 1
ATOM 3941 C C . ARG A 1 488 ? -49.160 -30.384 13.120 1.00 52.69 488 ARG A C 1
ATOM 3943 O O . ARG A 1 488 ? -49.097 -31.481 12.583 1.00 52.69 488 ARG A O 1
ATOM 3950 N N . TYR A 1 489 ? -48.968 -30.191 14.421 1.00 41.81 489 TYR A N 1
ATOM 3951 C CA . TYR A 1 489 ? -49.416 -31.202 15.371 1.00 41.81 489 TYR A CA 1
ATOM 3952 C C . TYR A 1 489 ? -50.932 -31.029 15.492 1.00 41.81 489 TYR A C 1
ATOM 3954 O O . TYR A 1 489 ? -51.401 -29.997 15.976 1.00 41.81 489 TYR A O 1
ATOM 3962 N N . GLN A 1 490 ? -51.674 -31.989 14.942 1.00 45.22 490 GLN A N 1
ATOM 3963 C CA . GLN A 1 490 ? -52.952 -32.386 15.525 1.00 45.22 490 GLN A CA 1
ATOM 3964 C C . GLN A 1 490 ? -52.664 -33.342 16.675 1.00 45.22 490 GLN A C 1
ATOM 3966 O O . GLN A 1 490 ? -51.689 -34.120 16.539 1.00 45.22 490 GLN A O 1
#

pLDDT: mean 76.51, std 14.08, range [38.38, 97.0]

Organism: Mytilus galloprovincialis (NCBI:txid29158)

Radius of gyration: 31.78 Å; chains: 1; bounding box: 89×55×87 Å

Secondary structure (DSSP, 8-state):
--HHHHHHHTT-SSSS----GGG-HHHHHHHHHHHHHGGG-PPPPSS-PPPSEEEEEEE-SSEEEEEETTSS-EEEEEPPHHHHTS-HHHHHHHHHHHHHHHHTTTSTT-EEEEEES-HHHHHHHHH--SSHHHHHHHHHHHHHHHHTT-EEEEEE--GGG-HHHHHHHT---TT-EEE-HHHHHHHHHHH----EESS--TTT-SSSSB-BSS--TT-S-BSGGGS--TTSEEEE---GGGHHHHHHHHHHHT-EEEEEEE--TTSTTHHHHB-TTSPBPTTEEEEEEES-GGGTEEE-S-TTSTTSTT---S-EEEEEE--GGGGGGGG--SHHHHHHHHHHHHHHHHTS-HHHHHHHHHHHHHHHHHHTT-TT---STTPPHHHHHHHHHHHHHH-SSHHHHHHHHHHHHHHHHHTTS--GGGSHHHHHHHHHHHHHHPPP-PPPPPPPHHHHHHHHHHH-STT--HHHHHHHHHHHHHHHHSS---